Protein AF-0000000081579089 (afdb_homodimer)

pLDDT: mean 77.38, std 22.62, range [20.97, 98.56]

Secondary structure (DSSP, 8-state):
-HHHHGGGTTT-PPPGGGEEEEEEEEE-TTT-TTSPPEESHHHHHHHHHHHHHHIIIIIS-TT--EEEEEEEEE--SS---HHHHHHHHH---TT-TTS-S---TTS-EEEEEEEEPPTT-GGGTTS-TT--TT--EE--HHHHHTT-SS-TT-EE-S-TTEEEEEEEEEEEEE-TTSSSEEEEEEEEEEEEEEE---------------/-HHHHGGGTTT-PPPGGGEEEEEEEEE-TTT-TTSPPEESHHHHHHHHHHHHHHIIIIIS-TT--EEEEEEEEE--SS---HHHHHHHHH---TT-TTS-----TTS-EEEEEEEEPPTT-GGGTTS-TT--TT--EE--HHHHHTT-SS-TT-EE-S-TTEEEEEEEEEEEEE-TTSSSEEEEEEEEEEEEEEEPP-------------

Nearest PDB structures (foldseek):
  5kvb-assembly1_A  TM=5.579E-01  e=2.465E-01  Novosphingobium barchaimii LL02
  3s5c-assembly1_B  TM=5.364E-01  e=3.518E-01  uncultured organism
  4l8p-assembly1_A  TM=4.603E-01  e=1.445E-01  Peptacetobacter hiranonis DSM 13275
  1ozb-assembly2_G  TM=3.360E-01  e=1.376E+00  Haemophilus influenzae
  5u8r-assembly1_A  TM=2.078E-01  e=5.072E+00  Homo sapiens

Solvent-accessible surface area (backbone atoms only — not comparable to full-atom values): 22990 Å² total; per-residue (Å²): 110,63,84,73,48,53,32,44,46,62,79,36,77,80,61,66,85,43,45,30,69,70,18,32,36,37,56,24,57,86,83,37,68,80,53,70,74,38,63,20,48,65,33,42,49,52,36,48,49,49,51,25,51,51,38,24,32,37,44,25,20,66,56,47,35,42,43,76,75,44,76,47,76,44,72,43,82,50,79,76,51,80,69,56,51,50,54,53,59,64,56,59,58,72,76,65,70,66,66,72,89,68,69,67,70,58,28,34,33,40,39,35,33,35,30,42,39,53,69,76,35,74,67,43,60,92,46,42,25,19,48,13,76,76,34,34,41,42,63,43,62,65,30,64,71,56,32,39,65,54,51,77,53,41,40,74,52,87,65,83,45,39,37,40,31,44,35,31,33,41,38,36,29,27,38,97,84,62,66,28,35,35,32,41,34,40,31,78,67,46,80,45,74,44,82,50,78,67,78,73,83,68,81,80,68,77,72,80,82,132,109,63,83,73,49,52,32,44,44,60,80,35,79,78,61,66,84,43,45,31,70,71,17,33,36,36,57,25,56,84,82,38,69,80,53,72,74,38,62,20,48,64,33,44,50,53,36,48,50,49,52,25,51,51,38,23,32,36,43,26,21,66,56,46,36,41,43,76,74,43,77,46,76,45,72,43,82,51,79,78,51,82,68,57,53,50,55,57,58,64,58,63,61,71,76,68,70,68,65,73,85,68,66,66,72,58,29,33,32,40,39,36,32,35,29,41,39,54,71,76,32,75,67,41,60,92,45,42,24,19,47,13,75,76,36,32,40,42,66,43,61,65,28,62,70,55,32,37,63,54,52,76,51,42,40,76,52,87,64,82,46,39,38,39,31,45,33,32,33,41,38,36,30,29,37,94,83,62,66,27,35,35,31,42,34,39,30,79,66,46,80,46,75,43,83,50,80,68,80,74,82,71,80,83,70,78,75,76,85,130

Sequence (420 aa):
MLQLKVPHILQHNLPQEFLAQDIVLRLLPGQKPHIPVIRGVLLYNTTFKTLQLLLTSFFLNPEAKLHITHMNIKEARGSLSNTDLVNLSINNNLLDFEESPELSPYTTKITIKWRTCLNGCPHLRDNKTADARLGAYNLDTNSLLHLKLPLQNLTKLDDNSIERVLTGIFVFELNDKNDKIAVHTIDDCEIIENEQPSPDTNNIGFAPGAMLQLKVPHILQHNLPQEFLAQDIVLRLLPGQKPHIPVIRGVLLYNTTFKTLQLLLTSFFLNPEAKLHITHMNIKEARGSLSNTDLVNLSINNNLLDFEESPELSPYTTKITIKWRTCLNGCPHLRDNKTADARLGAYNLDTNSLLHLKLPLQNLTKLDDNSIERVLTGIFVFELNDKNDKIAVHTIDDCEIIENEQPSPDTNNIGFAPGA

InterPro domains:
  IPR031342 Meiotically up-regulated gene 163 protein-like [PF17119] (2-117)

Radius of gyration: 26.0 Å; Cα contacts (8 Å, |Δi|>4): 815; chains: 2; bounding box: 112×68×64 Å

Foldseek 3Di:
DCQVCQFCLLPDPDDPQQADQFAKEAEACPNDVPDDIDTGDVRVRVVSVVLSCCCQAEFWPNLKTKDWDDKDKDAQPDDCDPVNVVVVVVVVCPVVPVDDPDPDSGWIKMKTKIKIDWPVPVSQPNAATQQHNNAGWDADPCCVRVVPPDSVRTDGDPDSQKHKMKIWMWMFTADPVRRHTRYIYIHPIDIDIDGDPDPPPDPPPPDDDD/DCQVCQFCLLPDPDDPQQADQFAKEAEACPVDVPDDIDTGDVRVRVVSVVVSCCCQAEFWPNLKTKDWDDKDKDAQPDDCDPVNVVVVVVVVCPVVPVDDPPPDSGWIKMKTKIKIDWPVPVSQPNAATQQHNNAGWDQDCCCVRVVPPDSVRTDGDPDSQKHKMKIWMWMFTADPVRRHTRYIYIHPIDIDIDGDPDPCPDDPPPDPDD

Structure (mmCIF, N/CA/C/O backbone):
data_AF-0000000081579089-model_v1
#
loop_
_entity.id
_entity.type
_entity.pdbx_description
1 polymer 'Uncharacterized protein'
#
loop_
_atom_site.group_PDB
_atom_site.id
_atom_site.type_symbol
_atom_site.label_atom_id
_atom_site.label_alt_id
_atom_site.label_comp_id
_atom_site.label_asym_id
_atom_site.label_entity_id
_atom_site.label_seq_id
_atom_site.pdbx_PDB_ins_code
_atom_site.Cartn_x
_atom_site.Cartn_y
_atom_site.Cartn_z
_atom_site.occupancy
_atom_site.B_iso_or_equiv
_atom_site.auth_seq_id
_atom_site.auth_comp_id
_atom_site.auth_asym_id
_atom_site.auth_atom_id
_atom_site.pdbx_PDB_model_num
ATOM 1 N N . MET A 1 1 ? 5.566 -28.172 -5.188 1 86.81 1 MET A N 1
ATOM 2 C CA . MET A 1 1 ? 6.012 -26.984 -4.473 1 86.81 1 MET A CA 1
ATOM 3 C C . MET A 1 1 ? 4.941 -25.891 -4.504 1 86.81 1 MET A C 1
ATOM 5 O O . MET A 1 1 ? 4.434 -25.484 -3.455 1 86.81 1 MET A O 1
ATOM 9 N N . LEU A 1 2 ? 4.379 -25.562 -5.641 1 93 2 LEU A N 1
ATOM 10 C CA . LEU A 1 2 ? 3.406 -24.484 -5.762 1 93 2 LEU A CA 1
ATOM 11 C C . LEU A 1 2 ? 2.111 -24.844 -5.039 1 93 2 LEU A C 1
ATOM 13 O O . LEU A 1 2 ? 1.47 -23.969 -4.445 1 93 2 LEU A O 1
ATOM 17 N N . GLN A 1 3 ? 1.778 -26.125 -5.039 1 95 3 GLN A N 1
ATOM 18 C CA . GLN A 1 3 ? 0.558 -26.562 -4.371 1 95 3 GLN A CA 1
ATOM 19 C C . GLN A 1 3 ? 0.618 -26.266 -2.873 1 95 3 GLN A C 1
ATOM 21 O O . GLN A 1 3 ? -0.411 -26.016 -2.242 1 95 3 GLN A O 1
ATOM 26 N N . LEU A 1 4 ? 1.826 -26.281 -2.32 1 94.75 4 LEU A N 1
ATOM 27 C CA . LEU A 1 4 ? 2.014 -26.078 -0.888 1 94.75 4 LEU A CA 1
ATOM 28 C C . LEU A 1 4 ? 2.195 -24.594 -0.569 1 94.75 4 LEU A C 1
ATOM 30 O O . LEU A 1 4 ? 1.827 -24.141 0.516 1 94.75 4 LEU A O 1
ATOM 34 N N . LYS A 1 5 ? 2.73 -23.812 -1.477 1 97.06 5 LYS A N 1
ATOM 35 C CA . LYS A 1 5 ? 3.104 -22.438 -1.196 1 97.06 5 LYS A CA 1
ATOM 36 C C . LYS A 1 5 ? 1.981 -21.469 -1.578 1 97.06 5 LYS A C 1
ATOM 38 O O . LYS A 1 5 ? 1.769 -20.453 -0.907 1 97.06 5 LYS A O 1
ATOM 43 N N . VAL A 1 6 ? 1.218 -21.797 -2.607 1 97.62 6 VAL A N 1
ATOM 44 C CA . VAL A 1 6 ? 0.211 -20.891 -3.17 1 97.62 6 VAL A CA 1
ATOM 45 C C . VAL A 1 6 ? -0.855 -20.594 -2.119 1 97.62 6 VAL A C 1
ATOM 47 O O . VAL A 1 6 ? -1.291 -19.453 -1.982 1 97.62 6 VAL A O 1
ATOM 50 N N . PRO A 1 7 ? -1.26 -21.531 -1.331 1 98.12 7 PRO A N 1
ATOM 51 C CA . PRO A 1 7 ? -2.303 -21.25 -0.342 1 98.12 7 PRO A CA 1
ATOM 52 C C . PRO A 1 7 ? -1.889 -20.172 0.656 1 98.12 7 PRO A C 1
ATOM 54 O O . PRO A 1 7 ? -2.746 -19.531 1.264 1 98.12 7 PRO A O 1
ATOM 57 N N . HIS A 1 8 ? -0.6 -19.891 0.797 1 97.62 8 HIS A N 1
ATOM 58 C CA . HIS A 1 8 ? -0.1 -18.984 1.815 1 97.62 8 HIS A CA 1
ATOM 59 C C . HIS A 1 8 ? 0.378 -17.672 1.191 1 97.62 8 HIS A C 1
ATOM 61 O O . HIS A 1 8 ? 0.969 -16.828 1.875 1 97.62 8 HIS A O 1
ATOM 67 N N . ILE A 1 9 ? 0.056 -17.453 -0.017 1 97.5 9 ILE A N 1
ATOM 68 C CA . ILE A 1 9 ? 0.694 -16.375 -0.767 1 97.5 9 ILE A CA 1
ATOM 69 C C . ILE A 1 9 ? 0.114 -15.031 -0.334 1 97.5 9 ILE A C 1
ATOM 71 O O . ILE A 1 9 ? 0.691 -13.984 -0.617 1 97.5 9 ILE A O 1
ATOM 75 N N . LEU A 1 10 ? -1.016 -14.984 0.322 1 97 10 LEU A N 1
ATOM 76 C CA . LEU A 1 10 ? -1.58 -13.742 0.826 1 97 10 LEU A CA 1
ATOM 77 C C . LEU A 1 10 ? -0.746 -13.195 1.979 1 97 10 LEU A C 1
ATOM 79 O O . LEU A 1 10 ? -0.856 -12.016 2.328 1 97 10 LEU A O 1
ATOM 83 N N . GLN A 1 11 ? 0.083 -14.062 2.605 1 95.75 11 GLN A N 1
ATOM 84 C CA . GLN A 1 11 ? 0.857 -13.664 3.777 1 95.75 11 GLN A CA 1
ATOM 85 C C . GLN A 1 11 ? 2.355 -13.703 3.486 1 95.75 11 GLN A C 1
ATOM 87 O O . GLN A 1 11 ? 3.135 -12.992 4.121 1 95.75 11 GLN A O 1
ATOM 92 N N . HIS A 1 12 ? 2.654 -14.578 2.473 1 95.88 12 HIS A N 1
ATOM 93 C CA . HIS A 1 12 ? 4.074 -14.82 2.256 1 95.88 12 HIS A CA 1
ATOM 94 C C . HIS A 1 12 ? 4.414 -14.828 0.768 1 95.88 12 HIS A C 1
ATOM 96 O O . HIS A 1 12 ? 3.678 -15.406 -0.036 1 95.88 12 HIS A O 1
ATOM 102 N N . ASN A 1 13 ? 5.543 -14.172 0.534 1 96.19 13 ASN A N 1
ATOM 103 C CA . ASN A 1 13 ? 6.074 -14.305 -0.818 1 96.19 13 ASN A CA 1
ATOM 104 C C . ASN A 1 13 ? 6.527 -15.734 -1.103 1 96.19 13 ASN A C 1
ATOM 106 O O . ASN A 1 13 ? 6.816 -16.484 -0.177 1 96.19 13 ASN A O 1
ATOM 110 N N . LEU A 1 14 ? 6.551 -16.031 -2.4 1 97.25 14 LEU A N 1
ATOM 111 C CA . LEU A 1 14 ? 7.215 -17.266 -2.77 1 97.25 14 LEU A CA 1
ATOM 112 C C . LEU A 1 14 ? 8.703 -17.203 -2.439 1 97.25 14 LEU A C 1
ATOM 114 O O . LEU A 1 14 ? 9.344 -16.172 -2.627 1 97.25 14 LEU A O 1
ATOM 118 N N . PRO A 1 15 ? 9.211 -18.344 -1.942 1 96 15 PRO A N 1
ATOM 119 C CA . PRO A 1 15 ? 10.648 -18.344 -1.648 1 96 15 PRO A CA 1
ATOM 120 C C . PRO A 1 15 ? 11.5 -18 -2.869 1 96 15 PRO A C 1
ATOM 122 O O . PRO A 1 15 ? 11.18 -18.422 -3.984 1 96 15 PRO A O 1
ATOM 125 N N . GLN A 1 16 ? 12.562 -17.312 -2.594 1 95 16 GLN A N 1
ATOM 126 C CA . GLN A 1 16 ? 13.414 -16.797 -3.66 1 95 16 GLN A CA 1
ATOM 127 C C . GLN A 1 16 ? 14.023 -17.922 -4.48 1 95 16 GLN A C 1
ATOM 129 O O . GLN A 1 16 ? 14.266 -17.766 -5.68 1 95 16 GLN A O 1
ATOM 134 N N . GLU A 1 17 ? 14.281 -19.062 -3.836 1 95.38 17 GLU A N 1
ATOM 135 C CA . GLU A 1 17 ? 14.914 -20.188 -4.504 1 95.38 17 GLU A CA 1
ATOM 136 C C . GLU A 1 17 ? 14.047 -20.719 -5.641 1 95.38 17 GLU A C 1
ATOM 138 O O . GLU A 1 17 ? 14.531 -21.453 -6.508 1 95.38 17 GLU A O 1
ATOM 143 N N . PHE A 1 18 ? 12.836 -20.375 -5.668 1 96.75 18 PHE A N 1
ATOM 144 C CA . PHE A 1 18 ? 11.922 -20.844 -6.699 1 96.75 18 PHE A CA 1
ATOM 145 C C . PHE A 1 18 ? 11.789 -19.812 -7.82 1 96.75 18 PHE A C 1
ATOM 147 O O . PHE A 1 18 ? 11.125 -20.062 -8.828 1 96.75 18 PHE A O 1
ATOM 154 N N . LEU A 1 19 ? 12.422 -18.703 -7.715 1 97.88 19 LEU A N 1
ATOM 155 C CA . LEU A 1 19 ? 12.227 -17.609 -8.648 1 97.88 19 LEU A CA 1
ATOM 156 C C . LEU A 1 19 ? 13.469 -17.391 -9.508 1 97.88 19 LEU A C 1
ATOM 158 O O . LEU A 1 19 ? 14.586 -17.406 -9 1 97.88 19 LEU A O 1
ATOM 162 N N . ALA A 1 20 ? 13.211 -17.266 -10.781 1 96.12 20 ALA A N 1
ATOM 163 C CA . ALA A 1 20 ? 14.297 -16.812 -11.648 1 96.12 20 ALA A CA 1
ATOM 164 C C . ALA A 1 20 ? 14.703 -15.383 -11.32 1 96.12 20 ALA A C 1
ATOM 166 O O . ALA A 1 20 ? 13.867 -14.562 -10.938 1 96.12 20 ALA A O 1
ATOM 167 N N . GLN A 1 21 ? 15.906 -15.078 -11.508 1 94.19 21 GLN A N 1
ATOM 168 C CA . GLN A 1 21 ? 16.438 -13.75 -11.188 1 94.19 21 GLN A CA 1
ATOM 169 C C . GLN A 1 21 ? 15.719 -12.664 -11.984 1 94.19 21 GLN A C 1
ATOM 171 O O . GLN A 1 21 ? 15.5 -11.562 -11.477 1 94.19 21 GLN A O 1
ATOM 176 N N . ASP A 1 22 ? 15.344 -12.984 -13.195 1 91.88 22 ASP A N 1
ATOM 177 C CA . ASP A 1 22 ? 14.672 -12.023 -14.062 1 91.88 22 ASP A CA 1
ATOM 178 C C . ASP A 1 22 ? 13.18 -12.32 -14.164 1 91.88 22 ASP A C 1
ATOM 180 O O . ASP A 1 22 ? 12.57 -12.109 -15.211 1 91.88 22 ASP A O 1
ATOM 184 N N . ILE A 1 23 ? 12.695 -12.797 -13.141 1 94.38 23 ILE A N 1
ATOM 185 C CA . ILE A 1 23 ? 11.289 -13.172 -13.125 1 94.38 23 ILE A CA 1
ATOM 186 C C . ILE A 1 23 ? 10.43 -11.992 -13.586 1 94.38 23 ILE A C 1
ATOM 188 O O . ILE A 1 23 ? 10.758 -10.836 -13.305 1 94.38 23 ILE A O 1
ATOM 192 N N . VAL A 1 24 ? 9.359 -12.328 -14.289 1 90.75 24 VAL A N 1
ATOM 193 C CA . VAL A 1 24 ? 8.406 -11.344 -14.797 1 90.75 24 VAL A CA 1
ATOM 194 C C . VAL A 1 24 ? 7.055 -11.539 -14.109 1 90.75 24 VAL A C 1
ATOM 196 O O . VAL A 1 24 ? 6.562 -12.664 -14 1 90.75 24 VAL A O 1
ATOM 199 N N . LEU A 1 25 ? 6.539 -10.438 -13.609 1 91.31 25 LEU A N 1
ATOM 200 C CA . LEU A 1 25 ? 5.199 -10.445 -13.039 1 91.31 25 LEU A CA 1
ATOM 201 C C . LEU A 1 25 ? 4.227 -9.656 -13.914 1 91.31 25 LEU A C 1
ATOM 203 O O . LEU A 1 25 ? 4.48 -8.5 -14.242 1 91.31 25 LEU A O 1
ATOM 207 N N . ARG A 1 26 ? 3.191 -10.297 -14.273 1 89.38 26 ARG A N 1
ATOM 208 C CA . ARG A 1 26 ? 2.113 -9.672 -15.031 1 89.38 26 ARG A CA 1
ATOM 209 C C . ARG A 1 26 ? 0.831 -9.602 -14.211 1 89.38 26 ARG A C 1
ATOM 211 O O . ARG A 1 26 ? 0.275 -10.641 -13.836 1 89.38 26 ARG A O 1
ATOM 218 N N . LEU A 1 27 ? 0.425 -8.414 -14.023 1 88.19 27 LEU A N 1
ATOM 219 C CA . LEU A 1 27 ? -0.776 -8.234 -13.211 1 88.19 27 LEU A CA 1
ATOM 220 C C . LEU A 1 27 ? -1.978 -7.906 -14.094 1 88.19 27 LEU A C 1
ATOM 222 O O . LEU A 1 27 ? -2.02 -6.852 -14.727 1 88.19 27 LEU A O 1
ATOM 226 N N . LEU A 1 28 ? -2.902 -8.82 -14.125 1 88.31 28 LEU A N 1
ATOM 227 C CA . LEU A 1 28 ? -4.211 -8.664 -14.75 1 88.31 28 LEU A CA 1
ATOM 228 C C . LEU A 1 28 ? -4.074 -8.203 -16.203 1 88.31 28 LEU A C 1
ATOM 230 O O . LEU A 1 28 ? -4.715 -7.234 -16.609 1 88.31 28 LEU A O 1
ATOM 234 N N . PRO A 1 29 ? -3.334 -8.828 -16.938 1 85.38 29 PRO A N 1
ATOM 235 C CA . PRO A 1 29 ? -3.139 -8.398 -18.328 1 85.38 29 PRO A CA 1
ATOM 236 C C . PRO A 1 29 ? -4.438 -8.383 -19.125 1 85.38 29 PRO A C 1
ATOM 238 O O . PRO A 1 29 ? -4.602 -7.559 -20.031 1 85.38 29 PRO A O 1
ATOM 241 N N . GLY A 1 30 ? -5.32 -9.266 -18.781 1 84 30 GLY A N 1
ATOM 242 C CA . GLY A 1 30 ? -6.594 -9.305 -19.484 1 84 30 GLY A CA 1
ATOM 243 C C . GLY A 1 30 ? -7.551 -8.219 -19.031 1 84 30 GLY A C 1
ATOM 244 O O . GLY A 1 30 ? -8.258 -7.633 -19.859 1 84 30 GLY A O 1
ATOM 245 N N . GLN A 1 31 ? -7.582 -7.918 -17.844 1 80.69 31 GLN A N 1
ATOM 246 C CA . GLN A 1 31 ? -8.539 -6.977 -17.25 1 80.69 31 GLN A CA 1
ATOM 247 C C . GLN A 1 31 ? -7.984 -5.555 -17.266 1 80.69 31 GLN A C 1
ATOM 249 O O . GLN A 1 31 ? -8.734 -4.594 -17.453 1 80.69 31 GLN A O 1
ATOM 254 N N . LYS A 1 32 ? -6.777 -5.488 -17.078 1 78.38 32 LYS A N 1
ATOM 255 C CA . LYS A 1 32 ? -6.105 -4.195 -17 1 78.38 32 LYS A CA 1
ATOM 256 C C . LYS A 1 32 ? -4.836 -4.184 -17.844 1 78.38 32 LYS A C 1
ATOM 258 O O . LYS A 1 32 ? -3.725 -4.223 -17.312 1 78.38 32 LYS A O 1
ATOM 263 N N . PRO A 1 33 ? -4.977 -3.926 -19.062 1 75.56 33 PRO A N 1
ATOM 264 C CA . PRO A 1 33 ? -3.846 -4.066 -19.984 1 75.56 33 PRO A CA 1
ATOM 265 C C . PRO A 1 33 ? -2.807 -2.961 -19.812 1 75.56 33 PRO A C 1
ATOM 267 O O . PRO A 1 33 ? -1.672 -3.1 -20.281 1 75.56 33 PRO A O 1
ATOM 270 N N . HIS A 1 34 ? -3.057 -1.949 -19.047 1 75.19 34 HIS A N 1
ATOM 271 C CA . HIS A 1 34 ? -2.139 -0.819 -18.953 1 75.19 34 HIS A CA 1
ATOM 272 C C . HIS A 1 34 ? -1.256 -0.916 -17.719 1 75.19 34 HIS A C 1
ATOM 274 O O . HIS A 1 34 ? -0.376 -0.077 -17.516 1 75.19 34 HIS A O 1
ATOM 280 N N . ILE A 1 35 ? -1.465 -1.932 -16.953 1 76.69 35 ILE A N 1
ATOM 281 C CA . ILE A 1 35 ? -0.566 -2.137 -15.828 1 76.69 35 ILE A CA 1
ATOM 282 C C . ILE A 1 35 ? 0.812 -2.559 -16.328 1 76.69 35 ILE A C 1
ATOM 284 O O . ILE A 1 35 ? 0.933 -3.527 -17.094 1 76.69 35 ILE A O 1
ATOM 288 N N . PRO A 1 36 ? 1.768 -1.888 -15.93 1 76.38 36 PRO A N 1
ATOM 289 C CA . PRO A 1 36 ? 3.102 -2.221 -16.438 1 76.38 36 PRO A CA 1
ATOM 290 C C . PRO A 1 36 ? 3.582 -3.594 -15.969 1 76.38 36 PRO A C 1
ATOM 292 O O . PRO A 1 36 ? 3.215 -4.043 -14.875 1 76.38 36 PRO A O 1
ATOM 295 N N . VAL A 1 37 ? 4.375 -4.18 -16.734 1 82.38 37 VAL A N 1
ATOM 296 C CA . VAL A 1 37 ? 5 -5.453 -16.406 1 82.38 37 VAL A CA 1
ATOM 297 C C . VAL A 1 37 ? 6.152 -5.23 -15.43 1 82.38 37 VAL A C 1
ATOM 299 O O . VAL A 1 37 ? 6.934 -4.289 -15.594 1 82.38 37 VAL A O 1
ATOM 302 N N . ILE A 1 38 ? 6.27 -6.117 -14.453 1 83.94 38 ILE A N 1
ATOM 303 C CA . ILE A 1 38 ? 7.277 -6.004 -13.406 1 83.94 38 ILE A CA 1
ATOM 304 C C . ILE A 1 38 ? 8.367 -7.051 -13.625 1 83.94 38 ILE A C 1
ATOM 306 O O . ILE A 1 38 ? 8.07 -8.227 -13.828 1 83.94 38 ILE A O 1
ATOM 310 N N . ARG A 1 39 ? 9.617 -6.562 -13.508 1 86.19 39 ARG A N 1
ATOM 311 C CA . ARG A 1 39 ? 10.703 -7.492 -13.789 1 86.19 39 ARG A CA 1
ATOM 312 C C . ARG A 1 39 ? 11.742 -7.48 -12.672 1 86.19 39 ARG A C 1
ATOM 314 O O . ARG A 1 39 ? 12.094 -6.414 -12.156 1 86.19 39 ARG A O 1
ATOM 321 N N . GLY A 1 40 ? 12.156 -8.758 -12.367 1 89.44 40 GLY A N 1
ATOM 322 C CA . GLY A 1 40 ? 13.211 -8.906 -11.375 1 89.44 40 GLY A CA 1
ATOM 323 C C . GLY A 1 40 ? 12.695 -9.336 -10.016 1 89.44 40 GLY A C 1
ATOM 324 O O . GLY A 1 40 ? 11.602 -8.938 -9.609 1 89.44 40 GLY A O 1
ATOM 325 N N . VAL A 1 41 ? 13.5 -10.047 -9.336 1 90.81 41 VAL A N 1
ATOM 326 C CA . VAL A 1 41 ? 13.102 -10.695 -8.086 1 90.81 41 VAL A CA 1
ATOM 327 C C . VAL A 1 41 ? 12.742 -9.633 -7.047 1 90.81 41 VAL A C 1
ATOM 329 O O . VAL A 1 41 ? 11.75 -9.766 -6.328 1 90.81 41 VAL A O 1
ATOM 332 N N . LEU A 1 42 ? 13.555 -8.625 -6.941 1 85.5 42 LEU A N 1
ATOM 333 C CA . LEU A 1 42 ? 13.312 -7.582 -5.945 1 85.5 42 LEU A CA 1
ATOM 334 C C . LEU A 1 42 ? 11.953 -6.922 -6.168 1 85.5 42 LEU A C 1
ATOM 336 O O . LEU A 1 42 ? 11.148 -6.832 -5.238 1 85.5 42 LEU A O 1
ATOM 340 N N . LEU A 1 43 ? 11.711 -6.465 -7.43 1 84.44 43 LEU A N 1
ATOM 341 C CA . LEU A 1 43 ? 10.445 -5.801 -7.738 1 84.44 43 LEU A CA 1
ATOM 342 C C . LEU A 1 43 ? 9.273 -6.77 -7.621 1 84.44 43 LEU A C 1
ATOM 344 O O . LEU A 1 43 ? 8.188 -6.387 -7.184 1 84.44 43 LEU A O 1
ATOM 348 N N . TYR A 1 44 ? 9.516 -7.941 -8.031 1 89.81 44 TYR A N 1
ATOM 349 C CA . TYR A 1 44 ? 8.523 -8.992 -7.859 1 89.81 44 TYR A CA 1
ATOM 350 C C . TYR A 1 44 ? 8.109 -9.117 -6.398 1 89.81 44 TYR A C 1
ATOM 352 O O . TYR A 1 44 ? 6.922 -9 -6.074 1 89.81 44 TYR A O 1
ATOM 360 N N . ASN A 1 45 ? 9.031 -9.266 -5.523 1 90.94 45 ASN A N 1
ATOM 361 C CA . ASN A 1 45 ? 8.766 -9.477 -4.105 1 90.94 45 ASN A CA 1
ATOM 362 C C . ASN A 1 45 ? 8.117 -8.25 -3.465 1 90.94 45 ASN A C 1
ATOM 364 O O . ASN A 1 45 ? 7.191 -8.383 -2.662 1 90.94 45 ASN A O 1
ATOM 368 N N . THR A 1 46 ? 8.539 -7.082 -3.777 1 86.31 46 THR A N 1
ATOM 369 C CA . THR A 1 46 ? 7.988 -5.871 -3.176 1 86.31 46 THR A CA 1
ATOM 370 C C . THR A 1 46 ? 6.562 -5.629 -3.662 1 86.31 46 THR A C 1
ATOM 372 O O . THR A 1 46 ? 5.707 -5.184 -2.895 1 86.31 46 THR A O 1
ATOM 375 N N . THR A 1 47 ? 6.344 -5.902 -4.941 1 86.38 47 THR A N 1
ATOM 376 C CA . THR A 1 47 ? 4.996 -5.773 -5.48 1 86.38 47 THR A CA 1
ATOM 377 C C . THR A 1 47 ? 4.035 -6.734 -4.785 1 86.38 47 THR A C 1
ATOM 379 O O . THR A 1 47 ? 2.951 -6.336 -4.355 1 86.38 47 THR A O 1
ATOM 382 N N . PHE A 1 48 ? 4.5 -7.906 -4.59 1 89.56 48 PHE A N 1
ATOM 383 C CA . PHE A 1 48 ? 3.664 -8.898 -3.92 1 89.56 48 PHE A CA 1
ATOM 384 C C . PHE A 1 48 ? 3.412 -8.5 -2.469 1 89.56 48 PHE A C 1
ATOM 386 O O . PHE A 1 48 ? 2.295 -8.641 -1.968 1 89.56 48 PHE A O 1
ATOM 393 N N . LYS A 1 49 ? 4.434 -8.07 -1.878 1 89.31 49 LYS A N 1
ATOM 394 C CA . LYS A 1 49 ? 4.262 -7.656 -0.487 1 89.31 49 LYS A CA 1
ATOM 395 C C . LYS A 1 49 ? 3.289 -6.488 -0.375 1 89.31 49 LYS A C 1
ATOM 397 O O . LYS A 1 49 ? 2.494 -6.422 0.565 1 89.31 49 LYS A O 1
ATOM 402 N N . THR A 1 50 ? 3.402 -5.582 -1.321 1 85.94 50 THR A N 1
ATOM 403 C CA . THR A 1 50 ? 2.461 -4.469 -1.362 1 85.94 50 THR A CA 1
ATOM 404 C C . THR A 1 50 ? 1.032 -4.973 -1.533 1 85.94 50 THR A C 1
ATOM 406 O O . THR A 1 50 ? 0.129 -4.555 -0.804 1 85.94 50 THR A O 1
ATOM 409 N N . LEU A 1 51 ? 0.836 -5.855 -2.453 1 87.69 51 LEU A N 1
ATOM 410 C CA . LEU A 1 51 ? -0.48 -6.441 -2.682 1 87.69 51 LEU A CA 1
ATOM 411 C C . LEU A 1 51 ? -0.987 -7.148 -1.429 1 87.69 51 LEU A C 1
ATOM 413 O O . LEU A 1 51 ? -2.156 -7.004 -1.061 1 87.69 51 LEU A O 1
ATOM 417 N N . GLN A 1 52 ? -0.083 -7.836 -0.804 1 91.88 52 GLN A N 1
ATOM 418 C CA . GLN A 1 52 ? -0.425 -8.539 0.428 1 91.88 52 GLN A CA 1
ATOM 419 C C . GLN A 1 52 ? -0.89 -7.562 1.507 1 91.88 52 GLN A C 1
ATOM 421 O O . GLN A 1 52 ? -1.929 -7.773 2.137 1 91.88 52 GLN A O 1
ATOM 426 N N . LEU A 1 53 ? -0.092 -6.562 1.664 1 89.12 53 LEU A N 1
ATOM 427 C CA . LEU A 1 53 ? -0.396 -5.566 2.686 1 89.12 53 LEU A CA 1
ATOM 428 C C . LEU A 1 53 ? -1.748 -4.91 2.422 1 89.12 53 LEU A C 1
ATOM 430 O O . LEU A 1 53 ? -2.582 -4.812 3.326 1 89.12 53 LEU A O 1
ATOM 434 N N . LEU A 1 54 ? -2.002 -4.527 1.27 1 85.31 54 LEU A N 1
ATOM 435 C CA . LEU A 1 54 ? -3.234 -3.822 0.939 1 85.31 54 LEU A CA 1
ATOM 436 C C . LEU A 1 54 ? -4.441 -4.746 1.062 1 85.31 54 LEU A C 1
ATOM 438 O O . LEU A 1 54 ? -5.461 -4.367 1.64 1 85.31 54 LEU A O 1
ATOM 442 N N . LEU A 1 55 ? -4.34 -5.949 0.551 1 89.88 55 LEU A N 1
ATOM 443 C CA . LEU A 1 55 ? -5.453 -6.891 0.598 1 89.88 55 LEU A CA 1
ATOM 444 C C . LEU A 1 55 ? -5.805 -7.246 2.039 1 89.88 55 LEU A C 1
ATOM 446 O O . LEU A 1 55 ? -6.98 -7.293 2.404 1 89.88 55 LEU A O 1
ATOM 450 N N . THR A 1 56 ? -4.816 -7.414 2.848 1 92.62 56 THR A N 1
ATOM 451 C CA . THR A 1 56 ? -5.074 -7.895 4.199 1 92.62 56 THR A CA 1
ATOM 452 C C . THR A 1 56 ? -5.391 -6.734 5.137 1 92.62 56 THR A C 1
ATOM 454 O O . THR A 1 56 ? -5.906 -6.941 6.238 1 92.62 56 THR A O 1
ATOM 457 N N . SER A 1 57 ? -5.094 -5.621 4.746 1 89.12 57 SER A N 1
ATOM 458 C CA . SER A 1 57 ? -5.383 -4.465 5.586 1 89.12 57 SER A CA 1
ATOM 459 C C . SER A 1 57 ? -6.773 -3.91 5.301 1 89.12 57 SER A C 1
ATOM 461 O O . SER A 1 57 ? -7.469 -3.465 6.215 1 89.12 57 SER A O 1
ATOM 463 N N . PHE A 1 58 ? -7.164 -4.062 4.027 1 86.12 58 PHE A N 1
ATOM 464 C CA . PHE A 1 58 ? -8.359 -3.297 3.691 1 86.12 58 PHE A CA 1
ATOM 465 C C . PHE A 1 58 ? -9.438 -4.203 3.121 1 86.12 58 PHE A C 1
ATOM 467 O O . PHE A 1 58 ? -10.609 -3.809 3.033 1 86.12 58 PHE A O 1
ATOM 474 N N . PHE A 1 59 ? -9.094 -5.406 2.76 1 87.56 59 PHE A N 1
ATOM 475 C CA . PHE A 1 59 ? -10.039 -6.102 1.89 1 87.56 59 PHE A CA 1
ATOM 476 C C . PHE A 1 59 ? -10.383 -7.477 2.455 1 87.56 59 PHE A C 1
ATOM 478 O O . PHE A 1 59 ? -11.555 -7.871 2.465 1 87.56 59 PHE A O 1
ATOM 485 N N . LEU A 1 60 ? -9.312 -8.164 2.883 1 92.88 60 LEU A N 1
ATOM 486 C CA . LEU A 1 60 ? -9.508 -9.547 3.314 1 92.88 60 LEU A CA 1
ATOM 487 C C . LEU A 1 60 ? -9.023 -9.742 4.746 1 92.88 60 LEU A C 1
ATOM 489 O O . LEU A 1 60 ? -8.102 -9.055 5.195 1 92.88 60 LEU A O 1
ATOM 493 N N . ASN A 1 61 ? -9.656 -10.719 5.359 1 94.69 61 ASN A N 1
ATOM 494 C CA . ASN A 1 61 ? -9.109 -11.203 6.621 1 94.69 61 ASN A CA 1
ATOM 495 C C . ASN A 1 61 ? -7.652 -11.617 6.48 1 94.69 61 ASN A C 1
ATOM 497 O O . ASN A 1 61 ? -7.293 -12.344 5.551 1 94.69 61 ASN A O 1
ATOM 501 N N . PRO A 1 62 ? -6.852 -11.148 7.363 1 96.81 62 PRO A N 1
ATOM 502 C CA . PRO A 1 62 ? -5.418 -11.422 7.227 1 96.81 62 PRO A CA 1
ATOM 503 C C . PRO A 1 62 ? -5.082 -12.906 7.363 1 96.81 62 PRO A C 1
ATOM 505 O O . PRO A 1 62 ? -3.99 -13.328 6.977 1 96.81 62 PRO A O 1
ATOM 508 N N . GLU A 1 63 ? -5.941 -13.688 7.863 1 97.44 63 GLU A N 1
ATOM 509 C CA . GLU A 1 63 ? -5.695 -15.117 8.023 1 97.44 63 GLU A CA 1
ATOM 510 C C . GLU A 1 63 ? -6.266 -15.914 6.852 1 97.44 63 GLU A C 1
ATOM 512 O O . GLU A 1 63 ? -6.137 -17.141 6.805 1 97.44 63 GLU A O 1
ATOM 517 N N . ALA A 1 64 ? -6.914 -15.219 5.961 1 97.75 64 ALA A N 1
ATOM 518 C CA . ALA A 1 64 ? -7.484 -15.891 4.797 1 97.75 64 ALA A CA 1
ATOM 519 C C . ALA A 1 64 ? -6.398 -16.578 3.979 1 97.75 64 ALA A C 1
ATOM 521 O O . ALA A 1 64 ? -5.277 -16.078 3.875 1 97.75 64 ALA A O 1
ATOM 522 N N . LYS A 1 65 ? -6.75 -17.688 3.369 1 98.44 65 LYS A N 1
ATOM 523 C CA . LYS A 1 65 ? -5.855 -18.469 2.516 1 98.44 65 LYS A CA 1
ATOM 524 C C . LYS A 1 65 ? -6.453 -18.656 1.126 1 98.44 65 LYS A C 1
ATOM 526 O O . LYS A 1 65 ? -7.645 -18.406 0.916 1 98.44 65 LYS A O 1
ATOM 531 N N . LEU A 1 66 ? -5.547 -18.984 0.22 1 98.56 66 LEU A N 1
ATOM 532 C CA . LEU A 1 66 ? -6.051 -19.391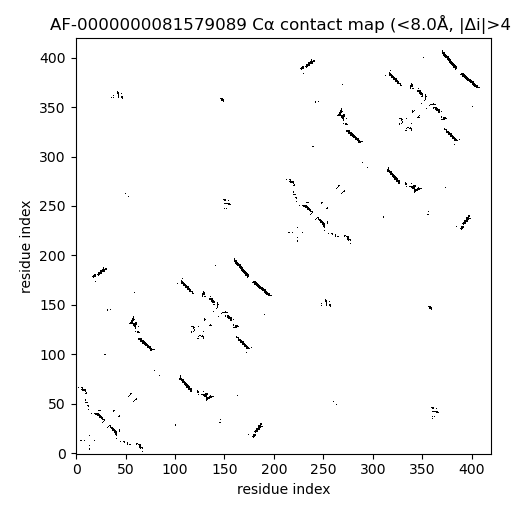 -1.09 1 98.56 66 LEU A CA 1
ATOM 533 C C . LEU A 1 66 ? -6.344 -20.891 -1.124 1 98.56 66 LEU A C 1
ATOM 535 O O . LEU A 1 66 ? -5.527 -21.688 -0.668 1 98.56 66 LEU A O 1
ATOM 539 N N . HIS A 1 67 ? -7.48 -21.188 -1.593 1 98.38 67 HIS A N 1
ATOM 540 C CA . HIS A 1 67 ? -7.836 -22.562 -1.88 1 98.38 67 HIS A CA 1
ATOM 541 C C . HIS A 1 67 ? -7.719 -22.875 -3.369 1 98.38 67 HIS A C 1
ATOM 543 O O . HIS A 1 67 ? -8.398 -22.25 -4.188 1 98.38 67 HIS A O 1
ATOM 549 N N . ILE A 1 68 ? -6.887 -23.797 -3.631 1 98.31 68 ILE A N 1
ATOM 550 C CA . ILE A 1 68 ? -6.711 -24.203 -5.023 1 98.31 68 ILE A CA 1
ATOM 551 C C . ILE A 1 68 ? -7.902 -25.031 -5.48 1 98.31 68 ILE A C 1
ATOM 553 O O . ILE A 1 68 ? -8.203 -26.078 -4.895 1 98.31 68 ILE A O 1
ATOM 557 N N . THR A 1 69 ? -8.516 -24.594 -6.504 1 97.81 69 THR A N 1
ATOM 558 C CA . THR A 1 69 ? -9.695 -25.297 -6.988 1 97.81 69 THR A CA 1
ATOM 559 C C . THR A 1 69 ? -9.352 -26.156 -8.203 1 97.81 69 THR A C 1
ATOM 561 O O . THR A 1 69 ? -10.016 -27.156 -8.469 1 97.81 69 THR A O 1
ATOM 564 N N . HIS A 1 70 ? -8.414 -25.719 -8.984 1 96.5 70 HIS A N 1
ATOM 565 C CA . HIS A 1 70 ? -7.961 -26.453 -10.164 1 96.5 70 HIS A CA 1
ATOM 566 C C . HIS A 1 70 ? -6.484 -26.188 -10.445 1 96.5 70 HIS A C 1
ATOM 568 O O . HIS A 1 70 ? -5.977 -25.094 -10.148 1 96.5 70 HIS A O 1
ATOM 574 N N . MET A 1 71 ? -5.855 -27.234 -10.883 1 96.69 71 MET A N 1
ATOM 575 C CA . MET A 1 71 ? -4.469 -27.078 -11.305 1 96.69 71 MET A CA 1
ATOM 576 C C . MET A 1 71 ? -4.195 -27.891 -12.57 1 96.69 71 MET A C 1
ATOM 578 O O . MET A 1 71 ? -4.668 -29.016 -12.703 1 96.69 71 MET A O 1
ATOM 582 N N . ASN A 1 72 ? -3.461 -27.25 -13.531 1 95.75 72 ASN A N 1
ATOM 583 C CA . ASN A 1 72 ? -3.096 -27.891 -14.789 1 95.75 72 ASN A CA 1
ATOM 584 C C . ASN A 1 72 ? -1.644 -27.609 -15.164 1 95.75 72 ASN A C 1
ATOM 586 O O . ASN A 1 72 ? -1.152 -26.5 -14.953 1 95.75 72 ASN A O 1
ATOM 590 N N . ILE A 1 73 ? -1.023 -28.625 -15.609 1 94 73 ILE A N 1
ATOM 591 C CA . ILE A 1 73 ? 0.351 -28.469 -16.078 1 94 73 ILE A CA 1
ATOM 592 C C . ILE A 1 73 ? 0.416 -28.75 -17.578 1 94 73 ILE A C 1
ATOM 594 O O . ILE A 1 73 ? -0.06 -29.781 -18.062 1 94 73 ILE A O 1
ATOM 598 N N . LYS A 1 74 ? 0.861 -27.797 -18.344 1 91.75 74 LYS A N 1
ATOM 599 C CA . LYS A 1 74 ? 1.163 -27.984 -19.766 1 91.75 74 LYS A CA 1
ATOM 600 C C . LYS A 1 74 ? 2.67 -28 -20 1 91.75 74 LYS A C 1
ATOM 602 O O . LYS A 1 74 ? 3.344 -26.984 -19.875 1 91.75 74 LYS A O 1
ATOM 607 N N . GLU A 1 75 ? 3.135 -29.156 -20.5 1 90 75 GLU A N 1
ATOM 608 C CA . GLU A 1 75 ? 4.566 -29.312 -20.719 1 90 75 GLU A CA 1
ATOM 609 C C . GLU A 1 75 ? 5.016 -28.578 -21.984 1 90 75 GLU A C 1
ATOM 611 O O . GLU A 1 75 ? 4.227 -28.406 -22.922 1 90 75 GLU A O 1
ATOM 616 N N . ALA A 1 76 ? 6.238 -28.203 -21.969 1 84.5 76 ALA A N 1
ATOM 617 C CA . ALA A 1 76 ? 6.809 -27.516 -23.125 1 84.5 76 ALA A CA 1
ATOM 618 C C . ALA A 1 76 ? 6.816 -28.422 -24.359 1 84.5 76 ALA A C 1
ATOM 620 O O . ALA A 1 76 ? 7.074 -29.625 -24.25 1 84.5 76 ALA A O 1
ATOM 621 N N . ARG A 1 77 ? 6.16 -28.156 -25.547 1 71.19 77 ARG A N 1
ATOM 622 C CA . ARG A 1 77 ? 6.066 -28.969 -26.75 1 71.19 77 ARG A CA 1
ATOM 623 C C . ARG A 1 77 ? 7.398 -29.016 -27.484 1 71.19 77 ARG A C 1
ATOM 625 O O . ARG A 1 77 ? 7.633 -29.906 -28.297 1 71.19 77 ARG A O 1
ATOM 632 N N . GLY A 1 78 ? 8.641 -28.281 -27.234 1 61.41 78 GLY A N 1
ATOM 633 C CA . GLY A 1 78 ? 9.883 -28.344 -27.984 1 61.41 78 GLY A CA 1
ATOM 634 C C . GLY A 1 78 ? 10.938 -27.375 -27.469 1 61.41 78 GLY A C 1
ATOM 635 O O . GLY A 1 78 ? 10.664 -26.562 -26.594 1 61.41 78 GLY A O 1
ATOM 636 N N . SER A 1 79 ? 12.352 -27.828 -27.594 1 51.47 79 SER A N 1
ATOM 637 C CA . SER A 1 79 ? 13.539 -27.031 -27.297 1 51.47 79 SER A CA 1
ATOM 638 C C . SER A 1 79 ? 13.578 -25.766 -28.141 1 51.47 79 SER A C 1
ATOM 640 O O . SER A 1 79 ? 13.039 -25.719 -29.25 1 51.47 79 SER A O 1
ATOM 642 N N . LEU A 1 80 ? 13.766 -24.516 -27.562 1 48.28 80 LEU A N 1
ATOM 643 C CA . LEU A 1 80 ? 14.07 -23.344 -28.375 1 48.28 80 LEU A CA 1
ATOM 644 C C . LEU A 1 80 ? 15.023 -23.688 -29.516 1 48.28 80 LEU A C 1
ATOM 646 O O . LEU A 1 80 ? 16.109 -24.219 -29.281 1 48.28 80 LEU A O 1
ATOM 650 N N . SER A 1 81 ? 14.742 -24.062 -30.641 1 42.31 81 SER A N 1
ATOM 651 C CA . SER A 1 81 ? 15.781 -24.078 -31.656 1 42.31 81 SER A CA 1
ATOM 652 C C . SER A 1 81 ? 16.547 -22.766 -31.703 1 42.31 81 SER A C 1
ATOM 654 O O . SER A 1 81 ? 16.062 -21.75 -31.219 1 42.31 81 SER A O 1
ATOM 656 N N . ASN A 1 82 ? 17.906 -22.688 -32.156 1 42.22 82 ASN A N 1
ATOM 657 C CA . ASN A 1 82 ? 18.766 -21.516 -32.344 1 42.22 82 ASN A CA 1
ATOM 658 C C . ASN A 1 82 ? 17.969 -20.359 -32.938 1 42.22 82 ASN A C 1
ATOM 660 O O . ASN A 1 82 ? 18.297 -19.188 -32.688 1 42.22 82 ASN A O 1
ATOM 664 N N . THR A 1 83 ? 17.125 -20.516 -33.875 1 41.97 83 THR A N 1
ATOM 665 C CA . THR A 1 83 ? 16.422 -19.484 -34.625 1 41.97 83 THR A CA 1
ATOM 666 C C . THR A 1 83 ? 15.336 -18.828 -33.75 1 41.97 83 THR A C 1
ATOM 668 O O . THR A 1 83 ? 15.016 -17.656 -33.938 1 41.97 83 THR A O 1
ATOM 671 N N . ASP A 1 84 ? 14.703 -19.516 -32.906 1 42.97 84 ASP A N 1
ATOM 672 C CA . ASP A 1 84 ? 13.602 -18.969 -32.125 1 42.97 84 ASP A CA 1
ATOM 673 C C . ASP A 1 84 ? 14.125 -18.109 -30.953 1 42.97 84 ASP A C 1
ATOM 675 O O . ASP A 1 84 ? 13.477 -17.156 -30.547 1 42.97 84 ASP A O 1
ATOM 679 N N . LEU A 1 85 ? 15.25 -18.391 -30.406 1 40.81 85 LEU A N 1
ATOM 680 C CA . LEU A 1 85 ? 15.977 -17.578 -29.422 1 40.81 85 LEU A CA 1
ATOM 681 C C . LEU A 1 85 ? 16.344 -16.234 -30.031 1 40.81 85 LEU A C 1
ATOM 683 O O . LEU A 1 85 ? 16.406 -15.227 -29.312 1 40.81 85 LEU A O 1
ATOM 687 N N . VAL A 1 86 ? 16.859 -16.219 -31.281 1 37.97 86 VAL A N 1
ATOM 688 C CA . VAL A 1 86 ? 17.25 -14.977 -31.953 1 37.97 86 VAL A CA 1
ATOM 689 C C . VAL A 1 86 ? 16.031 -14.055 -32.062 1 37.97 86 VAL A C 1
ATOM 691 O O . VAL A 1 86 ? 16.141 -12.844 -31.844 1 37.97 86 VAL A O 1
ATOM 694 N N . ASN A 1 87 ? 14.969 -14.578 -32.469 1 36.19 87 ASN A N 1
ATOM 695 C CA . ASN A 1 87 ? 13.82 -13.695 -32.625 1 36.19 87 ASN A CA 1
ATOM 696 C C . ASN A 1 87 ? 13.305 -13.203 -31.297 1 36.19 87 ASN A C 1
ATOM 698 O O . ASN A 1 87 ? 12.695 -12.125 -31.203 1 36.19 87 ASN A O 1
ATOM 702 N N . LEU A 1 88 ? 13.477 -14.008 -30.219 1 38.34 88 LEU A N 1
ATOM 703 C CA . LEU A 1 88 ? 13.094 -13.523 -28.906 1 38.34 88 LEU A CA 1
ATOM 704 C C . LEU A 1 88 ? 14.07 -12.461 -28.406 1 38.34 88 LEU A C 1
ATOM 706 O O . LEU A 1 88 ? 13.695 -11.562 -27.656 1 38.34 88 LEU A O 1
ATOM 710 N N . SER A 1 89 ? 15.383 -12.641 -28.625 1 36.22 89 SER A N 1
ATOM 711 C CA . SER A 1 89 ? 16.359 -11.617 -28.281 1 36.22 89 SER A CA 1
ATOM 712 C C . SER A 1 89 ? 16.062 -10.305 -29 1 36.22 89 SER A C 1
ATOM 714 O O . SER A 1 89 ? 16.422 -9.227 -28.516 1 36.22 89 SER A O 1
ATOM 716 N N . ILE A 1 90 ? 15.953 -10.406 -30.375 1 33.09 90 ILE A N 1
ATOM 717 C CA . ILE A 1 90 ? 15.797 -9.156 -31.109 1 33.09 90 ILE A CA 1
ATOM 718 C C . ILE A 1 90 ? 14.516 -8.453 -30.672 1 33.09 90 ILE A C 1
ATOM 720 O O . ILE A 1 90 ? 14.453 -7.223 -30.641 1 33.09 90 ILE A O 1
ATOM 724 N N . ASN A 1 91 ? 13.383 -9.211 -30.703 1 31.69 91 ASN A N 1
ATOM 725 C CA . ASN A 1 91 ? 12.219 -8.453 -30.281 1 31.69 91 ASN A CA 1
ATOM 726 C C . ASN A 1 91 ? 12.32 -8.047 -28.812 1 31.69 91 ASN A C 1
ATOM 728 O O . ASN A 1 91 ? 11.875 -8.781 -27.922 1 31.69 91 ASN A O 1
ATOM 732 N N . ASN A 1 92 ? 13.422 -7.77 -28.234 1 32.34 92 ASN A N 1
ATOM 733 C CA . ASN A 1 92 ? 13.836 -7.039 -27.047 1 32.34 92 ASN A CA 1
ATOM 734 C C . ASN A 1 92 ? 12.812 -5.98 -26.656 1 32.34 92 ASN A C 1
ATOM 736 O O . ASN A 1 92 ? 13.047 -5.191 -25.734 1 32.34 92 ASN A O 1
ATOM 740 N N . ASN A 1 93 ? 12.148 -5.426 -27.781 1 30.48 93 ASN A N 1
ATOM 741 C CA . ASN A 1 93 ? 11.109 -4.453 -27.453 1 30.48 93 ASN A CA 1
ATOM 742 C C . ASN A 1 93 ? 10.039 -5.062 -26.547 1 30.48 93 ASN A C 1
ATOM 744 O O . ASN A 1 93 ? 9.094 -5.684 -27.047 1 30.48 93 ASN A O 1
ATOM 748 N N . LEU A 1 94 ? 10.383 -5.738 -25.562 1 32.66 94 LEU A N 1
ATOM 749 C CA . LEU A 1 94 ? 9.555 -6.133 -24.422 1 32.66 94 LEU A CA 1
ATOM 750 C C . LEU A 1 94 ? 8.344 -5.215 -24.297 1 32.66 94 LEU A C 1
ATOM 752 O O . LEU A 1 94 ? 7.582 -5.324 -23.328 1 32.66 94 LEU A O 1
ATOM 756 N N . LEU A 1 95 ? 8.32 -4.086 -24.875 1 32.53 95 LEU A N 1
ATOM 757 C CA . LEU A 1 95 ? 7.223 -3.135 -25.047 1 32.53 95 LEU A CA 1
ATOM 758 C C . LEU A 1 95 ? 6.043 -3.781 -25.75 1 32.53 95 LEU A C 1
ATOM 760 O O . LEU A 1 95 ? 4.891 -3.416 -25.516 1 32.53 95 LEU A O 1
ATOM 764 N N . ASP A 1 96 ? 6.281 -4.348 -27.109 1 31.25 96 ASP A N 1
ATOM 765 C CA . ASP A 1 96 ? 5.141 -4.867 -27.859 1 31.25 96 ASP A CA 1
ATOM 766 C C . ASP A 1 96 ? 4.621 -6.164 -27.234 1 31.25 96 ASP A C 1
ATOM 768 O O . ASP A 1 96 ? 4.406 -7.152 -27.938 1 31.25 96 ASP A O 1
ATOM 772 N N . PHE A 1 97 ? 5.043 -6.652 -26.219 1 33.19 97 PHE A N 1
ATOM 773 C CA . PHE A 1 97 ? 4.195 -7.625 -25.547 1 33.19 97 PHE A CA 1
ATOM 774 C C . PHE A 1 97 ? 2.721 -7.332 -25.797 1 33.19 97 PHE A C 1
ATOM 776 O O . PHE A 1 97 ? 1.987 -6.961 -24.875 1 33.19 97 PHE A O 1
ATOM 783 N N . GLU A 1 98 ? 2.363 -6.535 -26.672 1 34.53 98 GLU A N 1
ATOM 784 C CA . GLU A 1 98 ? 0.954 -6.453 -27.047 1 34.53 98 GLU A CA 1
ATOM 785 C C . GLU A 1 98 ? 0.34 -7.844 -27.188 1 34.53 98 GLU A C 1
ATOM 787 O O . GLU A 1 98 ? -0.855 -7.977 -27.453 1 34.53 98 GLU A O 1
ATOM 792 N N . GLU A 1 99 ? 1.022 -8.766 -28.078 1 36.62 99 GLU A N 1
ATOM 793 C CA . GLU A 1 99 ? 0.198 -9.836 -28.625 1 36.62 99 GLU A CA 1
ATOM 794 C C . GLU A 1 99 ? -0.458 -10.648 -27.516 1 36.62 99 GLU A C 1
ATOM 796 O O . GLU A 1 99 ? -0.132 -10.484 -26.344 1 36.62 99 GLU A O 1
ATOM 801 N N . SER A 1 100 ? -0.867 -12.055 -27.969 1 39.47 100 SER A N 1
ATOM 802 C CA . SER A 1 100 ? -1.769 -13.016 -27.344 1 39.47 100 SER A CA 1
ATOM 803 C C . SER A 1 100 ? -1.254 -13.438 -25.969 1 39.47 100 SER A C 1
ATOM 805 O O . SER A 1 100 ? -0.056 -13.664 -25.797 1 39.47 100 SER A O 1
ATOM 807 N N . PRO A 1 101 ? -1.888 -13.039 -24.875 1 42.97 101 PRO A N 1
ATOM 808 C CA . PRO A 1 101 ? -1.657 -13.602 -23.547 1 42.97 101 PRO A CA 1
ATOM 809 C C . PRO A 1 101 ? -0.975 -14.969 -23.594 1 42.97 101 PRO A C 1
ATOM 811 O O . PRO A 1 101 ? -0.813 -15.625 -22.562 1 42.97 101 PRO A O 1
ATOM 814 N N . GLU A 1 102 ? -0.936 -15.484 -24.734 1 48.94 102 GLU A N 1
ATOM 815 C CA . GLU A 1 102 ? -0.456 -16.859 -24.703 1 48.94 102 GLU A CA 1
ATOM 816 C C . GLU A 1 102 ? 1.047 -16.922 -24.453 1 48.94 102 GLU A C 1
ATOM 818 O O . GLU A 1 102 ? 1.83 -16.297 -25.172 1 48.94 102 GLU A O 1
ATOM 823 N N . LEU A 1 103 ? 1.467 -17.078 -23.109 1 58.16 103 LEU A N 1
ATOM 824 C CA . LEU A 1 103 ? 2.781 -17.469 -22.625 1 58.16 103 LEU A CA 1
ATOM 825 C C . LEU A 1 103 ? 3.527 -18.297 -23.656 1 58.16 103 LEU A C 1
ATOM 827 O O . LEU A 1 103 ? 2.922 -18.812 -24.609 1 58.16 103 LEU A O 1
ATOM 831 N N . SER A 1 104 ? 4.867 -18.25 -23.703 1 63.56 104 SER A N 1
ATOM 832 C CA . SER A 1 104 ? 5.773 -18.938 -24.609 1 63.56 104 SER A CA 1
ATOM 833 C C . SER A 1 104 ? 5.422 -20.406 -24.75 1 63.56 104 SER A C 1
ATOM 835 O O . SER A 1 104 ? 5.238 -21.109 -23.75 1 63.56 104 SER A O 1
ATOM 837 N N . PRO A 1 105 ? 5.004 -20.891 -25.984 1 68.06 105 PRO A N 1
ATOM 838 C CA . PRO A 1 105 ? 4.754 -22.328 -26.141 1 68.06 105 PRO A CA 1
ATOM 839 C C . PRO A 1 105 ? 5.957 -23.188 -25.75 1 68.06 105 PRO A C 1
ATOM 841 O O . PRO A 1 105 ? 5.836 -24.406 -25.656 1 68.06 105 PRO A O 1
ATOM 844 N N . TYR A 1 106 ? 7.051 -22.562 -25.406 1 77 106 TYR A N 1
ATOM 845 C CA . TYR A 1 106 ? 8.281 -23.312 -25.188 1 77 106 TYR A CA 1
ATOM 846 C C . TYR A 1 106 ? 8.586 -23.469 -23.703 1 77 106 TYR A C 1
ATOM 848 O O . TYR A 1 106 ? 9.664 -23.938 -23.328 1 77 106 TYR A O 1
ATOM 856 N N . THR A 1 107 ? 7.691 -23.094 -22.969 1 87.19 107 THR A N 1
ATOM 857 C CA . THR A 1 107 ? 7.922 -23.219 -21.547 1 87.19 107 THR A CA 1
ATOM 858 C C . THR A 1 107 ? 6.832 -24.078 -20.891 1 87.19 107 THR A C 1
ATOM 860 O O . THR A 1 107 ? 5.715 -24.156 -21.406 1 87.19 107 THR A O 1
ATOM 863 N N . THR A 1 108 ? 7.242 -24.828 -19.828 1 92.06 108 THR A N 1
ATOM 864 C CA . THR A 1 108 ? 6.242 -25.5 -19.016 1 92.06 108 THR A CA 1
ATOM 865 C C . THR A 1 108 ? 5.379 -24.484 -18.266 1 92.06 108 THR A C 1
ATOM 867 O O . THR A 1 108 ? 5.895 -23.516 -17.703 1 92.06 108 THR A O 1
ATOM 870 N N . LYS A 1 109 ? 4.109 -24.719 -18.375 1 94.19 109 LYS A N 1
ATOM 871 C CA . LYS A 1 109 ? 3.168 -23.797 -17.734 1 94.19 109 LYS A CA 1
ATOM 872 C C . LYS A 1 109 ? 2.322 -24.516 -16.688 1 94.19 109 LYS A C 1
ATOM 874 O O . LYS A 1 109 ? 1.859 -25.641 -16.922 1 94.19 109 LYS A O 1
ATOM 879 N N . ILE A 1 110 ? 2.244 -23.875 -15.547 1 96.12 110 ILE A N 1
ATOM 880 C CA . ILE A 1 110 ? 1.363 -24.359 -14.492 1 96.12 110 ILE A CA 1
ATOM 881 C C . ILE A 1 110 ? 0.239 -23.359 -14.25 1 96.12 110 ILE A C 1
ATOM 883 O O . ILE A 1 110 ? 0.494 -22.203 -13.898 1 96.12 110 ILE A O 1
ATOM 887 N N . THR A 1 111 ? -0.949 -23.781 -14.492 1 96.69 111 THR A N 1
ATOM 888 C CA . THR A 1 111 ? -2.119 -22.953 -14.273 1 96.69 111 THR A CA 1
ATOM 889 C C . THR A 1 111 ? -2.855 -23.359 -13.008 1 96.69 111 THR A C 1
ATOM 891 O O . THR A 1 111 ? -3.174 -24.547 -12.82 1 96.69 111 THR A O 1
ATOM 894 N N . ILE A 1 112 ? -3.059 -22.422 -12.117 1 97.88 112 ILE A N 1
ATOM 895 C CA . ILE A 1 112 ? -3.738 -22.703 -10.852 1 97.88 112 ILE A CA 1
ATOM 896 C C . ILE A 1 112 ? -4.949 -21.781 -10.711 1 97.88 112 ILE A C 1
ATOM 898 O O . ILE A 1 112 ? -4.816 -20.547 -10.781 1 97.88 112 ILE A O 1
ATOM 902 N N . LYS A 1 113 ? -6.082 -22.344 -10.586 1 97.94 113 LYS A N 1
ATOM 903 C CA . LYS A 1 113 ? -7.277 -21.594 -10.211 1 97.94 113 LYS A CA 1
ATOM 904 C C . LYS A 1 113 ? -7.488 -21.609 -8.703 1 97.94 113 LYS A C 1
ATOM 906 O O . LYS A 1 113 ? -7.293 -22.641 -8.055 1 97.94 113 LYS A O 1
ATOM 911 N N . TRP A 1 114 ? -7.887 -20.438 -8.211 1 98.19 114 TRP A N 1
ATOM 912 C CA . TRP A 1 114 ? -7.945 -20.344 -6.758 1 98.19 114 TRP A CA 1
ATOM 913 C C . TRP A 1 114 ? -9.117 -19.469 -6.316 1 98.19 114 TRP A C 1
ATOM 915 O O . TRP A 1 114 ? -9.664 -18.703 -7.117 1 98.19 114 TRP A O 1
ATOM 925 N N . ARG A 1 115 ? -9.531 -19.625 -5.086 1 97.94 115 ARG A N 1
ATOM 926 C CA . ARG A 1 115 ? -10.43 -18.734 -4.348 1 97.94 115 ARG A CA 1
ATOM 927 C C . ARG A 1 115 ? -9.945 -18.547 -2.914 1 97.94 115 ARG A C 1
ATOM 929 O O . ARG A 1 115 ? -9.211 -19.375 -2.381 1 97.94 115 ARG A O 1
ATOM 936 N N . THR A 1 116 ? -10.344 -17.422 -2.324 1 98.19 116 THR A N 1
ATOM 937 C CA . THR A 1 116 ? -10.023 -17.219 -0.916 1 98.19 116 THR A CA 1
ATOM 938 C C . THR A 1 116 ? -11.031 -17.938 -0.021 1 98.19 116 THR A C 1
ATOM 940 O O . THR A 1 116 ? -11.992 -18.531 -0.513 1 98.19 116 THR A O 1
ATOM 943 N N . CYS A 1 117 ? -10.781 -17.906 1.258 1 97.88 117 CYS A N 1
ATOM 944 C CA . CYS A 1 117 ? -11.625 -18.562 2.252 1 97.88 117 CYS A CA 1
ATOM 945 C C . CYS A 1 117 ? -13.07 -18.078 2.139 1 97.8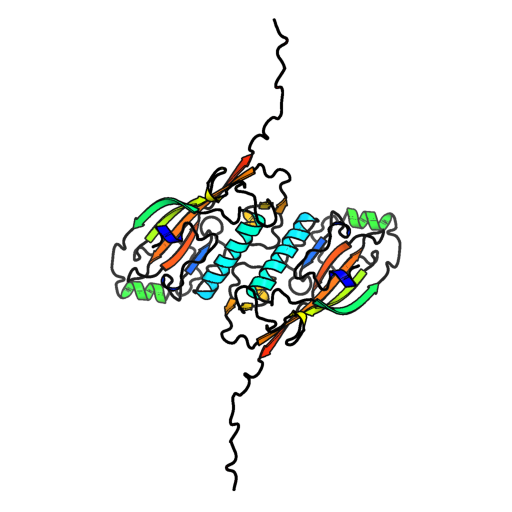8 117 CYS A C 1
ATOM 947 O O . CYS A 1 117 ? -13.32 -16.938 1.77 1 97.88 117 CYS A O 1
ATOM 949 N N . LEU A 1 118 ? -13.969 -19.016 2.467 1 95.88 118 LEU A N 1
ATOM 950 C CA . LEU A 1 118 ? -15.375 -18.703 2.686 1 95.88 118 LEU A CA 1
ATOM 951 C C . LEU A 1 118 ? -15.648 -18.469 4.168 1 95.88 118 LEU A C 1
ATOM 953 O O . LEU A 1 118 ? -14.844 -18.828 5.023 1 95.88 118 LEU A O 1
ATOM 957 N N . ASN A 1 119 ? -16.781 -17.781 4.328 1 93.12 119 ASN A N 1
ATOM 958 C CA . ASN A 1 119 ? -17.188 -17.703 5.73 1 93.12 119 ASN A CA 1
ATOM 959 C C . ASN A 1 119 ? -17.312 -19.094 6.352 1 93.12 119 ASN A C 1
ATOM 961 O O . ASN A 1 119 ? -17.828 -20.016 5.715 1 93.12 119 ASN A O 1
ATOM 965 N N . GLY A 1 120 ? -16.844 -19.219 7.605 1 93.44 120 GLY A N 1
ATOM 966 C CA . GLY A 1 120 ? -16.891 -20.5 8.273 1 93.44 120 GLY A CA 1
ATOM 967 C C . GLY A 1 120 ? -15.625 -21.312 8.078 1 93.44 120 GLY A C 1
ATOM 968 O O . GLY A 1 120 ? -15.438 -22.344 8.719 1 93.44 120 GLY A O 1
ATOM 969 N N . CYS A 1 121 ? -14.82 -20.844 7.137 1 96.5 121 CYS A N 1
ATOM 970 C CA . CYS A 1 121 ? -13.547 -21.531 6.945 1 96.5 121 CYS A CA 1
ATOM 971 C C . CYS A 1 121 ? -12.742 -21.562 8.242 1 96.5 121 CYS A C 1
ATOM 973 O O . CYS A 1 121 ? -12.617 -20.547 8.922 1 96.5 121 CYS A O 1
ATOM 975 N N . PRO A 1 122 ? -12.164 -22.641 8.555 1 96.75 122 PRO A N 1
ATOM 976 C CA . PRO A 1 122 ? -11.414 -22.781 9.805 1 96.75 122 PRO A CA 1
ATOM 977 C C . PRO A 1 122 ? -10.242 -21.797 9.891 1 96.75 122 PRO A C 1
ATOM 979 O O . PRO A 1 122 ? -9.828 -21.422 10.992 1 96.75 122 PRO A O 1
ATOM 982 N N . HIS A 1 123 ? -9.719 -21.422 8.789 1 97.5 123 HIS A N 1
ATOM 983 C CA . HIS A 1 123 ? -8.602 -20.484 8.781 1 97.5 123 HIS A CA 1
ATOM 984 C C . HIS A 1 123 ? -8.992 -19.156 9.43 1 97.5 123 HIS A C 1
ATOM 986 O O . HIS A 1 123 ? -8.133 -18.453 9.969 1 97.5 123 HIS A O 1
ATOM 992 N N . LEU A 1 124 ? -10.234 -18.844 9.375 1 95.94 124 LEU A N 1
ATOM 993 C CA . LEU A 1 124 ? -10.711 -17.547 9.805 1 95.94 124 LEU A CA 1
ATOM 994 C C . LEU A 1 124 ? -11.133 -17.578 11.273 1 95.94 124 LEU A C 1
ATOM 996 O O . LEU A 1 124 ? -11.477 -16.547 11.852 1 95.94 124 LEU A O 1
ATOM 1000 N N . ARG A 1 125 ? -11.266 -18.719 11.852 1 93.31 125 ARG A N 1
ATOM 1001 C CA . ARG A 1 125 ? -11.734 -18.891 13.219 1 93.31 125 ARG A CA 1
ATOM 1002 C C . ARG A 1 125 ? -13.141 -18.312 13.391 1 93.31 125 ARG A C 1
ATOM 1004 O O . ARG A 1 125 ? -14.078 -18.75 12.727 1 93.31 125 ARG A O 1
ATOM 1011 N N . ASP A 1 126 ? -13.203 -17.234 14.094 1 90.56 126 ASP A N 1
ATOM 1012 C CA . ASP A 1 126 ? -14.531 -16.672 14.352 1 90.56 126 ASP A CA 1
ATOM 1013 C C . ASP A 1 126 ? -14.734 -15.367 13.578 1 90.56 126 ASP A C 1
ATOM 1015 O O . ASP A 1 126 ? -15.734 -14.672 13.781 1 90.56 126 ASP A O 1
ATOM 1019 N N . ASN A 1 127 ? -13.891 -15.172 12.688 1 92 127 ASN A N 1
ATOM 1020 C CA . ASN A 1 127 ? -13.977 -13.93 11.938 1 92 127 ASN A CA 1
ATOM 1021 C C . ASN A 1 127 ? -14.555 -14.148 10.547 1 92 127 ASN A C 1
ATOM 1023 O O . ASN A 1 127 ? -14.766 -15.289 10.133 1 92 127 ASN A O 1
ATOM 1027 N N . LYS A 1 128 ? -14.859 -13.047 9.938 1 92.62 128 LYS A N 1
ATOM 1028 C CA . LYS A 1 128 ? -15.438 -13.102 8.602 1 92.62 128 LYS A CA 1
ATOM 1029 C C . LYS A 1 128 ? -14.375 -12.867 7.531 1 92.62 128 LYS A C 1
ATOM 1031 O O . LYS A 1 128 ? -13.289 -12.359 7.828 1 92.62 128 LYS A O 1
ATOM 1036 N N . THR A 1 129 ? -14.758 -13.156 6.301 1 95 129 THR A N 1
ATOM 1037 C CA . THR A 1 129 ? -13.82 -13.062 5.191 1 95 129 THR A CA 1
ATOM 1038 C C . THR A 1 129 ? -13.422 -11.609 4.93 1 95 129 THR A C 1
ATOM 1040 O O . THR A 1 129 ? -12.297 -11.336 4.516 1 95 129 THR A O 1
ATOM 1043 N N . ALA A 1 130 ? -14.281 -10.719 5.219 1 91.44 130 ALA A N 1
ATOM 1044 C CA . ALA A 1 130 ? -14.055 -9.312 4.879 1 91.44 130 ALA A CA 1
ATOM 1045 C C . ALA A 1 130 ? -13.438 -8.562 6.051 1 91.44 130 ALA A C 1
ATOM 1047 O O . ALA A 1 130 ? -13.156 -7.363 5.949 1 91.44 130 ALA A O 1
ATOM 1048 N N . ASP A 1 131 ? -13.242 -9.281 7.156 1 91.38 131 ASP A N 1
ATOM 1049 C CA . ASP A 1 131 ? -12.641 -8.648 8.328 1 91.38 131 ASP A CA 1
ATOM 1050 C C . ASP A 1 131 ? -11.148 -8.398 8.109 1 91.38 131 ASP A C 1
ATOM 1052 O O . ASP A 1 131 ? -10.312 -9.188 8.555 1 91.38 131 ASP A O 1
ATOM 1056 N N . ALA A 1 132 ? -10.867 -7.273 7.484 1 92 132 ALA A N 1
ATOM 1057 C CA . ALA A 1 132 ? -9.469 -6.918 7.262 1 92 132 ALA A CA 1
ATOM 1058 C C . ALA A 1 132 ? -8.875 -6.246 8.5 1 92 132 ALA A C 1
ATOM 1060 O O . ALA A 1 132 ? -9.586 -5.973 9.469 1 92 132 ALA A O 1
ATOM 1061 N N . ARG A 1 133 ? -7.578 -6.023 8.523 1 92.38 133 ARG A N 1
ATOM 1062 C CA . ARG A 1 133 ? -6.867 -5.492 9.688 1 92.38 133 ARG A CA 1
ATOM 1063 C C . ARG A 1 133 ? -7.41 -4.125 10.078 1 92.38 133 ARG A C 1
ATOM 1065 O O . ARG A 1 133 ? -7.527 -3.814 11.266 1 92.38 133 ARG A O 1
ATOM 1072 N N . LEU A 1 134 ? -7.758 -3.34 9.07 1 88.25 134 LEU A N 1
ATOM 1073 C CA . LEU A 1 134 ? -8.156 -1.959 9.328 1 88.25 134 LEU A CA 1
ATOM 1074 C C . LEU A 1 134 ? -9.656 -1.782 9.141 1 88.25 134 LEU A C 1
ATOM 1076 O O . LEU A 1 134 ? -10.164 -0.657 9.156 1 88.25 134 LEU A O 1
ATOM 1080 N N . GLY A 1 135 ? -10.297 -2.904 8.984 1 83.44 135 GLY A N 1
ATOM 1081 C CA . GLY A 1 135 ? -11.734 -2.875 8.773 1 83.44 135 GLY A CA 1
ATOM 1082 C C . GLY A 1 135 ? -12.156 -3.375 7.406 1 83.44 135 GLY A C 1
ATOM 1083 O O . GLY A 1 135 ? -11.305 -3.637 6.551 1 83.44 135 GLY A O 1
ATOM 1084 N N . ALA A 1 136 ? -13.406 -3.506 7.25 1 79.81 136 ALA A N 1
ATOM 1085 C CA . ALA A 1 136 ? -13.93 -3.996 5.98 1 79.81 136 ALA A CA 1
ATOM 1086 C C . ALA A 1 136 ? -14.258 -2.838 5.043 1 79.81 136 ALA A C 1
ATOM 1088 O O . ALA A 1 136 ? -15.008 -1.928 5.406 1 79.81 136 ALA A O 1
ATOM 1089 N N . TYR A 1 137 ? -13.617 -2.881 3.891 1 78.38 137 TYR A N 1
ATOM 1090 C CA . TYR A 1 137 ? -13.844 -1.808 2.928 1 78.38 137 TYR A CA 1
ATOM 1091 C C . TYR A 1 137 ? -14.328 -2.363 1.594 1 78.38 137 TYR A C 1
ATOM 1093 O O . TYR A 1 137 ? -14.078 -3.525 1.271 1 78.38 137 TYR A O 1
ATOM 1101 N N . ASN A 1 138 ? -15.125 -1.5 0.998 1 73.88 138 ASN A N 1
ATOM 1102 C CA . ASN A 1 138 ? -15.469 -1.79 -0.391 1 73.88 138 ASN A CA 1
ATOM 1103 C C . ASN A 1 138 ? -14.523 -1.082 -1.358 1 73.88 138 ASN A C 1
ATOM 1105 O O . ASN A 1 138 ? -14.133 0.066 -1.128 1 73.88 138 ASN A O 1
ATOM 1109 N N . LEU A 1 139 ? -13.906 -1.877 -2.035 1 65.31 139 LEU A N 1
ATOM 1110 C CA . LEU A 1 139 ? -12.969 -1.321 -3.004 1 65.31 139 LEU A CA 1
ATOM 1111 C C . LEU A 1 139 ? -13.508 -1.454 -4.422 1 65.31 139 LEU A C 1
ATOM 1113 O O . LEU A 1 139 ? -14.008 -2.516 -4.805 1 65.31 139 LEU A O 1
ATOM 1117 N N . ASP A 1 140 ? -13.695 -0.221 -5.008 1 59.12 140 ASP A N 1
ATOM 1118 C CA . ASP A 1 140 ? -13.953 -0.352 -6.441 1 59.12 140 ASP A CA 1
ATOM 1119 C C . ASP A 1 140 ? -12.789 -1.031 -7.152 1 59.12 140 ASP A C 1
ATOM 1121 O O . ASP A 1 140 ? -11.625 -0.689 -6.914 1 59.12 140 ASP A O 1
ATOM 1125 N N . THR A 1 141 ? -13.023 -2.221 -7.652 1 53.91 141 THR A N 1
ATOM 1126 C CA . THR A 1 141 ? -12.039 -3.053 -8.336 1 53.91 141 THR A CA 1
ATOM 1127 C C . THR A 1 141 ? -11.117 -2.199 -9.203 1 53.91 141 THR A C 1
ATOM 1129 O O . THR A 1 141 ? -9.93 -2.484 -9.32 1 53.91 141 THR A O 1
ATOM 1132 N N . ASN A 1 142 ? -11.75 -1.22 -9.797 1 54 142 ASN A N 1
ATOM 1133 C CA . ASN A 1 142 ? -10.969 -0.391 -10.711 1 54 142 ASN A CA 1
ATOM 1134 C C . ASN A 1 142 ? -9.867 0.371 -9.977 1 54 142 ASN A C 1
ATOM 1136 O O . ASN A 1 142 ? -8.75 0.497 -10.484 1 54 142 ASN A O 1
ATOM 1140 N N . SER A 1 143 ? -10.211 0.778 -8.82 1 56.28 143 SER A N 1
ATOM 1141 C CA . SER A 1 143 ? -9.25 1.549 -8.039 1 56.28 143 SER A CA 1
ATOM 1142 C C . SER A 1 143 ? -8.109 0.666 -7.535 1 56.28 143 SER A C 1
ATOM 1144 O O . SER A 1 143 ? -6.949 1.075 -7.543 1 56.28 143 SER A O 1
ATOM 1146 N N . LEU A 1 144 ? -8.57 -0.55 -7.082 1 52.16 144 LEU A N 1
ATOM 1147 C CA . LEU A 1 144 ? -7.582 -1.502 -6.594 1 52.16 144 LEU A CA 1
ATOM 1148 C C . LEU A 1 144 ? -6.617 -1.902 -7.707 1 52.16 144 LEU A C 1
ATOM 1150 O O . LEU A 1 144 ? -5.406 -1.974 -7.488 1 52.16 144 LEU A O 1
ATOM 1154 N N . LEU A 1 145 ? -7.34 -2.15 -8.797 1 52.09 145 LEU A N 1
ATOM 1155 C CA . LEU A 1 145 ? -6.578 -2.729 -9.898 1 52.09 145 LEU A CA 1
ATOM 1156 C C . LEU A 1 145 ? -5.688 -1.68 -10.555 1 52.09 145 LEU A C 1
ATOM 1158 O O . LEU A 1 145 ? -4.625 -2.008 -11.086 1 52.09 145 LEU A O 1
ATOM 1162 N N . HIS A 1 146 ? -6.184 -0.511 -10.516 1 50.19 146 HIS A N 1
ATOM 1163 C CA . HIS A 1 146 ? -5.375 0.53 -11.141 1 50.19 146 HIS A CA 1
ATOM 1164 C C . HIS A 1 146 ? -4.395 1.14 -10.141 1 50.19 146 HIS A C 1
ATOM 1166 O O . HIS A 1 146 ? -3.672 2.082 -10.477 1 50.19 146 HIS A O 1
ATOM 1172 N N . LEU A 1 147 ? -4.418 0.323 -9.156 1 48.28 147 LEU A N 1
ATOM 1173 C CA . LEU A 1 147 ? -3.508 0.718 -8.086 1 48.28 147 LEU A CA 1
ATOM 1174 C C . LEU A 1 147 ? -3.439 2.236 -7.965 1 48.28 147 LEU A C 1
ATOM 1176 O O . LEU A 1 147 ? -2.354 2.803 -7.816 1 48.28 147 LEU A O 1
ATOM 1180 N N . LYS A 1 148 ? -4.383 2.926 -8.711 1 52.22 148 LYS A N 1
ATOM 1181 C CA . LYS A 1 148 ? -4.379 4.379 -8.586 1 52.22 148 LYS A CA 1
ATOM 1182 C C . LYS A 1 148 ? -4.582 4.809 -7.137 1 52.22 148 LYS A C 1
ATOM 1184 O O . LYS A 1 148 ? -5.484 4.312 -6.457 1 52.22 148 LYS A O 1
ATOM 1189 N N . LEU A 1 149 ? -3.457 5.023 -6.527 1 50.75 149 LEU A N 1
ATOM 1190 C CA . LEU A 1 149 ? -3.695 5.66 -5.238 1 50.75 149 LEU A CA 1
ATOM 1191 C C . LEU A 1 149 ? -4.758 6.75 -5.359 1 50.75 149 LEU A C 1
ATOM 1193 O O . LEU A 1 149 ? -4.945 7.32 -6.434 1 50.75 149 LEU A O 1
ATOM 1197 N N . PRO A 1 150 ? -5.344 7.402 -4.258 1 48.06 150 PRO A N 1
ATOM 1198 C CA . PRO A 1 150 ? -6.074 6.781 -3.148 1 48.06 150 PRO A CA 1
ATOM 1199 C C . PRO A 1 150 ? -7.273 5.965 -3.613 1 48.06 150 PRO A C 1
ATOM 1201 O O . PRO A 1 150 ? -7.812 6.215 -4.695 1 48.06 150 PRO A O 1
ATOM 1204 N N . LEU A 1 151 ? -7.359 4.738 -2.887 1 55 151 LEU A N 1
ATOM 1205 C CA . LEU A 1 151 ? -8.547 3.91 -3.084 1 55 151 LEU A CA 1
ATOM 1206 C C . LEU A 1 151 ? -9.805 4.766 -3.152 1 55 151 LEU A C 1
ATOM 1208 O O . LEU A 1 151 ? -10.461 5 -2.133 1 55 151 LEU A O 1
ATOM 1212 N N . GLN A 1 152 ? -9.883 5.734 -4.195 1 54.09 152 GLN A N 1
ATOM 1213 C CA . GLN A 1 152 ? -10.875 6.789 -4.367 1 54.09 152 GLN A CA 1
ATOM 1214 C C . GLN A 1 152 ? -12.266 6.305 -3.969 1 54.09 152 GLN A C 1
ATOM 1216 O O . GLN A 1 152 ? -13.094 7.098 -3.516 1 54.09 152 GLN A O 1
ATOM 1221 N N . ASN A 1 153 ? -12.398 4.941 -4.07 1 58.75 153 ASN A N 1
ATOM 1222 C CA . ASN A 1 153 ? -13.773 4.531 -3.82 1 58.75 153 ASN A CA 1
ATOM 1223 C C . ASN A 1 153 ? -13.859 3.523 -2.68 1 58.75 153 ASN A C 1
ATOM 1225 O O . ASN A 1 153 ? -14.711 2.635 -2.695 1 58.75 153 ASN A O 1
ATOM 1229 N N . LEU A 1 154 ? -12.969 3.838 -1.724 1 64.88 154 LEU A N 1
ATOM 1230 C CA . LEU A 1 154 ? -13.008 2.977 -0.547 1 64.88 154 LEU A CA 1
ATOM 1231 C C . LEU A 1 154 ? -14.125 3.396 0.401 1 64.88 154 LEU A C 1
ATOM 1233 O O . LEU A 1 154 ? -14.242 4.574 0.748 1 64.88 154 LEU A O 1
ATOM 1237 N N . THR A 1 155 ? -15.133 2.562 0.56 1 68.69 155 THR A N 1
ATOM 1238 C CA . THR A 1 155 ? -16.188 2.812 1.533 1 68.69 155 THR A CA 1
ATOM 1239 C C . THR A 1 155 ? -16.172 1.755 2.633 1 68.69 155 THR A C 1
ATOM 1241 O O . THR A 1 155 ? -16.062 0.561 2.35 1 68.69 155 THR A O 1
ATOM 1244 N N . LYS A 1 156 ? -16.156 2.281 3.865 1 73.69 156 LYS A N 1
ATOM 1245 C CA . LYS A 1 156 ? -16.188 1.355 4.992 1 73.69 156 LYS A CA 1
ATOM 1246 C C . LYS A 1 156 ? -17.562 0.705 5.137 1 73.69 156 LYS A C 1
ATOM 1248 O O . LYS A 1 156 ? -18.578 1.374 5 1 73.69 156 LYS A O 1
ATOM 1253 N N . LEU A 1 157 ? -17.453 -0.585 5.301 1 73.12 157 LEU A N 1
ATOM 1254 C CA . LEU A 1 157 ? -18.703 -1.331 5.473 1 73.12 157 LEU A CA 1
ATOM 1255 C C . LEU A 1 157 ? -19.156 -1.312 6.93 1 73.12 157 LEU A C 1
ATOM 1257 O O . LEU A 1 157 ? -18.328 -1.422 7.84 1 73.12 157 LEU A O 1
ATOM 1261 N N . ASP A 1 158 ? -20.375 -0.758 7.242 1 64.06 158 ASP A N 1
ATOM 1262 C CA . ASP A 1 158 ? -20.938 -0.719 8.586 1 64.06 158 ASP A CA 1
ATOM 1263 C C . ASP A 1 158 ? -21.141 -2.127 9.141 1 64.06 158 ASP A C 1
ATOM 1265 O O . ASP A 1 158 ? -21 -2.357 10.344 1 64.06 158 ASP A O 1
ATOM 1269 N N . ASP A 1 159 ? -21.75 -3.01 8.25 1 59.62 159 ASP A N 1
ATOM 1270 C CA . ASP A 1 159 ? -22.109 -4.352 8.703 1 59.62 159 ASP A CA 1
ATOM 1271 C C . ASP A 1 159 ? -21.078 -5.375 8.25 1 59.62 159 ASP A C 1
ATOM 1273 O O . ASP A 1 159 ? -20.766 -5.473 7.062 1 59.62 159 ASP A O 1
ATOM 1277 N N . ASN A 1 160 ? -20.219 -5.758 9.188 1 60.44 160 ASN A N 1
ATOM 1278 C CA . ASN A 1 160 ? -19.25 -6.816 8.969 1 60.44 160 ASN A CA 1
ATOM 1279 C C . ASN A 1 160 ? -19.906 -8.117 8.531 1 60.44 160 ASN A C 1
ATOM 1281 O O . ASN A 1 160 ? -19.391 -9.203 8.781 1 60.44 160 ASN A O 1
ATOM 1285 N N . SER A 1 161 ? -21.109 -7.93 7.945 1 70.94 161 SER A N 1
ATOM 1286 C CA . SER A 1 161 ? -21.781 -9.195 7.656 1 70.94 161 SER A CA 1
ATOM 1287 C C . SER A 1 161 ? -21.609 -9.586 6.195 1 70.94 161 SER A C 1
ATOM 1289 O O . SER A 1 161 ? -22.359 -10.406 5.672 1 70.94 161 SER A O 1
ATOM 1291 N N . ILE A 1 162 ? -20.672 -8.977 5.59 1 82.56 162 ILE A N 1
ATOM 1292 C CA . ILE A 1 162 ? -20.469 -9.297 4.18 1 82.56 162 ILE A CA 1
ATOM 1293 C C . ILE A 1 162 ? -19.438 -10.414 4.043 1 82.56 162 ILE A C 1
ATOM 1295 O O . ILE A 1 162 ? -18.406 -10.398 4.723 1 82.56 162 ILE A O 1
ATOM 1299 N N . GLU A 1 163 ? -19.906 -11.422 3.305 1 90.75 163 GLU A N 1
ATOM 1300 C CA . GLU A 1 163 ? -18.906 -12.398 2.871 1 90.75 163 GLU A CA 1
ATOM 1301 C C . GLU A 1 163 ? -18.219 -11.953 1.584 1 90.75 163 GLU A C 1
ATOM 1303 O O . GLU A 1 163 ? -18.891 -11.688 0.579 1 90.75 163 GLU A O 1
ATOM 1308 N N . ARG A 1 164 ? -16.984 -11.875 1.667 1 92.19 164 ARG A N 1
ATOM 1309 C CA . ARG A 1 164 ? -16.172 -11.461 0.521 1 92.19 164 ARG A CA 1
ATOM 1310 C C . ARG A 1 164 ? -15.211 -12.562 0.108 1 92.19 164 ARG A C 1
ATOM 1312 O O . ARG A 1 164 ? -14.406 -13.031 0.92 1 92.19 164 ARG A O 1
ATOM 1319 N N . VAL A 1 165 ? -15.312 -12.914 -1.184 1 93.75 165 VAL A N 1
ATOM 1320 C CA . VAL A 1 165 ? -14.461 -13.977 -1.713 1 93.75 165 VAL A CA 1
ATOM 1321 C C . VAL A 1 165 ? -13.758 -13.492 -2.982 1 93.75 165 VAL A C 1
ATOM 1323 O O . VAL A 1 165 ? -14.398 -12.945 -3.881 1 93.75 165 VAL A O 1
ATOM 1326 N N . LEU A 1 166 ? -12.492 -13.664 -2.977 1 94.06 166 LEU A N 1
ATOM 1327 C CA . LEU A 1 166 ? -11.734 -13.375 -4.188 1 94.06 166 LEU A CA 1
ATOM 1328 C C . LEU A 1 166 ? -11.43 -14.656 -4.953 1 94.06 166 LEU A C 1
ATOM 1330 O O . LEU A 1 166 ? -11.07 -15.672 -4.352 1 94.06 166 LEU A O 1
ATOM 1334 N N . THR A 1 167 ? -11.492 -14.586 -6.258 1 95.75 167 THR A N 1
ATOM 1335 C CA . THR A 1 167 ? -11.094 -15.68 -7.141 1 95.75 167 THR A CA 1
ATOM 1336 C C . THR A 1 167 ? -10.094 -15.188 -8.188 1 95.75 167 THR A C 1
ATOM 1338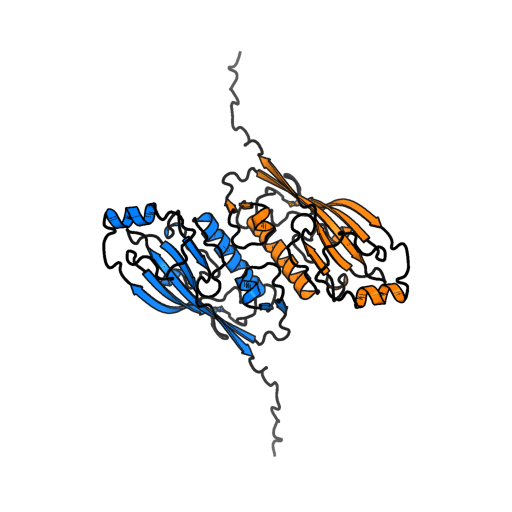 O O . THR A 1 167 ? -9.992 -13.984 -8.438 1 95.75 167 THR A O 1
ATOM 1341 N N . GLY A 1 168 ? -9.398 -16.141 -8.742 1 96.31 168 GLY A N 1
ATOM 1342 C CA . GLY A 1 168 ? -8.461 -15.773 -9.781 1 96.31 168 GLY A CA 1
ATOM 1343 C C . GLY A 1 168 ? -7.691 -16.953 -10.344 1 96.31 168 GLY A C 1
ATOM 1344 O O . GLY A 1 168 ? -7.973 -18.109 -10.008 1 96.31 168 GLY A O 1
ATOM 1345 N N . ILE A 1 169 ? -6.781 -16.531 -11.273 1 97.12 169 ILE A N 1
ATOM 1346 C CA . ILE A 1 169 ? -5.945 -17.531 -11.93 1 97.12 169 ILE A CA 1
ATOM 1347 C C . ILE A 1 169 ? -4.48 -17.109 -11.859 1 97.12 169 ILE A C 1
ATOM 1349 O O . ILE A 1 169 ? -4.152 -15.938 -12.086 1 97.12 169 ILE A O 1
ATOM 1353 N N . PHE A 1 170 ? -3.684 -18 -11.391 1 97.62 170 PHE A N 1
ATOM 1354 C CA . PHE A 1 170 ? -2.242 -17.844 -11.539 1 97.62 170 PHE A CA 1
ATOM 1355 C C . PHE A 1 170 ? -1.73 -18.672 -12.711 1 97.62 170 PHE A C 1
ATOM 1357 O O . PHE A 1 170 ? -2.109 -19.844 -12.867 1 97.62 170 PHE A O 1
ATOM 1364 N N . VAL A 1 171 ? -0.871 -18.078 -13.477 1 96.75 171 VAL A N 1
ATOM 1365 C CA . VAL A 1 171 ? -0.12 -18.828 -14.469 1 96.75 171 VAL A CA 1
ATOM 1366 C C . VAL A 1 171 ? 1.378 -18.672 -14.219 1 96.75 171 VAL A C 1
ATOM 1368 O O . VAL A 1 171 ? 1.901 -17.562 -14.227 1 96.75 171 VAL A O 1
ATOM 1371 N N . PHE A 1 172 ? 1.995 -19.797 -14 1 96.94 172 PHE A N 1
ATOM 1372 C CA . PHE A 1 172 ? 3.441 -19.828 -13.82 1 96.94 172 PHE A CA 1
ATOM 1373 C C . PHE A 1 172 ? 4.125 -20.453 -15.031 1 96.94 172 PHE A C 1
ATOM 1375 O O . PHE A 1 172 ? 3.768 -21.547 -15.453 1 96.94 172 PHE A O 1
ATOM 1382 N N . GLU A 1 173 ? 5.051 -19.766 -15.555 1 95.25 173 GLU A N 1
ATOM 1383 C CA . GLU A 1 173 ? 5.934 -20.312 -16.578 1 95.25 173 GLU A CA 1
ATOM 1384 C C . GLU A 1 173 ? 7.312 -20.625 -16 1 95.25 173 GLU A C 1
ATOM 1386 O O . GLU A 1 173 ? 7.934 -19.766 -15.367 1 95.25 173 GLU A O 1
ATOM 1391 N N . LEU A 1 174 ? 7.762 -21.828 -16.312 1 95.12 174 LEU A N 1
ATOM 1392 C CA . LEU A 1 174 ? 9.047 -22.25 -15.766 1 95.12 174 LEU A CA 1
ATOM 1393 C C . LEU A 1 174 ? 10.172 -22 -16.766 1 95.12 174 LEU A C 1
ATOM 1395 O O . LEU A 1 174 ? 9.914 -21.828 -17.969 1 95.12 174 LEU A O 1
ATOM 1399 N N . ASN A 1 175 ? 11.305 -21.875 -16.156 1 93.44 175 ASN A N 1
ATOM 1400 C CA . ASN A 1 175 ? 12.461 -21.75 -17.031 1 93.44 175 ASN A CA 1
ATOM 1401 C C . ASN A 1 175 ? 12.766 -23.062 -17.75 1 93.44 175 ASN A C 1
ATOM 1403 O O . ASN A 1 175 ? 12.039 -24.047 -17.594 1 93.44 175 ASN A O 1
ATOM 1407 N N . ASP A 1 176 ? 13.883 -23.078 -18.516 1 88.31 176 ASP A N 1
ATOM 1408 C CA . ASP A 1 176 ? 14.219 -24.219 -19.375 1 88.31 176 ASP A CA 1
ATOM 1409 C C . ASP A 1 176 ? 14.445 -25.484 -18.547 1 88.31 176 ASP A C 1
ATOM 1411 O O . ASP A 1 176 ? 14.031 -26.578 -18.938 1 88.31 176 ASP A O 1
ATOM 1415 N N . LYS A 1 177 ? 15.055 -25.312 -17.375 1 91.31 177 LYS A N 1
ATOM 1416 C CA . LYS A 1 177 ? 15.383 -26.453 -16.531 1 91.31 177 LYS A CA 1
ATOM 1417 C C . LYS A 1 177 ? 14.18 -26.859 -15.68 1 91.31 177 LYS A C 1
ATOM 1419 O O . LYS A 1 177 ? 14.234 -27.859 -14.953 1 91.31 177 LYS A O 1
ATOM 1424 N N . ASN A 1 178 ? 13.125 -26.125 -15.719 1 92 178 ASN A N 1
ATOM 1425 C CA . ASN A 1 178 ? 11.891 -26.359 -14.977 1 92 178 ASN A CA 1
ATOM 1426 C C . ASN A 1 178 ? 12.141 -26.375 -13.469 1 92 178 ASN A C 1
ATOM 1428 O O . ASN A 1 178 ? 11.531 -27.172 -12.75 1 92 178 ASN A O 1
ATOM 1432 N N . ASP A 1 179 ? 13 -25.547 -13.016 1 94.44 179 ASP A N 1
ATOM 1433 C CA . ASP A 1 179 ? 13.281 -25.547 -11.586 1 94.44 179 ASP A CA 1
ATOM 1434 C C . ASP A 1 179 ? 12.984 -24.188 -10.961 1 94.44 179 ASP A C 1
ATOM 1436 O O . ASP A 1 179 ? 12.992 -24.047 -9.734 1 94.44 179 ASP A O 1
ATOM 1440 N N . LYS A 1 180 ? 12.812 -23.203 -11.867 1 96.94 180 LYS A N 1
ATOM 1441 C CA . LYS A 1 180 ? 12.484 -21.859 -11.391 1 96.94 180 LYS A CA 1
ATOM 1442 C C . LYS A 1 180 ? 11.297 -21.281 -12.141 1 96.94 180 LYS A C 1
ATOM 1444 O O . LYS A 1 180 ? 11.055 -21.625 -13.297 1 96.94 180 LYS A O 1
ATOM 1449 N N . ILE A 1 181 ? 10.617 -20.375 -11.484 1 97.56 181 ILE A N 1
ATOM 1450 C CA . ILE A 1 181 ? 9.531 -19.625 -12.117 1 97.56 181 ILE A CA 1
ATOM 1451 C C . ILE A 1 181 ? 10.102 -18.438 -12.875 1 97.56 181 ILE A C 1
ATOM 1453 O O . ILE A 1 181 ? 10.766 -17.578 -12.289 1 97.56 181 ILE A O 1
ATOM 1457 N N . ALA A 1 182 ? 9.789 -18.359 -14.133 1 96.06 182 ALA A N 1
ATOM 1458 C CA . ALA A 1 182 ? 10.281 -17.281 -14.977 1 96.06 182 ALA A CA 1
ATOM 1459 C C . ALA A 1 182 ? 9.219 -16.203 -15.156 1 96.06 182 ALA A C 1
ATOM 1461 O O . ALA A 1 182 ? 9.547 -15.016 -15.297 1 96.06 182 ALA A O 1
ATOM 1462 N N . VAL A 1 183 ? 8.039 -16.578 -15.188 1 94.81 183 VAL A N 1
ATOM 1463 C CA . VAL A 1 183 ? 6.926 -15.648 -15.352 1 94.81 183 VAL A CA 1
ATOM 1464 C C . VAL A 1 183 ? 5.781 -16.031 -14.422 1 94.81 183 VAL A C 1
ATOM 1466 O O . VAL A 1 183 ? 5.449 -17.219 -14.289 1 94.81 183 VAL A O 1
ATOM 1469 N N . HIS A 1 184 ? 5.289 -15.078 -13.789 1 96.88 184 HIS A N 1
ATOM 1470 C CA . HIS A 1 184 ? 4.094 -15.211 -12.969 1 96.88 184 HIS A CA 1
ATOM 1471 C C . HIS A 1 184 ? 3.004 -14.242 -13.406 1 96.88 184 HIS A C 1
ATOM 1473 O O . HIS A 1 184 ? 3.184 -13.023 -13.336 1 96.88 184 HIS A O 1
ATOM 1479 N N . THR A 1 185 ? 1.873 -14.812 -13.867 1 94.19 185 THR A N 1
ATOM 1480 C CA . THR A 1 185 ? 0.747 -14 -14.312 1 94.19 185 THR A CA 1
ATOM 1481 C C . THR A 1 185 ? -0.445 -14.164 -13.375 1 94.19 185 THR A C 1
ATOM 1483 O O . THR A 1 185 ? -0.834 -15.289 -13.055 1 94.19 185 THR A O 1
ATOM 1486 N N . ILE A 1 186 ? -0.92 -13.078 -12.93 1 94.31 186 ILE A N 1
ATOM 1487 C CA . ILE A 1 186 ? -2.158 -13.047 -12.156 1 94.31 186 ILE A CA 1
ATOM 1488 C C . ILE A 1 186 ? -3.283 -12.461 -13.008 1 94.31 186 ILE A C 1
ATOM 1490 O O . ILE A 1 186 ? -3.188 -11.336 -13.492 1 94.31 186 ILE A O 1
ATOM 1494 N N . ASP A 1 187 ? -4.359 -13.266 -13.203 1 92.5 187 ASP A N 1
ATOM 1495 C CA . ASP A 1 187 ? -5.41 -12.773 -14.094 1 92.5 187 ASP A CA 1
ATOM 1496 C C . ASP A 1 187 ? -6.773 -13.336 -13.688 1 92.5 187 ASP A C 1
ATOM 1498 O O . ASP A 1 187 ? -6.875 -14.102 -12.734 1 92.5 187 ASP A O 1
ATOM 1502 N N . ASP A 1 188 ? -7.812 -12.844 -14.367 1 92.38 188 ASP A N 1
ATOM 1503 C CA . ASP A 1 188 ? -9.188 -13.297 -14.195 1 92.38 188 ASP A CA 1
ATOM 1504 C C . ASP A 1 188 ? -9.609 -13.227 -12.727 1 92.38 188 ASP A C 1
ATOM 1506 O O . ASP A 1 188 ? -10.172 -14.18 -12.188 1 92.38 188 ASP A O 1
ATOM 1510 N N . CYS A 1 189 ? -9.242 -12.18 -12.117 1 91.19 189 CYS A N 1
ATOM 1511 C CA . CYS A 1 189 ? -9.586 -11.984 -10.719 1 91.19 189 CYS A CA 1
ATOM 1512 C C . CYS A 1 189 ? -10.992 -11.414 -10.578 1 91.19 189 CYS A C 1
ATOM 1514 O O . CYS A 1 189 ? -11.375 -10.508 -11.328 1 91.19 189 CYS A O 1
ATOM 1516 N N . GLU A 1 190 ? -11.742 -11.969 -9.648 1 88.81 190 GLU A N 1
ATOM 1517 C CA . GLU A 1 190 ? -13.094 -11.5 -9.367 1 88.81 190 GLU A CA 1
ATOM 1518 C C . GLU A 1 190 ? -13.336 -11.383 -7.863 1 88.81 190 GLU A C 1
ATOM 1520 O O . GLU A 1 190 ? -12.742 -12.125 -7.074 1 88.81 190 GLU A O 1
ATOM 1525 N N . ILE A 1 191 ? -14.164 -10.438 -7.527 1 88.38 191 ILE A N 1
ATOM 1526 C CA . ILE A 1 191 ? -14.609 -10.258 -6.148 1 88.38 191 ILE A CA 1
ATOM 1527 C C . ILE A 1 191 ? -16.078 -10.633 -6.027 1 88.38 191 ILE A C 1
ATOM 1529 O O . ILE A 1 191 ? -16.938 -10.07 -6.723 1 88.38 191 ILE A O 1
ATOM 1533 N N . ILE A 1 192 ? -16.328 -11.547 -5.223 1 88.69 192 ILE A N 1
ATOM 1534 C CA . ILE A 1 192 ? -17.703 -11.984 -4.977 1 88.69 192 ILE A CA 1
ATOM 1535 C C . ILE A 1 192 ? -18.125 -11.57 -3.57 1 88.69 192 ILE A C 1
ATOM 1537 O O . ILE A 1 192 ? -17.469 -11.922 -2.586 1 88.69 192 ILE A O 1
ATOM 1541 N N . GLU A 1 193 ? -19.156 -10.82 -3.498 1 87 193 GLU A N 1
ATOM 1542 C CA . GLU A 1 193 ? -19.672 -10.367 -2.203 1 87 193 GLU A CA 1
ATOM 1543 C C . GLU A 1 193 ? -21.109 -10.805 -1.994 1 87 193 GLU A C 1
ATOM 1545 O O . GLU A 1 193 ? -21.938 -10.688 -2.898 1 87 193 GLU A O 1
ATOM 1550 N N . ASN A 1 194 ? -21.312 -11.445 -0.891 1 83.19 194 ASN A N 1
ATOM 1551 C CA . ASN A 1 194 ? -22.672 -11.859 -0.513 1 83.19 194 ASN A CA 1
ATOM 1552 C C . ASN A 1 194 ? -23.062 -11.305 0.853 1 83.19 194 ASN A C 1
ATOM 1554 O O . ASN A 1 194 ? -22.25 -11.312 1.786 1 83.19 194 ASN A O 1
ATOM 1558 N N . GLU A 1 195 ? -24.25 -10.609 0.893 1 73.94 195 GLU A N 1
ATOM 1559 C CA . GLU A 1 195 ? -24.75 -10.148 2.186 1 73.94 195 GLU A CA 1
ATOM 1560 C C . GLU A 1 195 ? -25.312 -11.312 3.004 1 73.94 195 GLU A C 1
ATOM 1562 O O . GLU A 1 195 ? -26.016 -12.172 2.471 1 73.94 195 GLU A O 1
ATOM 1567 N N . GLN A 1 196 ? -24.766 -11.586 4.109 1 65.5 196 GLN A N 1
ATOM 1568 C CA . GLN A 1 196 ? -25.344 -12.617 4.957 1 65.5 196 GLN A CA 1
ATOM 1569 C C . GLN A 1 196 ? -26.422 -12.047 5.867 1 65.5 196 GLN A C 1
ATOM 1571 O O . GLN A 1 196 ? -26.266 -10.945 6.406 1 65.5 196 GLN A O 1
ATOM 1576 N N . PRO A 1 197 ? -27.688 -12.609 5.855 1 56.41 197 PRO A N 1
ATOM 1577 C CA . PRO A 1 197 ? -28.766 -12.141 6.723 1 56.41 197 PRO A CA 1
ATOM 1578 C C . PRO A 1 197 ? -28.359 -12.055 8.188 1 56.41 197 PRO A C 1
ATOM 1580 O O . PRO A 1 197 ? -27.547 -12.859 8.656 1 56.41 197 PRO A O 1
ATOM 1583 N N . SER A 1 198 ? -28.328 -10.914 8.727 1 52.62 198 SER A N 1
ATOM 1584 C CA . SER A 1 198 ? -28.156 -10.836 10.172 1 52.62 198 SER A CA 1
ATOM 1585 C C . SER A 1 198 ? -28.969 -11.914 10.883 1 52.62 198 SER A C 1
ATOM 1587 O O . SER A 1 198 ? -30.062 -12.273 10.43 1 52.62 198 SER A O 1
ATOM 1589 N N . PRO A 1 199 ? -28.328 -12.711 11.672 1 47.91 199 PRO A N 1
ATOM 1590 C CA . PRO A 1 199 ? -29.219 -13.633 12.383 1 47.91 199 PRO A CA 1
ATOM 1591 C C . PRO A 1 199 ? -30.469 -12.945 12.922 1 47.91 199 PRO A C 1
ATOM 1593 O O . PRO A 1 199 ? -30.391 -11.836 13.453 1 47.91 199 PRO A O 1
ATOM 1596 N N . ASP A 1 200 ? -31.516 -13.086 12.289 1 40.56 200 ASP A N 1
ATOM 1597 C CA . ASP A 1 200 ? -32.781 -12.641 12.836 1 40.56 200 ASP A CA 1
ATOM 1598 C C . ASP A 1 200 ? -32.906 -12.992 14.312 1 40.56 200 ASP A C 1
ATOM 1600 O O . ASP A 1 200 ? -32.875 -14.172 14.688 1 40.56 200 ASP A O 1
ATOM 1604 N N . THR A 1 201 ? -32.312 -12.258 15.242 1 42.03 201 THR A N 1
ATOM 1605 C CA . THR A 1 201 ? -32.781 -12.406 16.609 1 42.03 201 THR A CA 1
ATOM 1606 C C . THR A 1 201 ? -34.312 -12.469 16.656 1 42.03 201 THR A C 1
ATOM 1608 O O . THR A 1 201 ? -34.969 -11.477 16.938 1 42.03 201 THR A O 1
ATOM 1611 N N . ASN A 1 202 ? -34.969 -12.93 15.648 1 33.56 202 ASN A N 1
ATOM 1612 C CA . ASN A 1 202 ? -36.438 -12.938 15.805 1 33.56 202 ASN A CA 1
ATOM 1613 C C . ASN A 1 202 ? -36.844 -13.617 17.094 1 33.56 202 ASN A C 1
ATOM 1615 O O . ASN A 1 202 ? -36.062 -14.328 17.719 1 33.56 202 ASN A O 1
ATOM 1619 N N . ASN A 1 203 ? -38.312 -13.93 17.203 1 33.16 203 ASN A N 1
ATOM 1620 C CA . ASN A 1 203 ? -39.562 -14.195 17.891 1 33.16 203 ASN A CA 1
ATOM 1621 C C . ASN A 1 203 ? -39.625 -15.625 18.422 1 33.16 203 ASN A C 1
ATOM 1623 O O . ASN A 1 203 ? -40.125 -16.531 17.734 1 33.16 203 ASN A O 1
ATOM 1627 N N . ILE A 1 204 ? -38.5 -16.094 19.047 1 34.69 204 ILE A N 1
ATOM 1628 C CA . ILE A 1 204 ? -38.875 -17.297 19.781 1 34.69 204 ILE A CA 1
ATOM 1629 C C . ILE A 1 204 ? -40.062 -17 20.688 1 34.69 204 ILE A C 1
ATOM 1631 O O . ILE A 1 204 ? -39.938 -16.281 21.672 1 34.69 204 ILE A O 1
ATOM 1635 N N . GLY A 1 205 ? -41.25 -16.859 20.016 1 30.72 205 GLY A N 1
ATOM 1636 C CA . GLY A 1 205 ? -42.531 -16.875 20.703 1 30.72 205 GLY A CA 1
ATOM 1637 C C . GLY A 1 205 ? -42.656 -18.016 21.688 1 30.72 205 GLY A C 1
ATOM 1638 O O . GLY A 1 205 ? -42.562 -19.188 21.312 1 30.72 205 GLY A O 1
ATOM 1639 N N . PHE A 1 206 ? -42.219 -17.812 22.984 1 28.62 206 PHE A N 1
ATOM 1640 C CA . PHE A 1 206 ? -42.562 -18.734 24.062 1 28.62 206 PHE A CA 1
ATOM 1641 C C . PHE A 1 206 ? -44.031 -19.062 24.047 1 28.62 206 PHE A C 1
ATOM 1643 O O . PHE A 1 206 ? -44.875 -18.172 24.125 1 28.62 206 PHE A O 1
ATOM 1650 N N . ALA A 1 207 ? -44.5 -20.141 23.422 1 28.88 207 ALA A N 1
ATOM 1651 C CA . ALA A 1 207 ? -45.844 -20.672 23.547 1 28.88 207 ALA A CA 1
ATOM 1652 C C . ALA A 1 207 ? -46.25 -20.812 25.016 1 28.88 207 ALA A C 1
ATOM 1654 O O . ALA A 1 207 ? -45.5 -21.328 25.828 1 28.88 207 ALA A O 1
ATOM 1655 N N . PRO A 1 208 ? -47.312 -20.109 25.531 1 29.28 208 PRO A N 1
ATOM 1656 C CA . PRO A 1 208 ? -47.875 -20.328 26.859 1 29.28 208 PRO A CA 1
ATOM 1657 C C . PRO A 1 208 ? -48.188 -21.797 27.141 1 29.28 208 PRO A C 1
ATOM 1659 O O . PRO A 1 208 ? -48.531 -22.531 26.219 1 29.28 208 PRO A O 1
ATOM 1662 N N . GLY A 1 209 ? -47.406 -22.516 27.906 1 25.38 209 GLY A N 1
ATOM 1663 C CA . GLY A 1 209 ? -47.969 -23.766 28.422 1 25.38 209 GLY A CA 1
ATOM 1664 C C . GLY A 1 209 ? -49.406 -23.625 28.906 1 25.38 209 GLY A C 1
ATOM 1665 O O . GLY A 1 209 ? -49.75 -22.656 29.562 1 25.38 209 GLY A O 1
ATOM 1666 N N . ALA A 1 210 ? -50.438 -24.438 28.375 1 21.69 210 ALA A N 1
ATOM 1667 C CA . ALA A 1 210 ? -51.656 -24.844 29.078 1 21.69 210 ALA A CA 1
ATOM 1668 C C . ALA A 1 210 ? -51.312 -25.734 30.281 1 21.69 210 ALA A C 1
ATOM 1670 O O . ALA A 1 210 ? -50.375 -26.547 30.203 1 21.69 210 ALA A O 1
ATOM 1671 N N . MET B 1 1 ? -3.188 21.5 19.109 1 86.38 1 MET B N 1
ATOM 1672 C CA . MET B 1 1 ? -3.592 20.141 18.75 1 86.38 1 MET B CA 1
ATOM 1673 C C . MET B 1 1 ? -2.684 19.562 17.672 1 86.38 1 MET B C 1
ATOM 1675 O O . MET B 1 1 ? -1.999 18.562 17.891 1 86.38 1 MET B O 1
ATOM 1679 N N . LEU B 1 2 ? -2.436 20.266 16.594 1 92.69 2 LEU B N 1
ATOM 1680 C CA . LEU B 1 2 ? -1.646 19.75 15.477 1 92.69 2 LEU B CA 1
ATOM 1681 C C . LEU B 1 2 ? -0.187 19.578 15.883 1 92.69 2 LEU B C 1
ATOM 1683 O O . LEU B 1 2 ? 0.473 18.625 15.445 1 92.69 2 LEU B O 1
ATOM 1687 N N . GLN B 1 3 ? 0.277 20.438 16.781 1 94.88 3 GLN B N 1
ATOM 1688 C CA . GLN B 1 3 ? 1.659 20.344 17.234 1 94.88 3 GLN B CA 1
ATOM 1689 C C . GLN B 1 3 ? 1.913 19.031 17.953 1 94.88 3 GLN B C 1
ATOM 1691 O O . GLN B 1 3 ? 3.025 18.5 17.922 1 94.88 3 GLN B O 1
ATOM 1696 N N . LEU B 1 4 ? 0.882 18.5 18.578 1 94.69 4 LEU B N 1
ATOM 1697 C CA . LEU B 1 4 ? 1.007 17.266 19.359 1 94.69 4 LEU B CA 1
ATOM 1698 C C . LEU B 1 4 ? 0.739 16.047 18.484 1 94.69 4 LEU B C 1
ATOM 1700 O O . LEU B 1 4 ? 1.292 14.969 18.734 1 94.69 4 LEU B O 1
ATOM 1704 N N . LYS B 1 5 ? -0.073 16.156 17.469 1 97 5 LYS B N 1
ATOM 1705 C CA . LYS B 1 5 ? -0.521 15.016 16.688 1 97 5 LYS B CA 1
ATOM 1706 C C . LYS B 1 5 ? 0.374 14.789 15.477 1 97 5 LYS B C 1
ATOM 1708 O O . LYS B 1 5 ? 0.629 13.648 15.086 1 97 5 LYS B O 1
ATOM 1713 N N . VAL B 1 6 ? 0.902 15.852 14.891 1 97.56 6 VAL B N 1
ATOM 1714 C CA . VAL B 1 6 ? 1.648 15.805 13.641 1 97.56 6 VAL B CA 1
ATOM 1715 C C . VAL B 1 6 ? 2.889 14.93 13.812 1 97.56 6 VAL B C 1
ATOM 1717 O O . VAL B 1 6 ? 3.217 14.125 12.938 1 97.56 6 VAL B O 1
ATOM 1720 N N . PRO B 1 7 ? 3.568 14.992 14.922 1 98.06 7 PRO B N 1
ATOM 1721 C CA . PRO B 1 7 ? 4.773 14.172 15.078 1 98.06 7 PRO B CA 1
ATOM 1722 C C . PRO B 1 7 ? 4.484 12.672 14.977 1 98.06 7 PRO B C 1
ATOM 1724 O O . PRO B 1 7 ? 5.387 11.891 14.664 1 98.06 7 PRO B O 1
ATOM 1727 N N . HIS B 1 8 ? 3.248 12.258 15.156 1 97.62 8 HIS B N 1
ATOM 1728 C CA . HIS B 1 8 ? 2.898 10.844 15.211 1 97.62 8 HIS B CA 1
ATOM 1729 C C . HIS B 1 8 ? 2.148 10.414 13.953 1 97.62 8 HIS B C 1
ATOM 1731 O O . HIS B 1 8 ? 1.642 9.289 13.883 1 97.62 8 HIS B O 1
ATOM 1737 N N . ILE B 1 9 ? 2.158 11.203 12.969 1 97.5 9 ILE B N 1
ATOM 1738 C CA . ILE B 1 9 ? 1.252 11 11.852 1 97.5 9 ILE B CA 1
ATOM 1739 C C . ILE B 1 9 ? 1.77 9.859 10.969 1 97.5 9 ILE B C 1
ATOM 1741 O O . ILE B 1 9 ? 1.032 9.32 10.141 1 97.5 9 ILE B O 1
ATOM 1745 N N . LEU B 1 10 ? 2.998 9.461 11.086 1 97 10 LEU B N 1
ATOM 1746 C CA . LEU B 1 10 ? 3.525 8.328 10.328 1 97 10 LEU B CA 1
ATOM 1747 C C . LEU B 1 10 ? 2.928 7.016 10.828 1 97 10 LEU B C 1
ATOM 1749 O O . LEU B 1 10 ? 2.988 6 10.133 1 97 10 LEU B O 1
ATOM 1753 N N . GLN B 1 11 ? 2.361 7.023 12.055 1 95.75 11 GLN B N 1
ATOM 1754 C CA . GLN B 1 11 ? 1.842 5.801 12.672 1 95.75 11 GLN B CA 1
ATOM 1755 C C . GLN B 1 11 ? 0.331 5.887 12.859 1 95.75 11 GLN B C 1
ATOM 1757 O O . GLN B 1 11 ? -0.353 4.859 12.898 1 95.75 11 GLN B O 1
ATOM 1762 N N . HIS B 1 12 ? -0.095 7.184 12.961 1 95.94 12 HIS B N 1
ATOM 1763 C CA . HIS B 1 12 ? -1.493 7.355 13.336 1 95.94 12 HIS B CA 1
ATOM 1764 C C . HIS B 1 12 ? -2.162 8.438 12.5 1 95.94 12 HIS B C 1
ATOM 1766 O O . HIS B 1 12 ? -1.572 9.492 12.258 1 95.94 12 HIS B O 1
ATOM 1772 N N . ASN B 1 13 ? -3.385 8.062 12.133 1 96.19 13 ASN B N 1
ATOM 1773 C CA . ASN B 1 13 ? -4.195 9.109 11.516 1 96.19 13 ASN B CA 1
ATOM 1774 C C . ASN B 1 13 ? -4.551 10.203 12.516 1 96.19 13 ASN B C 1
ATOM 1776 O O . ASN B 1 13 ? -4.531 9.977 13.727 1 96.19 13 ASN B O 1
ATOM 1780 N N . LEU B 1 14 ? -4.828 11.367 11.945 1 97.19 14 LEU B N 1
ATOM 1781 C CA . LEU B 1 14 ? -5.422 12.383 12.805 1 97.19 14 LEU B CA 1
ATOM 1782 C C . LEU B 1 14 ? -6.789 11.945 13.305 1 97.19 14 LEU B C 1
ATOM 1784 O O . LEU B 1 14 ? -7.566 11.344 12.562 1 97.19 14 LEU B O 1
ATOM 1788 N N . PRO B 1 15 ? -7.039 12.258 14.586 1 96 15 PRO B N 1
ATOM 1789 C CA . PRO B 1 15 ? -8.359 11.891 15.109 1 96 15 PRO B CA 1
ATOM 1790 C C . PRO B 1 15 ? -9.5 12.492 14.297 1 96 15 PRO B C 1
ATOM 1792 O O . PRO B 1 15 ? -9.406 13.641 13.844 1 96 15 PRO B O 1
ATOM 1795 N N . GLN B 1 16 ? -10.547 11.711 14.188 1 94.94 16 GLN B N 1
ATOM 1796 C CA . GLN B 1 16 ? -11.672 12.078 13.336 1 94.94 16 GLN B CA 1
ATOM 1797 C C . GLN B 1 16 ? -12.328 13.367 13.82 1 94.94 16 GLN B C 1
ATOM 1799 O O . GLN B 1 16 ? -12.852 14.148 13.023 1 94.94 16 GLN B O 1
ATOM 1804 N N . GLU B 1 17 ? -12.297 13.602 15.117 1 95.38 17 GLU B N 1
ATOM 1805 C CA . GLU B 1 17 ? -12.945 14.773 15.703 1 95.38 17 GLU B CA 1
ATOM 1806 C C . GLU B 1 17 ? -12.312 16.062 15.195 1 95.38 17 GLU B C 1
ATOM 1808 O O . GLU B 1 17 ? -12.898 17.141 15.312 1 95.38 17 GLU B O 1
ATOM 1813 N N . PHE B 1 18 ? -11.188 15.977 14.633 1 96.69 18 PHE B N 1
ATOM 1814 C CA . PHE B 1 18 ? -10.484 17.156 14.133 1 96.69 18 PHE B CA 1
ATOM 1815 C C . PHE B 1 18 ? -10.734 17.328 12.641 1 96.69 18 PHE B C 1
ATOM 1817 O O . PHE B 1 18 ? -10.289 18.328 12.047 1 96.69 18 PHE B O 1
ATOM 1824 N N . LEU B 1 19 ? -11.438 16.484 12.023 1 97.88 19 LEU B N 1
ATOM 1825 C CA . LEU B 1 19 ? -11.586 16.484 10.57 1 97.88 19 LEU B CA 1
ATOM 1826 C C . LEU B 1 19 ? -13.016 16.859 10.172 1 97.88 19 LEU B C 1
ATOM 1828 O O . LEU B 1 19 ? -13.977 16.359 10.75 1 97.88 19 LEU B O 1
ATOM 1832 N N . ALA B 1 20 ? -13.078 17.75 9.234 1 96.19 20 ALA B N 1
ATOM 1833 C CA . ALA B 1 20 ? -14.375 18 8.617 1 96.19 20 ALA B CA 1
ATOM 1834 C C . ALA B 1 20 ? -14.852 16.766 7.84 1 96.19 20 ALA B C 1
ATOM 1836 O O . ALA B 1 20 ? -14.039 16.031 7.27 1 96.19 20 ALA B O 1
ATOM 1837 N N . GLN B 1 21 ? -16.078 16.578 7.773 1 94.31 21 GLN B N 1
ATOM 1838 C CA . GLN B 1 21 ? -16.656 15.414 7.102 1 94.31 21 GLN B CA 1
ATOM 1839 C C . GLN B 1 21 ? -16.281 15.391 5.625 1 94.31 21 GLN B C 1
ATOM 1841 O O . GLN B 1 21 ? -16.062 14.32 5.051 1 94.31 21 GLN B O 1
ATOM 1846 N N . ASP B 1 22 ? -16.172 16.531 5.039 1 92 22 ASP B N 1
ATOM 1847 C CA . ASP B 1 22 ? -15.828 16.641 3.623 1 92 22 ASP B CA 1
ATOM 1848 C C . ASP B 1 22 ? -14.375 17.078 3.436 1 92 22 ASP B C 1
ATOM 1850 O O . ASP B 1 22 ? -14.055 17.797 2.496 1 92 22 ASP B O 1
ATOM 1854 N N . ILE B 1 23 ? -13.609 16.656 4.309 1 94.5 23 ILE B N 1
ATOM 1855 C CA . ILE B 1 23 ? -12.211 17.047 4.27 1 94.5 23 ILE B CA 1
ATOM 1856 C C . ILE B 1 23 ? -11.617 16.719 2.9 1 94.5 23 ILE B C 1
ATOM 1858 O O . ILE B 1 23 ? -11.992 15.727 2.279 1 94.5 23 ILE B O 1
ATOM 1862 N N . VAL B 1 24 ? -10.711 17.594 2.471 1 91 24 VAL B N 1
ATOM 1863 C CA . VAL B 1 24 ? -10.008 17.438 1.2 1 91 24 VAL B CA 1
ATOM 1864 C C . VAL B 1 24 ? -8.523 17.188 1.453 1 91 24 VAL B C 1
ATOM 1866 O O . VAL B 1 24 ? -7.898 17.891 2.248 1 91 24 VAL B O 1
ATOM 1869 N N . LEU B 1 25 ? -8.023 16.156 0.808 1 91.38 25 LEU B N 1
ATOM 1870 C CA . LEU B 1 25 ? -6.594 15.867 0.855 1 91.38 25 LEU B CA 1
ATOM 1871 C C . LEU B 1 25 ? -5.945 16.125 -0.502 1 91.38 25 LEU B C 1
ATOM 1873 O O . LEU B 1 25 ? -6.391 15.578 -1.517 1 91.38 25 LEU B O 1
ATOM 1877 N N . ARG B 1 26 ? -4.961 16.906 -0.494 1 89.62 26 ARG B N 1
ATOM 1878 C CA . ARG B 1 26 ? -4.164 17.188 -1.686 1 89.62 26 ARG B CA 1
ATOM 1879 C C . ARG B 1 26 ? -2.74 16.656 -1.523 1 89.62 26 ARG B C 1
ATOM 1881 O O . ARG B 1 26 ? -2.004 17.109 -0.644 1 89.62 26 ARG B O 1
ATOM 1888 N N . LEU B 1 27 ? -2.422 15.781 -2.383 1 88.25 27 LEU B N 1
ATOM 1889 C CA . LEU B 1 27 ? -1.093 15.188 -2.303 1 88.25 27 LEU B CA 1
ATOM 1890 C C . LEU B 1 27 ? -0.171 15.773 -3.369 1 88.25 27 LEU B C 1
ATOM 1892 O O . LEU B 1 27 ? -0.393 15.57 -4.566 1 88.25 27 LEU B O 1
ATOM 1896 N N . LEU B 1 28 ? 0.808 16.484 -2.92 1 88.38 28 LEU B N 1
ATOM 1897 C CA . LEU B 1 28 ? 1.912 17 -3.723 1 88.38 28 LEU B CA 1
ATOM 1898 C C . LEU B 1 28 ? 1.394 17.766 -4.934 1 88.38 28 LEU B C 1
ATOM 1900 O O . LEU B 1 28 ? 1.812 17.516 -6.062 1 88.38 28 LEU B O 1
ATOM 1904 N N . PRO B 1 29 ? 0.577 18.641 -4.75 1 85.62 29 PRO B N 1
ATOM 1905 C CA . PRO B 1 29 ? 0.015 19.375 -5.883 1 85.62 29 PRO B CA 1
ATOM 1906 C C . PRO B 1 29 ? 1.079 20.109 -6.695 1 85.62 29 PRO B C 1
ATOM 1908 O O . PRO B 1 29 ? 0.936 20.281 -7.91 1 85.62 29 PRO B O 1
ATOM 1911 N N . GLY B 1 30 ? 2.102 20.531 -6.031 1 83.75 30 GLY B N 1
ATOM 1912 C CA . GLY B 1 30 ? 3.178 21.203 -6.73 1 83.75 30 GLY B CA 1
ATOM 1913 C C . GLY B 1 30 ? 4.082 20.266 -7.504 1 83.75 30 GLY B C 1
ATOM 1914 O O . GLY B 1 30 ? 4.496 20.578 -8.625 1 83.75 30 GLY B O 1
ATOM 1915 N N . GLN B 1 31 ? 4.371 19.188 -6.996 1 80.69 31 GLN B N 1
ATOM 1916 C CA . GLN B 1 31 ? 5.324 18.234 -7.566 1 80.69 31 GLN B CA 1
ATOM 1917 C C . GLN B 1 31 ? 4.633 17.25 -8.508 1 80.69 31 GLN B C 1
ATOM 1919 O O . GLN B 1 31 ? 5.203 16.859 -9.523 1 80.69 31 GLN B O 1
ATOM 1924 N N . LYS B 1 32 ? 3.506 16.938 -8.164 1 78.44 32 LYS B N 1
ATOM 1925 C CA . LYS B 1 32 ? 2.73 15.969 -8.93 1 78.44 32 LYS B CA 1
ATOM 1926 C C . LYS B 1 32 ? 1.307 16.469 -9.164 1 78.44 32 LYS B C 1
ATOM 1928 O O . LYS B 1 32 ? 0.361 15.977 -8.539 1 78.44 32 LYS B O 1
ATOM 1933 N N . PRO B 1 33 ? 1.139 17.219 -10.141 1 75.75 33 PRO B N 1
ATOM 1934 C CA . PRO B 1 33 ? -0.151 17.891 -10.344 1 75.75 33 PRO B CA 1
ATOM 1935 C C . PRO B 1 33 ? -1.241 16.938 -10.82 1 75.75 33 PRO B C 1
ATOM 1937 O O . PRO B 1 33 ? -2.43 17.266 -10.742 1 75.75 33 PRO B O 1
ATOM 1940 N N . HIS B 1 34 ? -0.928 15.719 -11.156 1 75.19 34 HIS B N 1
ATOM 1941 C CA . HIS B 1 34 ? -1.926 14.828 -11.734 1 75.19 34 HIS B CA 1
ATOM 1942 C C . HIS B 1 34 ? -2.475 13.859 -10.695 1 75.19 34 HIS B C 1
ATOM 1944 O O . HIS B 1 34 ? -3.361 13.055 -10.992 1 75.19 34 HIS B O 1
ATOM 1950 N N . ILE B 1 35 ? -1.988 13.969 -9.5 1 76.69 35 ILE B N 1
ATOM 1951 C CA . ILE B 1 35 ? -2.57 13.156 -8.445 1 76.69 35 ILE B CA 1
ATOM 1952 C C . ILE B 1 35 ? -3.975 13.656 -8.117 1 76.69 35 ILE B C 1
ATOM 1954 O O . ILE B 1 35 ? -4.168 14.844 -7.824 1 76.69 35 ILE B O 1
ATOM 1958 N N . PRO B 1 36 ? -4.871 12.812 -8.156 1 76.44 36 PRO B N 1
ATOM 1959 C CA . PRO B 1 36 ? -6.242 13.258 -7.906 1 76.44 36 PRO B CA 1
ATOM 1960 C C . PRO B 1 36 ? -6.449 13.758 -6.48 1 76.44 36 PRO B C 1
ATOM 1962 O O . PRO B 1 36 ? -5.789 13.281 -5.551 1 76.44 36 PRO B O 1
ATOM 1965 N N . VAL B 1 37 ? -7.336 14.625 -6.328 1 82.5 37 VAL B N 1
ATOM 1966 C CA . VAL B 1 37 ? -7.723 15.148 -5.02 1 82.5 37 VAL B CA 1
ATOM 1967 C C . VAL B 1 37 ? -8.641 14.148 -4.316 1 82.5 37 VAL B C 1
ATOM 1969 O O . VAL B 1 37 ? -9.539 13.578 -4.941 1 82.5 37 VAL B O 1
ATOM 1972 N N . ILE B 1 38 ? -8.438 13.992 -3.012 1 83.94 38 ILE B N 1
ATOM 1973 C CA . ILE B 1 38 ? -9.18 13.031 -2.213 1 83.94 38 ILE B CA 1
ATOM 1974 C C . ILE B 1 38 ? -10.172 13.758 -1.312 1 83.94 38 ILE B C 1
ATOM 1976 O O . ILE B 1 38 ? -9.812 14.719 -0.632 1 83.94 38 ILE B O 1
ATOM 1980 N N . ARG B 1 39 ? -11.398 13.211 -1.308 1 86.19 39 ARG B N 1
ATOM 1981 C CA . ARG B 1 39 ? -12.422 13.914 -0.534 1 86.19 39 ARG B CA 1
ATOM 1982 C C . ARG B 1 39 ? -13.156 12.953 0.39 1 86.19 39 ARG B C 1
ATOM 1984 O O . ARG B 1 39 ? -13.5 11.836 -0.01 1 86.19 39 ARG B O 1
ATOM 1991 N N . GLY B 1 40 ? -13.352 13.508 1.629 1 89.5 40 GLY B N 1
ATOM 1992 C CA . GLY B 1 40 ? -14.125 12.742 2.594 1 89.5 40 GLY B CA 1
ATOM 1993 C C . GLY B 1 40 ? -13.266 12.055 3.637 1 89.5 40 GLY B C 1
ATOM 1994 O O . GLY B 1 40 ? -12.156 11.617 3.338 1 89.5 40 GLY B O 1
ATOM 1995 N N . VAL B 1 41 ? -13.812 11.938 4.777 1 90.88 41 VAL B N 1
ATOM 1996 C CA . VAL B 1 41 ? -13.07 11.461 5.941 1 90.88 41 VAL B CA 1
ATOM 1997 C C . VAL B 1 41 ? -12.602 10.023 5.707 1 90.88 41 VAL B C 1
ATOM 1999 O O . VAL B 1 41 ? -11.461 9.68 6.027 1 90.88 41 VAL B O 1
ATOM 2002 N N . LEU B 1 42 ? -13.453 9.211 5.199 1 85.38 42 LEU B N 1
ATOM 2003 C CA . LEU B 1 42 ? -13.109 7.809 4.977 1 85.38 42 LEU B CA 1
ATOM 2004 C C . LEU B 1 42 ? -11.914 7.688 4.031 1 85.38 42 LEU B C 1
ATOM 2006 O O . LEU B 1 42 ? -10.93 7.016 4.352 1 85.38 42 LEU B O 1
ATOM 2010 N N . LEU B 1 43 ? -12.023 8.367 2.85 1 84.5 43 LEU B N 1
ATOM 2011 C CA . LEU B 1 43 ? -10.945 8.297 1.866 1 84.5 43 LEU B CA 1
ATOM 2012 C C . LEU B 1 43 ? -9.68 8.961 2.396 1 84.5 43 LEU B C 1
ATOM 2014 O O . LEU B 1 43 ? -8.57 8.5 2.127 1 84.5 43 LEU B O 1
ATOM 2018 N N . TYR B 1 44 ? -9.891 10.016 3.08 1 89.88 44 TYR B N 1
ATOM 2019 C CA . TYR B 1 44 ? -8.773 10.68 3.746 1 89.88 44 TYR B CA 1
ATOM 2020 C C . TYR B 1 44 ? -8.016 9.711 4.645 1 89.88 44 TYR B C 1
ATOM 2022 O O . TYR B 1 44 ? -6.809 9.523 4.488 1 89.88 44 TYR B O 1
ATOM 2030 N N . ASN B 1 45 ? -8.688 9.039 5.5 1 90.94 45 ASN B N 1
ATOM 2031 C CA . ASN B 1 45 ? -8.086 8.141 6.477 1 90.94 45 ASN B CA 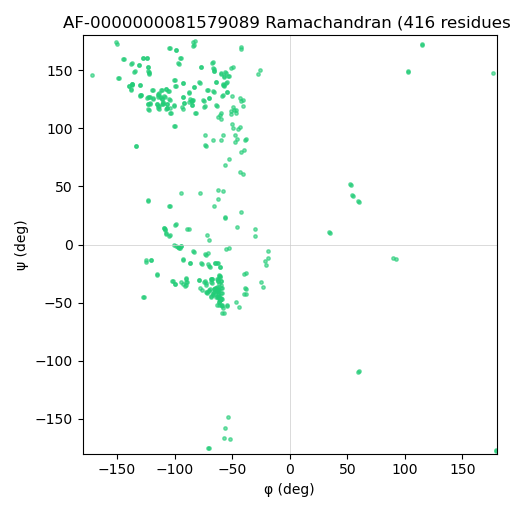1
ATOM 2032 C C . ASN B 1 45 ? -7.441 6.93 5.805 1 90.94 45 ASN B C 1
ATOM 2034 O O . ASN B 1 45 ? -6.344 6.516 6.184 1 90.94 45 ASN B O 1
ATOM 2038 N N . THR B 1 46 ? -8.055 6.359 4.832 1 86.44 46 THR B N 1
ATOM 2039 C CA . THR B 1 46 ? -7.512 5.18 4.168 1 86.44 46 THR B CA 1
ATOM 2040 C C . THR B 1 46 ? -6.273 5.539 3.354 1 86.44 46 THR B C 1
ATOM 2042 O O . THR B 1 46 ? -5.316 4.762 3.293 1 86.44 46 THR B O 1
ATOM 2045 N N . THR B 1 47 ? -6.316 6.699 2.721 1 86.31 47 THR B N 1
ATOM 2046 C CA . THR B 1 47 ? -5.152 7.164 1.975 1 86.31 47 THR B CA 1
ATOM 2047 C C . THR B 1 47 ? -3.961 7.371 2.906 1 86.31 47 THR B C 1
ATOM 2049 O O . THR B 1 47 ? -2.857 6.902 2.621 1 86.31 47 THR B O 1
ATOM 2052 N N . PHE B 1 48 ? -4.238 7.941 4.012 1 89.5 48 PHE B N 1
ATOM 2053 C CA . PHE B 1 48 ? -3.17 8.172 4.973 1 89.5 48 PHE B CA 1
ATOM 2054 C C . PHE B 1 48 ? -2.633 6.859 5.52 1 89.5 48 PHE B C 1
ATOM 2056 O O . PHE B 1 48 ? -1.422 6.691 5.676 1 89.5 48 PHE B O 1
ATOM 2063 N N . LYS B 1 49 ? -3.523 6.016 5.793 1 89.44 49 LYS B N 1
ATOM 2064 C CA . LYS B 1 49 ? -3.082 4.719 6.305 1 89.44 49 LYS B CA 1
ATOM 2065 C C . LYS B 1 49 ? -2.24 3.977 5.27 1 89.44 49 LYS B C 1
ATOM 2067 O O . LYS B 1 49 ? -1.261 3.314 5.617 1 89.44 49 LYS B O 1
ATOM 2072 N N . THR B 1 50 ? -2.662 4.086 4.031 1 86.19 50 THR B N 1
ATOM 2073 C CA . THR B 1 50 ? -1.88 3.492 2.951 1 86.19 50 THR B CA 1
ATOM 2074 C C . THR B 1 50 ? -0.483 4.105 2.895 1 86.19 50 THR B C 1
ATOM 2076 O O . THR B 1 50 ? 0.514 3.383 2.824 1 86.19 50 THR B O 1
ATOM 2079 N N . LEU B 1 51 ? -0.413 5.391 2.943 1 87.81 51 LEU B N 1
ATOM 2080 C CA . LEU B 1 51 ? 0.869 6.09 2.939 1 87.81 51 LEU B CA 1
ATOM 2081 C C . LEU B 1 51 ? 1.727 5.66 4.125 1 87.81 51 LEU B C 1
ATOM 2083 O O . LEU B 1 51 ? 2.926 5.418 3.975 1 87.81 51 LEU B O 1
ATOM 2087 N N . GLN B 1 52 ? 1.067 5.539 5.234 1 91.94 52 GLN B N 1
ATOM 2088 C CA . GLN B 1 52 ? 1.761 5.105 6.441 1 91.94 52 GLN B CA 1
ATOM 2089 C C . GLN B 1 52 ? 2.355 3.713 6.266 1 91.94 52 GLN B C 1
ATOM 2091 O O . GLN B 1 52 ? 3.527 3.488 6.578 1 91.94 52 GLN B O 1
ATOM 2096 N N . LEU B 1 53 ? 1.517 2.854 5.801 1 89.25 53 LEU B N 1
ATOM 2097 C CA . LEU B 1 53 ? 1.942 1.472 5.613 1 89.25 53 LEU B CA 1
ATOM 2098 C C . LEU B 1 53 ? 3.119 1.391 4.648 1 89.25 53 LEU B C 1
ATOM 2100 O O . LEU B 1 53 ? 4.125 0.739 4.938 1 89.25 53 LEU B O 1
ATOM 2104 N N . LEU B 1 54 ? 3.057 2.039 3.582 1 85.38 54 LEU B N 1
ATOM 2105 C CA . LEU B 1 54 ? 4.098 1.96 2.562 1 85.38 54 LEU B CA 1
ATOM 2106 C C . LEU B 1 54 ? 5.391 2.598 3.057 1 85.38 54 LEU B C 1
ATOM 2108 O O . LEU B 1 54 ? 6.473 2.027 2.893 1 85.38 54 LEU B O 1
ATOM 2112 N N . LEU B 1 55 ? 5.309 3.748 3.672 1 89.75 55 LEU B N 1
ATOM 2113 C CA . LEU B 1 55 ? 6.496 4.445 4.152 1 89.75 55 LEU B CA 1
ATOM 2114 C C . LEU B 1 55 ? 7.203 3.629 5.23 1 89.75 55 LEU B C 1
ATOM 2116 O O . LEU B 1 55 ? 8.43 3.508 5.219 1 89.75 55 LEU B O 1
ATOM 2120 N N . THR B 1 56 ? 6.457 3.029 6.086 1 92.69 56 THR B N 1
ATOM 2121 C CA . THR B 1 56 ? 7.066 2.354 7.227 1 92.69 56 THR B CA 1
ATOM 2122 C C . THR B 1 56 ? 7.461 0.926 6.863 1 92.69 56 THR B C 1
ATOM 2124 O O . THR B 1 56 ? 8.234 0.288 7.578 1 92.69 56 THR B O 1
ATOM 2127 N N . SER B 1 57 ? 6.965 0.463 5.844 1 89.25 57 SER B N 1
ATOM 2128 C CA . SER B 1 57 ? 7.316 -0.891 5.43 1 89.25 57 SER B CA 1
ATOM 2129 C C . SER B 1 57 ? 8.539 -0.89 4.516 1 89.25 57 SER B C 1
ATOM 2131 O O . SER B 1 57 ? 9.367 -1.794 4.586 1 89.25 57 SER B O 1
ATOM 2133 N N . PHE B 1 58 ? 8.641 0.209 3.75 1 86.19 58 PHE B N 1
ATOM 2134 C CA . PHE B 1 58 ? 9.633 0.09 2.689 1 86.19 58 PHE B CA 1
ATOM 2135 C C . PHE B 1 58 ? 10.648 1.223 2.768 1 86.19 58 PHE B C 1
ATOM 2137 O O . PHE B 1 58 ? 11.711 1.152 2.15 1 86.19 58 PHE B O 1
ATOM 2144 N N . PHE B 1 59 ? 10.344 2.244 3.518 1 87.69 59 PHE B N 1
ATOM 2145 C CA . PHE B 1 59 ? 11.125 3.451 3.281 1 87.69 59 PHE B CA 1
ATOM 2146 C C . PHE B 1 59 ? 11.742 3.961 4.578 1 87.69 59 PHE B C 1
ATOM 2148 O O . PHE B 1 59 ? 12.914 4.34 4.609 1 87.69 59 PHE B O 1
ATOM 2155 N N . LEU B 1 60 ? 10.867 3.969 5.617 1 92.88 60 LEU B N 1
ATOM 2156 C CA . LEU B 1 60 ? 11.305 4.566 6.875 1 92.88 60 LEU B CA 1
ATOM 2157 C C . LEU B 1 60 ? 11.188 3.564 8.016 1 92.88 60 LEU B C 1
ATOM 2159 O O . LEU B 1 60 ? 10.328 2.682 7.992 1 92.88 60 LEU B O 1
ATOM 2163 N N . ASN B 1 61 ? 12.062 3.822 8.984 1 94.75 61 ASN B N 1
ATOM 2164 C CA . ASN B 1 61 ? 11.875 3.129 10.25 1 94.75 61 ASN B CA 1
ATOM 2165 C C . ASN B 1 61 ? 10.477 3.348 10.812 1 94.75 61 ASN B C 1
ATOM 2167 O O . ASN B 1 61 ? 10 4.48 10.875 1 94.75 61 ASN B O 1
ATOM 2171 N N . PRO B 1 62 ? 9.867 2.279 11.188 1 96.81 62 PRO B N 1
ATOM 2172 C CA . PRO B 1 62 ? 8.477 2.406 11.641 1 96.81 62 PRO B CA 1
ATOM 2173 C C . PRO B 1 62 ? 8.344 3.238 12.914 1 96.81 62 PRO B C 1
ATOM 2175 O O . PRO B 1 62 ? 7.25 3.689 13.25 1 96.81 62 PRO B O 1
ATOM 2178 N N . GLU B 1 63 ? 9.375 3.477 13.617 1 97.5 63 GLU B N 1
ATOM 2179 C CA . GLU B 1 63 ? 9.328 4.262 14.844 1 97.5 63 GLU B CA 1
ATOM 2180 C C . GLU B 1 63 ? 9.695 5.719 14.578 1 97.5 63 GLU B C 1
AT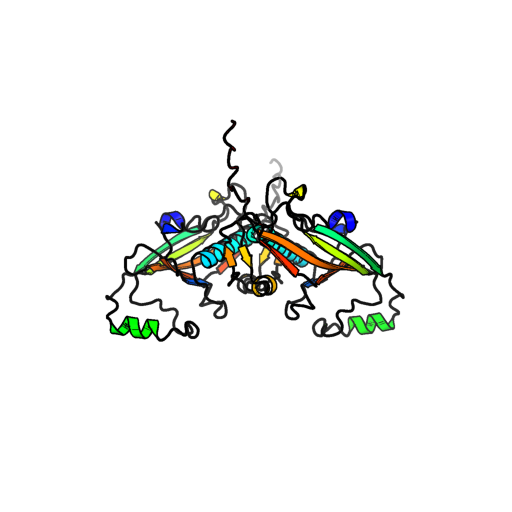OM 2182 O O . GLU B 1 63 ? 9.703 6.539 15.5 1 97.5 63 GLU B O 1
ATOM 2187 N N . ALA B 1 64 ? 10.031 5.996 13.359 1 97.81 64 ALA B N 1
ATOM 2188 C CA . ALA B 1 64 ? 10.383 7.371 13.008 1 97.81 64 ALA B CA 1
ATOM 2189 C C . ALA B 1 64 ? 9.227 8.32 13.273 1 97.81 64 ALA B C 1
ATOM 2191 O O . ALA B 1 64 ? 8.062 7.953 13.102 1 97.81 64 ALA B O 1
ATOM 2192 N N . LYS B 1 65 ? 9.547 9.547 13.656 1 98.44 65 LYS B N 1
ATOM 2193 C CA . LYS B 1 65 ? 8.57 10.602 13.922 1 98.44 65 LYS B CA 1
ATOM 2194 C C . LYS B 1 65 ? 8.852 11.836 13.07 1 98.44 65 LYS B C 1
ATOM 2196 O O . LYS B 1 65 ? 9.93 11.961 12.484 1 98.44 65 LYS B O 1
ATOM 2201 N N . LEU B 1 66 ? 7.801 12.625 12.969 1 98.56 66 LEU B N 1
ATOM 2202 C CA . LEU B 1 66 ? 8.023 13.93 12.336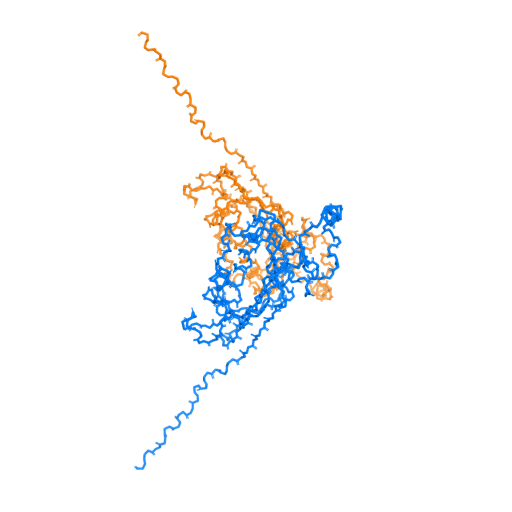 1 98.56 66 LEU B CA 1
ATOM 2203 C C . LEU B 1 66 ? 8.469 14.961 13.375 1 98.56 66 LEU B C 1
ATOM 2205 O O . LEU B 1 66 ? 7.875 15.055 14.453 1 98.56 66 LEU B O 1
ATOM 2209 N N . HIS B 1 67 ? 9.484 15.617 13.047 1 98.38 67 HIS B N 1
ATOM 2210 C CA . HIS B 1 67 ? 9.922 16.781 13.82 1 98.38 67 HIS B CA 1
ATOM 2211 C C . HIS B 1 67 ? 9.492 18.078 13.156 1 98.38 67 HIS B C 1
ATOM 2213 O O . HIS B 1 67 ? 9.891 18.375 12.031 1 98.38 67 HIS B O 1
ATOM 2219 N N . ILE B 1 68 ? 8.727 18.781 13.883 1 98.25 68 ILE B N 1
ATOM 2220 C CA . ILE B 1 68 ? 8.281 20.062 13.359 1 98.25 68 ILE B CA 1
ATOM 2221 C C . ILE B 1 68 ? 9.414 21.078 13.43 1 98.25 68 ILE B C 1
ATOM 2223 O O . ILE B 1 68 ? 9.953 21.359 14.508 1 98.25 68 ILE B O 1
ATOM 2227 N N . THR B 1 69 ? 9.711 21.641 12.328 1 97.88 69 THR B N 1
ATOM 2228 C CA . THR B 1 69 ? 10.812 22.594 12.289 1 97.88 69 THR B CA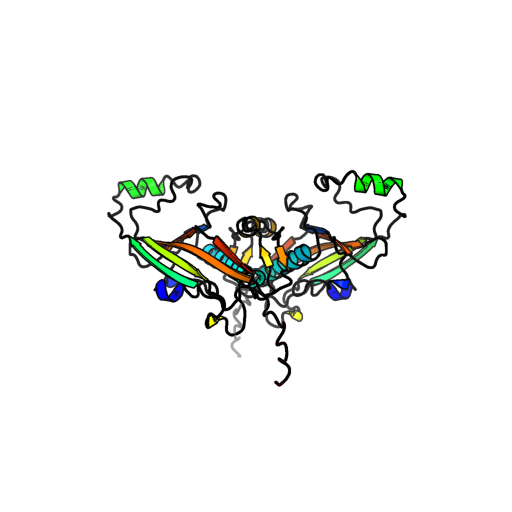 1
ATOM 2229 C C . THR B 1 69 ? 10.289 24.031 12.258 1 97.88 69 THR B C 1
ATOM 2231 O O . THR B 1 69 ? 10.977 24.953 12.711 1 97.88 69 THR B O 1
ATOM 2234 N N . HIS B 1 70 ? 9.164 24.234 11.664 1 96.62 70 HIS B N 1
ATOM 2235 C CA . HIS B 1 70 ? 8.531 25.547 11.586 1 96.62 70 HIS B CA 1
ATOM 2236 C C . HIS B 1 70 ? 7.008 25.422 11.562 1 96.62 70 HIS B C 1
ATOM 2238 O O . HIS B 1 70 ? 6.469 24.438 11.047 1 96.62 70 HIS B O 1
ATOM 2244 N N . MET B 1 71 ? 6.418 26.359 12.219 1 96.69 71 MET B N 1
ATOM 2245 C CA . MET B 1 71 ? 4.961 26.438 12.164 1 96.69 71 MET B CA 1
ATOM 2246 C C . MET B 1 71 ? 4.492 27.875 12.055 1 96.69 71 MET B C 1
ATOM 2248 O O . MET B 1 71 ? 5.043 28.766 12.711 1 96.69 71 MET B O 1
ATOM 2252 N N . ASN B 1 72 ? 3.494 28.094 11.164 1 95.81 72 ASN B N 1
ATOM 2253 C CA . ASN B 1 72 ? 2.92 29.422 10.945 1 95.81 72 ASN B CA 1
ATOM 2254 C C . ASN B 1 72 ? 1.398 29.359 10.844 1 95.81 72 ASN B C 1
ATOM 2256 O O . ASN B 1 72 ? 0.851 28.438 10.25 1 95.81 72 ASN B O 1
ATOM 2260 N N . ILE B 1 73 ? 0.803 30.312 11.461 1 94.06 73 ILE B N 1
ATOM 2261 C CA . ILE B 1 73 ? -0.649 30.422 11.383 1 94.06 73 ILE B CA 1
ATOM 2262 C C . ILE B 1 73 ? -1.032 31.719 10.664 1 94.06 73 ILE B C 1
ATOM 2264 O O . ILE B 1 73 ? -0.576 32.812 11.039 1 94.06 73 ILE B O 1
ATOM 2268 N N . LYS B 1 74 ? -1.742 31.625 9.594 1 92 74 LYS B N 1
ATOM 2269 C CA . LYS B 1 74 ? -2.342 32.781 8.914 1 92 74 LYS B CA 1
ATOM 2270 C C . LYS B 1 74 ? -3.852 32.812 9.133 1 92 74 LYS B C 1
ATOM 2272 O O . LYS B 1 74 ? -4.582 31.969 8.602 1 92 74 LYS B O 1
ATOM 2277 N N . GLU B 1 75 ? -4.289 33.875 9.797 1 90 75 GLU B N 1
ATOM 2278 C CA . GLU B 1 75 ? -5.707 34 10.109 1 90 75 GLU B CA 1
ATOM 2279 C C . GLU B 1 75 ? -6.512 34.438 8.883 1 90 75 GLU B C 1
ATOM 2281 O O . GLU B 1 75 ? -5.984 35.094 7.992 1 90 75 GLU B O 1
ATOM 2286 N N . ALA B 1 76 ? -7.738 34.062 8.891 1 84.38 76 ALA B N 1
ATOM 2287 C CA . ALA B 1 76 ? -8.633 34.406 7.793 1 84.38 76 ALA B CA 1
ATOM 2288 C C . ALA B 1 76 ? -8.82 35.938 7.715 1 84.38 76 ALA B C 1
ATOM 2290 O O . ALA B 1 76 ? -8.914 36.594 8.742 1 84.38 76 ALA B O 1
ATOM 2291 N N . ARG B 1 77 ? -8.5 36.719 6.645 1 70.69 77 ARG B N 1
ATOM 2292 C CA . ARG B 1 77 ? -8.602 38.156 6.504 1 70.69 77 ARG B CA 1
ATOM 2293 C C . ARG B 1 77 ? -10.055 38.594 6.402 1 70.69 77 ARG B C 1
ATOM 2295 O O . ARG B 1 77 ? -10.383 39.75 6.723 1 70.69 77 ARG B O 1
ATOM 2302 N N . GLY B 1 78 ? -11.266 37.812 6.109 1 60.53 78 GLY B N 1
ATOM 2303 C CA . GLY B 1 78 ? -12.625 38.281 5.953 1 60.53 78 GLY B CA 1
ATOM 2304 C C . GLY B 1 78 ? -13.648 37.188 5.852 1 60.53 78 GLY B C 1
ATOM 2305 O O . GLY B 1 78 ? -13.289 36 5.75 1 60.53 78 GLY B O 1
ATOM 2306 N N . SER B 1 79 ? -14.977 37.469 6.453 1 51.03 79 SER B N 1
ATOM 2307 C CA . SER B 1 79 ? -16.156 36.594 6.363 1 51.03 79 SER B CA 1
ATOM 2308 C C . SER B 1 79 ? -16.547 36.344 4.91 1 51.03 79 SER B C 1
ATOM 2310 O O . SER B 1 79 ? -16.266 37.156 4.035 1 51.03 79 SER B O 1
ATOM 2312 N N . LEU B 1 80 ? -16.719 35.062 4.418 1 47.59 80 LEU B N 1
ATOM 2313 C CA . LEU B 1 80 ? -17.359 34.812 3.127 1 47.59 80 LEU B CA 1
ATOM 2314 C C . LEU B 1 80 ? -18.516 35.781 2.898 1 47.59 80 LEU B C 1
ATOM 2316 O O . LEU B 1 80 ? -19.453 35.844 3.709 1 47.59 80 LEU B O 1
ATOM 2320 N N . SER B 1 81 ? -18.5 36.875 2.352 1 41.62 81 SER B N 1
ATOM 2321 C CA . SER B 1 81 ? -19.75 37.5 1.979 1 41.62 81 SER B CA 1
ATOM 2322 C C . SER B 1 81 ? -20.641 36.562 1.166 1 41.62 81 SER B C 1
ATOM 2324 O O . SER B 1 81 ? -20.141 35.562 0.617 1 41.62 81 SER B O 1
ATOM 2326 N N . ASN B 1 82 ? -22.078 36.656 1.164 1 41.69 82 ASN B N 1
ATOM 2327 C CA . ASN B 1 82 ? -23.062 35.906 0.4 1 41.69 82 ASN B CA 1
ATOM 2328 C C . ASN B 1 82 ? -22.578 35.625 -1.02 1 41.69 82 ASN B C 1
ATOM 2330 O O . ASN B 1 82 ? -22.984 34.625 -1.631 1 41.69 82 ASN B O 1
ATOM 2334 N N . THR B 1 83 ? -21.984 36.5 -1.717 1 40.97 83 THR B N 1
ATOM 2335 C CA . THR B 1 83 ? -21.625 36.406 -3.127 1 40.97 83 THR B CA 1
ATOM 2336 C C . THR B 1 83 ? -20.438 35.469 -3.324 1 40.97 83 THR B C 1
ATOM 2338 O O . THR B 1 83 ? -20.281 34.875 -4.391 1 40.97 83 THR B O 1
ATOM 2341 N N . ASP B 1 84 ? -19.547 35.375 -2.428 1 42.16 84 ASP B N 1
ATOM 2342 C CA . ASP B 1 84 ? -18.344 34.562 -2.607 1 42.16 84 ASP B CA 1
ATOM 2343 C C . ASP B 1 84 ? -18.656 33.094 -2.377 1 42.16 84 ASP B C 1
ATOM 2345 O O . ASP B 1 84 ? -18.016 32.219 -2.965 1 42.16 84 ASP B O 1
ATOM 2349 N N . LEU B 1 85 ? -19.578 32.75 -1.563 1 39.59 85 LEU B N 1
ATOM 2350 C CA . LEU B 1 85 ? -20.125 31.391 -1.368 1 39.59 85 LEU B CA 1
ATOM 2351 C C . LEU B 1 85 ? -20.75 30.875 -2.654 1 39.59 85 LEU B C 1
ATOM 2353 O O . LEU B 1 85 ? -20.766 29.672 -2.902 1 39.59 85 LEU B O 1
ATOM 2357 N N . VAL B 1 86 ? -21.547 31.734 -3.354 1 37.16 86 VAL B N 1
ATOM 2358 C CA . VAL B 1 86 ? -22.203 31.328 -4.59 1 37.16 86 VAL B CA 1
ATOM 2359 C C . VAL B 1 86 ? -21.156 30.922 -5.629 1 37.16 86 VAL B C 1
ATOM 2361 O O . VAL B 1 86 ? -21.328 29.922 -6.328 1 37.16 86 VAL B O 1
ATOM 2364 N N . ASN B 1 87 ? -20.172 31.703 -5.77 1 35.16 87 ASN B N 1
ATOM 2365 C CA . ASN B 1 87 ? -19.203 31.359 -6.801 1 35.16 87 ASN B CA 1
ATOM 2366 C C . ASN B 1 87 ? -18.422 30.094 -6.434 1 35.16 87 ASN B C 1
ATOM 2368 O O . ASN B 1 87 ? -17.922 29.391 -7.312 1 35.16 87 ASN B O 1
ATOM 2372 N N . LEU B 1 88 ? -18.219 29.828 -5.105 1 37.19 88 LEU B N 1
ATOM 2373 C CA . LEU B 1 88 ? -17.594 28.578 -4.734 1 37.19 88 LEU B CA 1
ATOM 2374 C C . LEU B 1 88 ? -18.516 27.391 -4.984 1 37.19 88 LEU B C 1
ATOM 2376 O O . LEU B 1 88 ? -18.062 26.281 -5.234 1 37.19 88 LEU B O 1
ATOM 2380 N N . SER B 1 89 ? -19.828 27.531 -4.684 1 35.75 89 SER B N 1
ATOM 2381 C CA . SER B 1 89 ? -20.781 26.484 -4.988 1 35.75 89 SER B CA 1
ATOM 2382 C C . SER B 1 89 ? -20.812 26.172 -6.48 1 35.75 89 SER B C 1
ATOM 2384 O O . SER B 1 89 ? -21.156 25.062 -6.879 1 35.75 89 SER B O 1
ATOM 2386 N N . ILE B 1 90 ? -21 27.25 -7.316 1 32.5 90 ILE B N 1
ATOM 2387 C CA . ILE B 1 90 ? -21.188 26.984 -8.734 1 32.5 90 ILE B CA 1
ATOM 2388 C C . ILE B 1 90 ? -19.922 26.328 -9.305 1 32.5 90 ILE B C 1
ATOM 2390 O O . ILE B 1 90 ? -20 25.547 -10.25 1 32.5 90 ILE B O 1
ATOM 2394 N N . ASN B 1 91 ? -18.75 26.984 -9.055 1 31.39 91 ASN B N 1
ATOM 2395 C CA . ASN B 1 91 ? -17.625 26.281 -9.672 1 31.39 91 ASN B CA 1
ATOM 2396 C C . ASN B 1 91 ? -17.453 24.891 -9.086 1 31.39 91 ASN B C 1
ATOM 2398 O O . ASN B 1 91 ? -16.75 24.719 -8.086 1 31.39 91 ASN B O 1
ATOM 2402 N N . ASN B 1 92 ? -18.422 24.141 -8.789 1 32.31 92 ASN B N 1
ATOM 2403 C CA . ASN B 1 92 ? -18.656 22.703 -8.586 1 32.31 92 ASN B CA 1
ATOM 2404 C C . ASN B 1 92 ? -17.609 21.859 -9.312 1 32.31 92 ASN B C 1
ATOM 2406 O O . ASN B 1 92 ? -17.656 20.641 -9.281 1 32.31 92 ASN B O 1
ATOM 2410 N N . ASN B 1 93 ? -17.219 22.422 -10.57 1 30.39 93 ASN B N 1
ATOM 2411 C CA . ASN B 1 93 ? -16.234 21.688 -11.344 1 30.39 93 ASN B CA 1
ATOM 2412 C C . ASN B 1 93 ? -14.906 21.578 -10.586 1 30.39 93 ASN B C 1
ATOM 2414 O O . ASN B 1 93 ? -14.07 22.469 -10.656 1 30.39 93 ASN B O 1
ATOM 2418 N N . LEU B 1 94 ? -14.898 21.25 -9.398 1 32.44 94 LEU B N 1
ATOM 2419 C CA . LEU B 1 94 ? -13.766 20.781 -8.609 1 32.44 94 LEU B CA 1
ATOM 2420 C C . LEU B 1 94 ? -12.672 20.234 -9.516 1 32.44 94 LEU B C 1
ATOM 2422 O O . LEU B 1 94 ? -11.688 19.656 -9.031 1 32.44 94 LEU B O 1
ATOM 2426 N N . LEU B 1 95 ? -12.898 19.984 -10.734 1 32.62 95 LEU B N 1
ATOM 2427 C CA . LEU B 1 95 ? -11.969 19.594 -11.789 1 32.62 95 LEU B CA 1
ATOM 2428 C C . LEU B 1 95 ? -10.883 20.656 -11.977 1 32.62 95 LEU B C 1
ATOM 2430 O O . LEU B 1 95 ? -9.75 20.328 -12.328 1 32.62 95 LEU B O 1
ATOM 2434 N N . ASP B 1 96 ? -11.312 22.031 -12.328 1 30.84 96 ASP B N 1
ATOM 2435 C CA . ASP B 1 96 ? -10.281 23.016 -12.656 1 30.84 96 ASP B CA 1
ATOM 2436 C C . ASP B 1 96 ? -9.508 23.438 -11.414 1 30.84 96 ASP B C 1
ATOM 2438 O O . ASP B 1 96 ? -9.414 24.625 -11.109 1 30.84 96 ASP B O 1
ATOM 2442 N N . PHE B 1 97 ? -9.625 22.906 -10.32 1 33.72 97 PHE B N 1
ATOM 2443 C CA . PHE B 1 97 ? -8.586 23.094 -9.312 1 33.72 97 PHE B CA 1
ATOM 2444 C C . PHE B 1 97 ? -7.227 23.281 -9.969 1 33.72 97 PHE B C 1
ATOM 2446 O O . PHE B 1 97 ? -6.332 22.453 -9.789 1 33.72 97 PHE B O 1
ATOM 2453 N N . GLU B 1 98 ? -7.117 23.406 -11.203 1 34.91 98 GLU B N 1
ATOM 2454 C CA . GLU B 1 98 ? -5.824 23.766 -11.781 1 34.91 98 GLU B CA 1
ATOM 2455 C C . GLU B 1 98 ? -5.195 24.938 -11.023 1 34.91 98 GLU B C 1
ATOM 2457 O O . GLU B 1 98 ? -4.113 25.391 -11.383 1 34.91 98 GLU B O 1
ATOM 2462 N N . GLU B 1 99 ? -6.035 26.078 -10.789 1 36.53 99 GLU B N 1
ATOM 2463 C CA . GLU B 1 99 ? -5.301 27.312 -10.508 1 36.53 99 GLU B CA 1
ATOM 2464 C C . GLU B 1 99 ? -4.367 27.141 -9.312 1 36.53 99 GLU B C 1
ATOM 2466 O O . GLU B 1 99 ? -4.445 26.141 -8.594 1 36.53 99 GLU B O 1
ATOM 2471 N N . SER B 1 100 ? -3.818 28.422 -8.766 1 39.44 100 SER B N 1
ATOM 2472 C CA . SER B 1 100 ? -2.746 28.672 -7.812 1 39.44 100 SER B CA 1
ATOM 2473 C C . SER B 1 100 ? -3.043 28.016 -6.465 1 39.44 100 SER B C 1
ATOM 2475 O O . SER B 1 100 ? -4.172 28.094 -5.973 1 39.44 100 SER B O 1
ATOM 2477 N N . PRO B 1 101 ? -2.373 26.953 -6.086 1 42.06 101 PRO B N 1
ATOM 2478 C CA . PRO B 1 101 ? -2.393 26.438 -4.719 1 42.06 101 PRO B CA 1
ATOM 2479 C C . PRO B 1 101 ? -2.861 27.469 -3.699 1 42.06 101 PRO B C 1
ATOM 2481 O O . PRO B 1 101 ? -2.701 27.266 -2.492 1 42.06 101 PRO B O 1
ATOM 2484 N N . GLU B 1 102 ? -3.041 28.594 -4.148 1 48.03 102 GLU B N 1
ATOM 2485 C CA . GLU B 1 102 ? -3.367 29.516 -3.057 1 48.03 102 GLU B CA 1
ATOM 2486 C C . GLU B 1 102 ? -4.723 29.172 -2.443 1 48.03 102 GLU B C 1
ATOM 2488 O O . GLU B 1 102 ? -5.742 29.188 -3.133 1 48.03 102 GLU B O 1
ATOM 2493 N N . LEU B 1 103 ? -4.723 28.25 -1.361 1 57.22 103 LEU B N 1
ATOM 2494 C CA . LEU B 1 103 ? -5.797 27.984 -0.408 1 57.22 103 LEU B CA 1
ATOM 2495 C C . LEU B 1 103 ? -6.676 29.219 -0.228 1 57.22 103 LEU B C 1
ATOM 2497 O O . LEU B 1 103 ? -6.266 30.328 -0.57 1 57.22 103 LEU B O 1
ATOM 2501 N N . SER B 1 104 ? -7.973 29.062 0.011 1 63.09 104 SER B N 1
ATOM 2502 C CA . SER B 1 104 ? -8.992 30.078 0.181 1 63.09 104 SER B CA 1
ATOM 2503 C C . SER B 1 104 ? -8.523 31.188 1.127 1 63.09 104 SER B C 1
ATOM 2505 O O . SER B 1 104 ? -8.047 30.891 2.229 1 63.09 104 SER B O 1
ATOM 2507 N N . PRO B 1 105 ? -8.32 32.438 0.626 1 67.5 105 PRO B N 1
ATOM 2508 C CA . PRO B 1 105 ? -7.961 33.531 1.539 1 67.5 105 PRO B CA 1
ATOM 2509 C C . PRO B 1 105 ? -8.938 33.656 2.705 1 67.5 105 PRO B C 1
ATOM 2511 O O . PRO B 1 105 ? -8.664 34.406 3.658 1 67.5 105 PRO B O 1
ATOM 2514 N N . TYR B 1 106 ? -9.953 32.875 2.732 1 76.31 106 TYR B N 1
ATOM 2515 C CA . TYR B 1 106 ? -11.016 33.062 3.715 1 76.31 106 TYR B CA 1
ATOM 2516 C C . TYR B 1 106 ? -10.945 32.031 4.82 1 76.31 106 TYR B C 1
ATOM 2518 O O . TYR B 1 106 ? -11.852 31.922 5.648 1 76.31 106 TYR B O 1
ATOM 2526 N N . THR B 1 107 ? -9.945 31.312 4.785 1 87 107 THR B N 1
ATOM 2527 C CA . THR B 1 107 ? -9.82 30.297 5.828 1 87 107 THR B CA 1
ATOM 2528 C C . THR B 1 107 ? -8.523 30.484 6.609 1 87 107 THR B C 1
ATOM 2530 O O . THR B 1 107 ? -7.555 31.031 6.09 1 87 107 THR B O 1
ATOM 2533 N N . THR B 1 108 ? -8.586 30.141 7.926 1 92 108 THR B N 1
ATOM 2534 C CA . THR B 1 108 ? -7.352 30.062 8.703 1 92 108 THR B CA 1
ATOM 2535 C C . THR B 1 108 ? -6.457 28.938 8.203 1 92 108 THR B C 1
ATOM 2537 O O . THR B 1 108 ? -6.926 27.828 7.957 1 92 108 THR B O 1
ATOM 2540 N N . LYS B 1 109 ? -5.215 29.297 8.016 1 94.44 109 LYS B N 1
ATOM 2541 C CA . LYS B 1 109 ? -4.262 28.312 7.504 1 94.44 109 LYS B CA 1
ATOM 2542 C C . LYS B 1 109 ? -3.123 28.078 8.492 1 94.44 109 LYS B C 1
ATOM 2544 O O . LYS B 1 109 ? -2.609 29.031 9.086 1 94.44 109 LYS B O 1
ATOM 2549 N N . ILE B 1 110 ? -2.861 26.812 8.688 1 96.19 110 ILE B N 1
ATOM 2550 C CA . ILE B 1 110 ? -1.712 26.438 9.5 1 96.19 110 ILE B CA 1
ATOM 2551 C C . ILE B 1 110 ? -0.679 25.719 8.633 1 96.19 110 ILE B C 1
ATOM 2553 O O . ILE B 1 110 ? -0.969 24.672 8.047 1 96.19 110 ILE B O 1
ATOM 2557 N N . THR B 1 111 ? 0.463 26.312 8.539 1 96.88 111 THR B N 1
ATOM 2558 C CA . THR B 1 111 ? 1.553 25.719 7.77 1 96.88 111 THR B CA 1
ATOM 2559 C C . THR B 1 111 ? 2.604 25.125 8.695 1 96.88 111 THR B C 1
ATOM 2561 O O . THR B 1 111 ? 3.08 25.781 9.617 1 96.88 111 THR B O 1
ATOM 2564 N N . ILE B 1 112 ? 2.902 23.859 8.5 1 97.94 112 ILE B N 1
ATOM 2565 C CA . ILE B 1 112 ? 3.881 23.172 9.328 1 97.94 112 ILE B CA 1
ATOM 2566 C C . ILE B 1 112 ? 4.984 22.594 8.438 1 97.94 112 ILE B C 1
ATOM 2568 O O . ILE B 1 112 ? 4.707 21.828 7.508 1 97.94 112 ILE B O 1
ATOM 2572 N N . LYS B 1 113 ? 6.176 22.984 8.664 1 98.06 113 LYS B N 1
ATOM 2573 C CA . LYS B 1 113 ? 7.336 22.344 8.055 1 98.06 113 LYS B CA 1
ATOM 2574 C C . LYS B 1 113 ? 7.895 21.25 8.953 1 98.06 113 LYS B C 1
ATOM 2576 O O . LYS B 1 113 ? 7.965 21.406 10.18 1 98.06 113 LYS B O 1
ATOM 2581 N N . TRP B 1 114 ? 8.258 20.156 8.289 1 98.25 114 TRP B N 1
ATOM 2582 C CA . TRP B 1 114 ? 8.641 19.016 9.109 1 98.25 114 TRP B CA 1
ATOM 2583 C C . TRP B 1 114 ? 9.781 18.234 8.453 1 98.25 114 TRP B C 1
ATOM 2585 O O . TRP B 1 114 ? 10.047 18.391 7.258 1 98.25 114 TRP B O 1
ATOM 2595 N N . ARG B 1 115 ? 10.492 17.453 9.234 1 97.94 115 ARG B N 1
ATOM 2596 C CA . ARG B 1 115 ? 11.438 16.422 8.828 1 97.94 115 ARG B CA 1
ATOM 2597 C C . ARG B 1 115 ? 11.273 15.172 9.672 1 97.94 115 ARG B C 1
ATOM 2599 O O . ARG B 1 115 ? 10.773 15.234 10.797 1 97.94 115 ARG B O 1
ATOM 2606 N N . THR B 1 116 ? 11.695 14.031 9.109 1 98.19 116 THR B N 1
ATOM 2607 C CA . THR B 1 116 ? 11.68 12.805 9.906 1 98.19 116 THR B CA 1
ATOM 2608 C C . THR B 1 116 ? 12.945 12.695 10.758 1 98.19 116 THR B C 1
ATOM 2610 O O . THR B 1 116 ? 13.828 13.555 10.68 1 98.19 116 THR B O 1
ATOM 2613 N N . CYS B 1 117 ? 12.984 11.695 11.586 1 97.88 117 CYS B N 1
ATOM 2614 C CA . CYS B 1 117 ? 14.094 11.461 12.492 1 97.88 117 CYS B CA 1
ATOM 2615 C C . CYS B 1 117 ? 15.414 11.383 11.734 1 97.88 117 CYS B C 1
ATOM 2617 O O . CYS B 1 117 ? 15.445 10.945 10.578 1 97.88 117 CYS B O 1
ATOM 2619 N N . LEU B 1 118 ? 16.469 11.836 12.422 1 95.88 118 LEU B N 1
ATOM 2620 C CA . LEU B 1 118 ? 17.828 11.609 11.984 1 95.88 118 LEU B CA 1
ATOM 2621 C C . LEU B 1 118 ? 18.422 10.375 12.664 1 95.88 118 LEU B C 1
ATOM 2623 O O . LEU B 1 118 ? 17.875 9.883 13.656 1 95.88 118 LEU B O 1
ATOM 2627 N N . ASN B 1 119 ? 19.484 9.914 11.984 1 93.12 119 ASN B N 1
ATOM 2628 C CA . ASN B 1 119 ? 20.188 8.859 12.703 1 93.12 119 ASN B CA 1
ATOM 2629 C C . ASN B 1 119 ? 20.594 9.305 14.102 1 93.12 119 ASN B C 1
ATOM 2631 O O . ASN B 1 119 ? 21.047 10.438 14.289 1 93.12 119 ASN B O 1
ATOM 2635 N N . GLY B 1 120 ? 20.453 8.375 15.07 1 93.38 120 GLY B N 1
ATOM 2636 C CA . GLY B 1 120 ? 20.781 8.711 16.453 1 93.38 120 GLY B CA 1
ATOM 2637 C C . GLY B 1 120 ? 19.609 9.266 17.234 1 93.38 120 GLY B C 1
ATOM 2638 O O . GLY B 1 120 ? 19.688 9.43 18.453 1 93.38 120 GLY B O 1
ATOM 2639 N N . CYS B 1 121 ? 18.562 9.586 16.484 1 96.44 121 CYS B N 1
ATOM 2640 C CA . CYS B 1 121 ? 17.375 10.039 17.172 1 96.44 121 CYS B CA 1
ATOM 2641 C C . CYS B 1 121 ? 16.891 9.008 18.188 1 96.44 121 CYS B C 1
ATOM 2643 O O . CYS B 1 121 ? 16.812 7.816 17.859 1 96.44 121 CYS B O 1
ATOM 2645 N N . PRO B 1 122 ? 16.516 9.43 19.328 1 96.75 122 PRO B N 1
ATOM 2646 C CA . PRO B 1 122 ? 16.094 8.492 20.375 1 96.75 122 PRO B CA 1
ATOM 2647 C C . PRO B 1 122 ? 14.867 7.672 19.953 1 96.75 122 PRO B C 1
ATOM 2649 O O . PRO B 1 122 ? 14.672 6.555 20.438 1 96.75 122 PRO B O 1
ATOM 2652 N N . HIS B 1 123 ? 14.094 8.188 19.109 1 97.5 123 HIS B N 1
ATOM 2653 C CA . HIS B 1 123 ? 12.906 7.473 18.656 1 97.5 123 HIS B CA 1
ATOM 2654 C C . HIS B 1 123 ? 13.273 6.168 17.969 1 97.5 123 HIS B C 1
ATOM 2656 O O . HIS B 1 123 ? 12.484 5.219 17.953 1 97.5 123 HIS B O 1
ATOM 2662 N N . LEU B 1 124 ? 14.43 6.148 17.422 1 95.94 124 LEU B N 1
ATOM 2663 C CA . LEU B 1 124 ? 14.844 5.023 16.594 1 95.94 124 LEU B CA 1
ATOM 2664 C C . LEU B 1 124 ? 15.594 3.986 17.422 1 95.94 124 LEU B C 1
ATOM 2666 O O . LEU B 1 124 ? 15.938 2.912 16.922 1 95.94 124 LEU B O 1
ATOM 2670 N N . ARG B 1 125 ? 15.977 4.312 18.625 1 93.5 125 ARG B N 1
ATOM 2671 C CA . ARG B 1 125 ? 16.766 3.438 19.484 1 93.5 125 ARG B CA 1
ATOM 2672 C C . ARG B 1 125 ? 18.094 3.078 18.828 1 93.5 125 ARG B C 1
ATOM 2674 O O . ARG B 1 125 ? 18.906 3.959 18.516 1 93.5 125 ARG B O 1
ATOM 2681 N N . ASP B 1 126 ? 18.203 1.853 18.438 1 90.5 126 ASP B N 1
ATOM 2682 C CA . ASP B 1 126 ? 19.469 1.43 17.875 1 90.5 126 ASP B CA 1
ATOM 2683 C C . ASP B 1 126 ? 19.359 1.18 16.375 1 90.5 126 ASP B C 1
ATOM 2685 O O . ASP B 1 126 ? 20.281 0.684 15.742 1 90.5 126 ASP B O 1
ATOM 2689 N N . ASN B 1 127 ? 18.312 1.648 15.875 1 92 127 ASN B N 1
ATOM 2690 C CA . ASN B 1 127 ? 18.094 1.409 14.453 1 92 127 ASN B CA 1
ATOM 2691 C C . ASN B 1 127 ? 18.359 2.666 13.625 1 92 127 ASN B C 1
ATOM 2693 O O . ASN B 1 127 ? 18.578 3.742 14.18 1 92 127 ASN B O 1
ATOM 2697 N N . LYS B 1 128 ? 18.391 2.434 12.352 1 92.62 128 LYS B N 1
ATOM 2698 C CA . LYS B 1 128 ? 18.656 3.537 11.43 1 92.62 128 LYS B CA 1
ATOM 2699 C C . LYS B 1 128 ? 17.359 4.07 10.836 1 92.62 128 LYS B C 1
ATOM 2701 O O . LYS B 1 128 ? 16.328 3.408 10.898 1 92.62 128 LYS B O 1
ATOM 2706 N N . THR B 1 129 ? 17.484 5.219 10.211 1 94.94 129 THR B N 1
ATOM 2707 C CA . THR B 1 129 ? 16.312 5.898 9.672 1 94.94 129 THR B CA 1
ATOM 2708 C C . THR B 1 129 ? 15.711 5.109 8.516 1 94.94 129 THR B C 1
ATOM 2710 O O . THR B 1 129 ? 14.492 5.117 8.312 1 94.94 129 THR B O 1
ATOM 2713 N N . ALA B 1 130 ? 16.5 4.402 7.82 1 91.5 130 ALA B N 1
ATOM 2714 C CA . ALA B 1 130 ? 16.047 3.719 6.613 1 91.5 130 ALA B CA 1
ATOM 2715 C C . ALA B 1 130 ? 15.641 2.279 6.918 1 91.5 130 ALA B C 1
ATOM 2717 O O . ALA B 1 130 ? 15.211 1.545 6.023 1 91.5 130 ALA B O 1
ATOM 2718 N N . ASP B 1 131 ? 15.781 1.894 8.18 1 91.44 131 ASP B N 1
ATOM 2719 C CA . ASP B 1 131 ? 15.406 0.54 8.57 1 91.44 131 ASP B CA 1
ATOM 2720 C C . ASP B 1 131 ? 13.883 0.383 8.602 1 91.44 131 ASP B C 1
ATOM 2722 O O . ASP B 1 131 ? 13.266 0.476 9.664 1 91.44 131 ASP B O 1
ATOM 2726 N N . ALA B 1 132 ? 13.352 0.076 7.438 1 92.06 132 ALA B N 1
ATOM 2727 C CA . ALA B 1 132 ? 11.906 -0.134 7.359 1 92.06 132 ALA B CA 1
ATOM 2728 C C . ALA B 1 132 ? 11.539 -1.562 7.758 1 92.06 132 ALA B C 1
ATOM 2730 O O . ALA B 1 132 ? 12.422 -2.396 7.98 1 92.06 132 ALA B O 1
ATOM 2731 N N . ARG B 1 133 ? 10.273 -1.849 7.922 1 92.38 133 ARG B N 1
ATOM 2732 C CA . ARG B 1 133 ? 9.797 -3.141 8.406 1 92.38 133 ARG B CA 1
ATOM 2733 C C . ARG B 1 133 ? 10.266 -4.27 7.488 1 92.38 133 ARG B C 1
ATOM 2735 O O . ARG B 1 133 ? 10.609 -5.355 7.961 1 92.38 133 ARG B O 1
ATOM 2742 N N . LEU B 1 134 ? 10.273 -3.984 6.203 1 88.38 134 LEU B N 1
ATOM 2743 C CA . LEU B 1 134 ? 10.57 -5.035 5.234 1 88.38 134 LEU B CA 1
ATOM 2744 C C . LEU B 1 134 ? 11.953 -4.848 4.629 1 88.38 134 LEU B C 1
ATOM 2746 O O . LEU B 1 134 ? 12.32 -5.539 3.678 1 88.38 134 LEU B O 1
ATOM 2750 N N . GLY B 1 135 ? 12.664 -3.932 5.219 1 83.56 135 GLY B N 1
ATOM 2751 C CA . GLY B 1 135 ? 14 -3.641 4.73 1 83.56 135 GLY B CA 1
ATOM 2752 C C . GLY B 1 135 ? 14.141 -2.24 4.16 1 83.56 135 GLY B C 1
ATOM 2753 O O . GLY B 1 135 ? 13.148 -1.521 4.023 1 83.56 135 GLY B O 1
ATOM 2754 N N . ALA B 1 136 ? 15.328 -1.9 3.871 1 79.88 136 ALA B N 1
ATOM 2755 C CA . ALA B 1 136 ? 15.594 -0.569 3.332 1 79.88 136 ALA B CA 1
ATOM 2756 C C . ALA B 1 136 ? 15.57 -0.581 1.806 1 79.88 136 ALA B C 1
ATOM 2758 O O . ALA B 1 136 ? 16.281 -1.363 1.174 1 79.88 136 ALA B O 1
ATOM 2759 N N . TYR B 1 137 ? 14.68 0.24 1.275 1 78.81 137 TYR B N 1
ATOM 2760 C CA . TYR B 1 137 ? 14.555 0.286 -0.177 1 78.81 137 TYR B CA 1
ATOM 2761 C C . TYR B 1 137 ? 14.781 1.701 -0.699 1 78.81 137 TYR B C 1
ATOM 2763 O O . TYR B 1 137 ? 14.578 2.676 0.029 1 78.81 137 TYR B O 1
ATOM 2771 N N . ASN B 1 138 ? 15.328 1.667 -1.895 1 74 138 ASN B N 1
ATOM 2772 C CA . ASN B 1 138 ? 15.367 2.934 -2.617 1 74 138 ASN B CA 1
ATOM 2773 C C . ASN B 1 138 ? 14.148 3.098 -3.521 1 74 138 ASN B C 1
ATOM 2775 O O . ASN B 1 138 ? 13.703 2.139 -4.156 1 74 138 ASN B O 1
ATOM 2779 N N . LEU B 1 139 ? 13.469 4.035 -3.178 1 65.44 139 LEU B N 1
ATOM 2780 C CA . LEU B 1 139 ? 12.266 4.293 -3.963 1 65.44 139 LEU B CA 1
ATOM 2781 C C . LEU B 1 139 ? 12.469 5.496 -4.883 1 65.44 139 LEU B C 1
ATOM 2783 O O . LEU B 1 139 ? 12.977 6.531 -4.453 1 65.44 139 LEU B O 1
ATOM 2787 N N . ASP B 1 140 ? 12.367 5.141 -6.211 1 58.88 140 ASP B N 1
ATOM 2788 C CA . ASP B 1 140 ? 12.297 6.312 -7.078 1 58.88 140 ASP B CA 1
ATOM 2789 C C . ASP B 1 140 ? 11.078 7.168 -6.738 1 58.88 140 ASP B C 1
ATOM 2791 O O . ASP B 1 140 ? 9.969 6.648 -6.59 1 58.88 140 ASP B O 1
ATOM 2795 N N . THR B 1 141 ? 11.344 8.359 -6.199 1 53.72 141 THR B N 1
ATOM 2796 C CA . THR B 1 141 ? 10.32 9.305 -5.773 1 53.72 141 THR B CA 1
ATOM 2797 C C . THR B 1 141 ? 9.148 9.312 -6.75 1 53.72 141 THR B C 1
ATOM 2799 O O . THR B 1 141 ? 7.992 9.461 -6.336 1 53.72 141 THR B O 1
ATOM 2802 N N . ASN B 1 142 ? 9.523 9.188 -8 1 53.69 142 ASN B N 1
ATOM 2803 C CA . ASN B 1 142 ? 8.477 9.266 -9.008 1 53.69 142 ASN B CA 1
ATOM 2804 C C . ASN B 1 142 ? 7.496 8.102 -8.883 1 53.69 142 ASN B C 1
ATOM 2806 O O . ASN B 1 142 ? 6.285 8.289 -9.031 1 53.69 142 ASN B O 1
ATOM 2810 N N . SER B 1 143 ? 8.047 7.008 -8.57 1 56.03 143 SER B N 1
ATOM 2811 C CA . SER B 1 143 ? 7.207 5.82 -8.453 1 56.03 143 SER B CA 1
ATOM 2812 C C . SER B 1 143 ? 6.324 5.891 -7.207 1 56.03 143 SER B C 1
ATOM 2814 O O . SER B 1 143 ? 5.152 5.508 -7.25 1 56.03 143 SER B O 1
ATOM 2816 N N . LEU B 1 144 ? 7.016 6.395 -6.117 1 51.94 144 LEU B N 1
ATOM 2817 C CA . LEU B 1 144 ? 6.273 6.539 -4.871 1 51.94 144 LEU B CA 1
ATOM 2818 C C . LEU B 1 144 ? 5.129 7.531 -5.031 1 51.94 144 LEU B C 1
ATOM 2820 O O . LEU B 1 144 ? 4.016 7.289 -4.555 1 51.94 144 LEU B O 1
ATOM 2824 N N . LEU B 1 145 ? 5.602 8.602 -5.672 1 51.81 145 LEU B N 1
ATOM 2825 C CA . LEU B 1 145 ? 4.664 9.719 -5.738 1 51.81 145 LEU B CA 1
ATOM 2826 C C . LEU B 1 145 ? 3.541 9.43 -6.727 1 51.81 145 LEU B C 1
ATOM 2828 O O . LEU B 1 145 ? 2.422 9.922 -6.566 1 51.81 145 LEU B O 1
ATOM 2832 N N . HIS B 1 146 ? 3.918 8.711 -7.719 1 49.94 146 HIS B N 1
ATOM 2833 C CA . HIS B 1 146 ? 2.879 8.414 -8.695 1 49.94 146 HIS B CA 1
ATOM 2834 C C . HIS B 1 146 ? 2.098 7.164 -8.312 1 49.94 146 HIS B C 1
ATOM 2836 O O . HIS B 1 146 ? 1.213 6.727 -9.055 1 49.94 146 HIS B O 1
ATOM 2842 N N . LEU B 1 147 ? 2.451 6.965 -7.082 1 48.28 147 LEU B N 1
ATOM 2843 C CA . LEU B 1 147 ? 1.775 5.805 -6.512 1 48.28 147 LEU B CA 1
ATOM 2844 C C . LEU B 1 147 ? 1.565 4.723 -7.566 1 48.28 147 LEU B C 1
ATOM 2846 O O . LEU B 1 147 ? 0.488 4.129 -7.648 1 48.28 147 LEU B O 1
ATOM 2850 N N . LYS B 1 148 ? 2.242 4.945 -8.766 1 52.25 148 LYS B N 1
ATOM 2851 C CA . LYS B 1 148 ? 2.102 3.914 -9.789 1 52.25 148 LYS B CA 1
ATOM 2852 C C . LYS B 1 148 ? 2.611 2.566 -9.289 1 52.25 148 LYS B C 1
ATOM 2854 O O . LYS B 1 148 ? 3.719 2.477 -8.758 1 52.25 148 LYS B O 1
ATOM 2859 N N . LEU B 1 149 ? 1.674 1.87 -8.719 1 50.53 149 LEU B N 1
ATOM 2860 C CA . LEU B 1 149 ? 2.137 0.51 -8.461 1 50.53 149 LEU B CA 1
ATOM 2861 C C . LEU B 1 149 ? 2.924 -0.026 -9.656 1 50.53 149 LEU B C 1
ATOM 2863 O O . LEU B 1 149 ? 2.723 0.417 -10.789 1 50.53 149 LEU B O 1
ATOM 2867 N N . PRO B 1 150 ? 3.686 -1.175 -9.656 1 47.41 150 PRO B N 1
ATOM 2868 C CA . PRO B 1 150 ? 4.695 -1.559 -8.672 1 47.41 150 PRO B CA 1
ATOM 2869 C C . PRO B 1 150 ? 5.816 -0.531 -8.539 1 47.41 150 PRO B C 1
ATOM 2871 O O . PRO B 1 150 ? 6.082 0.222 -9.484 1 47.41 150 PRO B O 1
ATOM 2874 N N . LEU B 1 151 ? 6.148 -0.318 -7.191 1 54.88 151 LEU B N 1
ATOM 2875 C CA . LEU B 1 151 ? 7.324 0.511 -6.949 1 54.88 151 LEU B CA 1
ATOM 2876 C C . LEU B 1 151 ? 8.461 0.138 -7.898 1 54.88 151 LEU B C 1
ATOM 2878 O O . LEU B 1 151 ? 9.281 -0.722 -7.578 1 54.88 151 LEU B O 1
ATOM 2882 N N . GLN B 1 152 ? 8.234 0.313 -9.305 1 53.62 152 GLN B N 1
ATOM 2883 C CA . GLN B 1 152 ? 9.047 -0.151 -10.422 1 53.62 152 GLN B CA 1
ATOM 2884 C C . GLN B 1 152 ? 10.539 0.004 -10.117 1 53.62 152 GLN B C 1
ATOM 2886 O O . GLN B 1 152 ? 11.359 -0.776 -10.602 1 53.62 152 GLN B O 1
ATOM 2891 N N . ASN B 1 153 ? 10.789 0.993 -9.188 1 58 153 ASN B N 1
ATOM 2892 C CA . ASN B 1 153 ? 12.227 1.212 -9.055 1 58 153 ASN B CA 1
ATOM 2893 C C . ASN B 1 153 ? 12.688 1.017 -7.609 1 58 153 ASN B C 1
ATOM 2895 O O . ASN B 1 153 ? 13.602 1.699 -7.148 1 58 153 ASN B O 1
ATOM 2899 N N . LEU B 1 154 ? 12.023 -0.015 -7.059 1 64.56 154 LEU B N 1
ATOM 2900 C CA . LEU B 1 154 ? 12.422 -0.337 -5.691 1 64.56 154 LEU B CA 1
ATOM 2901 C C . LEU B 1 154 ? 13.672 -1.203 -5.68 1 64.56 154 LEU B C 1
ATOM 2903 O O . LEU B 1 154 ? 13.742 -2.221 -6.375 1 64.56 154 LEU B O 1
ATOM 2907 N N . THR B 1 155 ? 14.781 -0.664 -5.184 1 67.94 155 THR B N 1
ATOM 2908 C CA . THR B 1 155 ? 16 -1.446 -5.016 1 67.94 155 THR B CA 1
ATOM 2909 C C . THR B 1 155 ? 16.359 -1.588 -3.535 1 67.94 155 THR B C 1
ATOM 2911 O O . THR B 1 155 ? 16.297 -0.611 -2.785 1 67.94 155 THR B O 1
ATOM 2914 N N . LYS B 1 156 ? 16.547 -2.861 -3.16 1 74 156 LYS B N 1
ATOM 2915 C CA . LYS B 1 156 ? 16.938 -3.104 -1.775 1 74 156 LYS B CA 1
ATOM 2916 C C . LYS B 1 156 ? 18.375 -2.652 -1.521 1 74 156 LYS B C 1
ATOM 2918 O O . LYS B 1 156 ? 19.266 -2.893 -2.344 1 74 156 LYS B O 1
ATOM 2923 N N . LEU B 1 157 ? 18.469 -1.948 -0.432 1 73.19 157 LEU B N 1
ATOM 2924 C CA . LEU B 1 157 ? 19.797 -1.464 -0.055 1 73.19 157 LEU B CA 1
ATOM 2925 C C . LEU B 1 157 ? 20.562 -2.523 0.731 1 73.19 157 LEU B C 1
ATOM 2927 O O . LEU B 1 157 ? 19.984 -3.223 1.564 1 73.19 157 LEU B O 1
ATOM 2931 N N . ASP B 1 158 ? 21.75 -2.977 0.225 1 64.31 158 ASP B N 1
ATOM 2932 C CA . ASP B 1 158 ? 22.609 -3.959 0.897 1 64.31 158 ASP B CA 1
ATOM 2933 C C . ASP B 1 158 ? 23.078 -3.436 2.25 1 64.31 158 ASP B C 1
ATOM 2935 O O . ASP B 1 158 ? 23.234 -4.207 3.199 1 64.31 158 ASP B O 1
ATOM 2939 N N . ASP B 1 159 ? 23.562 -2.139 2.211 1 59.69 159 ASP B N 1
ATOM 2940 C CA . ASP B 1 159 ? 24.172 -1.56 3.412 1 59.69 159 ASP B CA 1
ATOM 2941 C C . ASP B 1 159 ? 23.172 -0.663 4.141 1 59.69 159 ASP B C 1
ATOM 2943 O O . ASP B 1 159 ? 22.594 0.256 3.549 1 59.69 159 ASP B O 1
ATOM 2947 N N . ASN B 1 160 ? 22.609 -1.195 5.211 1 60.47 160 ASN B N 1
ATOM 2948 C CA . ASN B 1 160 ? 21.734 -0.44 6.09 1 60.47 160 ASN B CA 1
ATOM 2949 C C . ASN B 1 160 ? 22.406 0.811 6.637 1 60.47 160 ASN B C 1
ATOM 2951 O O . ASN B 1 160 ? 22.062 1.288 7.719 1 60.47 160 ASN B O 1
ATOM 2955 N N . SER B 1 161 ? 23.422 1.24 5.867 1 70.75 161 SER B N 1
ATOM 2956 C CA . SER B 1 161 ? 24.141 2.354 6.48 1 70.75 161 SER B CA 1
ATOM 2957 C C . SER B 1 161 ? 23.688 3.689 5.902 1 70.75 161 SER B C 1
ATOM 2959 O O . SER B 1 161 ? 24.391 4.691 6.012 1 70.75 161 SER B O 1
ATOM 2961 N N . ILE B 1 162 ? 22.562 3.654 5.277 1 82.5 162 ILE B N 1
ATOM 2962 C CA . ILE B 1 162 ? 22.094 4.898 4.688 1 82.5 162 ILE B CA 1
ATOM 2963 C C . ILE B 1 162 ? 21.172 5.625 5.676 1 82.5 162 ILE B C 1
ATOM 2965 O O . ILE B 1 162 ? 20.312 5.008 6.309 1 82.5 162 ILE B O 1
ATOM 2969 N N . GLU B 1 163 ? 21.562 6.883 5.871 1 90.69 163 GLU B N 1
ATOM 2970 C CA . GLU B 1 163 ? 20.609 7.746 6.566 1 90.69 163 GLU B CA 1
ATOM 2971 C C . GLU B 1 163 ? 19.594 8.352 5.594 1 90.69 163 GLU B C 1
ATOM 2973 O O . GLU B 1 163 ? 19.969 9 4.621 1 90.69 163 GLU B O 1
ATOM 2978 N N . ARG B 1 164 ? 18.422 8.109 5.875 1 92.06 164 ARG B N 1
ATOM 2979 C CA . ARG B 1 164 ? 17.328 8.617 5.043 1 92.06 164 ARG B CA 1
ATOM 2980 C C . ARG B 1 164 ? 16.422 9.547 5.844 1 92.06 164 ARG B C 1
ATOM 2982 O O . ARG B 1 164 ? 15.883 9.156 6.879 1 92.06 164 ARG B O 1
ATOM 2989 N N . VAL B 1 165 ? 16.25 10.742 5.273 1 93.75 165 VAL B N 1
ATOM 2990 C CA . VAL B 1 165 ? 15.43 11.742 5.938 1 93.75 165 VAL B CA 1
ATOM 2991 C C . VAL B 1 165 ? 14.406 12.305 4.957 1 93.75 165 VAL B C 1
ATOM 2993 O O . VAL B 1 165 ? 14.758 12.68 3.834 1 93.75 165 VAL B O 1
ATOM 2996 N N . LEU B 1 166 ? 13.211 12.289 5.387 1 94.19 166 LEU B N 1
ATOM 2997 C CA . LEU B 1 166 ? 12.164 12.93 4.602 1 94.19 166 LEU B CA 1
ATOM 2998 C C . LEU B 1 166 ? 11.828 14.312 5.164 1 94.19 166 LEU B C 1
ATOM 3000 O O . LEU B 1 166 ? 11.734 14.484 6.383 1 94.19 166 LEU B O 1
ATOM 3004 N N . THR B 1 167 ? 11.578 15.25 4.277 1 95.75 167 THR B N 1
ATOM 3005 C CA . THR B 1 167 ? 11.102 16.578 4.641 1 95.75 167 THR B CA 1
ATOM 3006 C C . THR B 1 167 ? 9.844 16.938 3.861 1 95.75 167 THR B C 1
ATOM 3008 O O . THR B 1 167 ? 9.547 16.328 2.832 1 95.75 167 THR B O 1
ATOM 3011 N N . GLY B 1 168 ? 9.141 17.906 4.402 1 96.44 168 GLY B N 1
ATOM 3012 C CA . GLY B 1 168 ? 7.949 18.344 3.695 1 96.44 168 GLY B CA 1
ATOM 3013 C C . GLY B 1 168 ? 7.203 19.453 4.414 1 96.44 168 GLY B C 1
ATOM 3014 O O . GLY B 1 168 ? 7.676 19.984 5.426 1 96.44 168 GLY B O 1
ATOM 3015 N N . ILE B 1 169 ? 6.059 19.781 3.725 1 97.19 169 ILE B N 1
ATOM 3016 C CA . ILE B 1 169 ? 5.203 20.828 4.262 1 97.19 169 ILE B CA 1
ATOM 3017 C C . ILE B 1 169 ? 3.76 20.344 4.328 1 97.19 169 ILE B C 1
ATOM 3019 O O . ILE B 1 169 ? 3.262 19.719 3.387 1 97.19 169 ILE B O 1
ATOM 3023 N N . PHE B 1 170 ? 3.199 20.5 5.477 1 97.75 170 PHE B N 1
ATOM 3024 C CA . PHE B 1 170 ? 1.754 20.359 5.605 1 97.75 170 PHE B CA 1
ATOM 3025 C C . PHE B 1 170 ? 1.08 21.719 5.625 1 97.75 170 PHE B C 1
ATOM 3027 O O . PHE B 1 170 ? 1.534 22.641 6.32 1 97.75 170 PHE B O 1
ATOM 3034 N N . VAL B 1 171 ? 0.006 21.812 4.891 1 96.88 171 VAL B N 1
ATOM 3035 C CA . VAL B 1 171 ? -0.867 22.969 5.02 1 96.88 171 VAL B CA 1
ATOM 3036 C C . VAL B 1 171 ? -2.273 22.516 5.41 1 96.88 171 VAL B C 1
ATOM 3038 O O . VAL B 1 171 ? -2.904 21.734 4.691 1 96.88 171 VAL B O 1
ATOM 3041 N N . PHE B 1 172 ? -2.701 23.031 6.531 1 97.12 172 PHE B N 1
ATOM 3042 C CA . PHE B 1 172 ? -4.055 22.75 7.004 1 97.12 172 PHE B CA 1
ATOM 3043 C C . PHE B 1 172 ? -4.93 24 6.879 1 97.12 172 PHE B C 1
ATOM 3045 O O . PHE B 1 172 ? -4.559 25.078 7.355 1 97.12 172 PHE B O 1
ATOM 3052 N N . GLU B 1 173 ? -6.027 23.844 6.258 1 95.38 173 GLU B N 1
ATOM 3053 C CA . GLU B 1 173 ? -7.055 24.875 6.246 1 95.38 173 GLU B CA 1
ATOM 3054 C C . GLU B 1 173 ? -8.227 24.5 7.152 1 95.38 173 GLU B C 1
ATOM 3056 O O . GLU B 1 173 ? -8.766 23.406 7.051 1 95.38 173 GLU B O 1
ATOM 3061 N N . LEU B 1 174 ? -8.586 25.484 7.957 1 95.31 174 LEU B N 1
ATOM 3062 C CA . LEU B 1 174 ? -9.656 25.203 8.914 1 95.31 174 LEU B CA 1
ATOM 3063 C C . LEU B 1 174 ? -11 25.688 8.367 1 95.31 174 LEU B C 1
ATOM 3065 O O . LEU B 1 174 ? -11.047 26.5 7.441 1 95.31 174 LEU B O 1
ATOM 3069 N N . ASN B 1 175 ? -11.969 25.016 8.938 1 93.5 175 ASN B N 1
ATOM 3070 C CA . ASN B 1 175 ? -13.305 25.469 8.57 1 93.5 175 ASN B CA 1
ATOM 3071 C C . ASN B 1 175 ? -13.625 26.828 9.188 1 93.5 175 ASN B C 1
ATOM 3073 O O . ASN B 1 175 ? -12.773 27.422 9.852 1 93.5 175 ASN B O 1
ATOM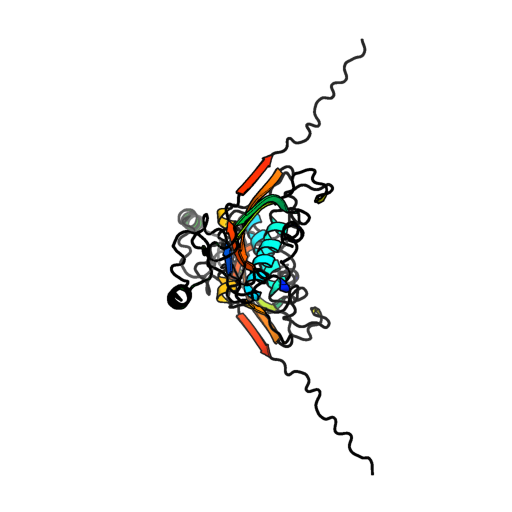 3077 N N . ASP B 1 176 ? -14.891 27.281 8.992 1 88.38 176 ASP B N 1
ATOM 3078 C CA . ASP B 1 176 ? -15.289 28.625 9.398 1 88.38 176 ASP B CA 1
ATOM 3079 C C . ASP B 1 176 ? -15.18 28.797 10.906 1 88.38 176 ASP B C 1
ATOM 3081 O O . ASP B 1 176 ? -14.758 29.859 11.391 1 88.38 176 ASP B O 1
ATOM 3085 N N . LYS B 1 177 ? -15.5 27.766 11.633 1 91.31 177 LYS B N 1
ATOM 3086 C CA . LYS B 1 177 ? -15.484 27.828 13.094 1 91.31 177 LYS B CA 1
ATOM 3087 C C . LYS B 1 177 ? -14.078 27.594 13.641 1 91.31 177 LYS B C 1
ATOM 3089 O O . LYS B 1 177 ? -13.859 27.688 14.844 1 91.31 177 LYS B O 1
ATOM 3094 N N . ASN B 1 178 ? -13.156 27.25 12.805 1 91.81 178 ASN B N 1
ATOM 3095 C CA . ASN B 1 178 ? -11.766 26.984 13.156 1 91.81 178 ASN B CA 1
ATOM 3096 C C . ASN B 1 178 ? -11.648 25.828 14.148 1 91.81 178 ASN B C 1
ATOM 3098 O O . ASN B 1 178 ? -10.805 25.875 15.047 1 91.81 178 ASN B O 1
ATOM 3102 N N . ASP B 1 179 ? -12.461 24.859 14.023 1 94.38 179 ASP B N 1
ATOM 3103 C CA . ASP B 1 179 ? -12.398 23.75 14.977 1 94.38 179 ASP B CA 1
ATOM 3104 C C . ASP B 1 179 ? -12.117 22.438 14.266 1 94.38 179 ASP B C 1
ATOM 3106 O O . ASP B 1 179 ? -11.852 21.422 14.914 1 94.38 179 ASP B O 1
ATOM 3110 N N . LYS B 1 180 ? -12.273 22.5 12.93 1 96.94 180 LYS B N 1
ATOM 3111 C CA . LYS B 1 180 ? -12.008 21.297 12.148 1 96.94 180 LYS B CA 1
ATOM 3112 C C . LYS B 1 180 ? -11.094 21.609 10.961 1 96.94 180 LYS B C 1
ATOM 3114 O O . LYS B 1 180 ? -11.094 22.734 10.453 1 96.94 180 LYS B O 1
ATOM 3119 N N . ILE B 1 181 ? -10.383 20.578 10.531 1 97.56 181 ILE B N 1
ATOM 3120 C CA . ILE B 1 181 ? -9.562 20.688 9.328 1 97.56 181 ILE B CA 1
ATOM 3121 C C . ILE B 1 181 ? -10.422 20.422 8.094 1 97.56 181 ILE B C 1
ATOM 3123 O O . ILE B 1 181 ? -11.023 19.359 7.965 1 97.56 181 ILE B O 1
ATOM 3127 N N . ALA B 1 182 ? -10.422 21.359 7.199 1 96.19 182 ALA B N 1
ATOM 3128 C CA . ALA B 1 182 ? -11.211 21.234 5.977 1 96.19 182 ALA B CA 1
ATOM 3129 C C . ALA B 1 182 ? -10.344 20.781 4.805 1 96.19 182 ALA B C 1
ATOM 3131 O O . ALA B 1 182 ? -10.812 20.078 3.91 1 96.19 182 ALA B O 1
ATOM 3132 N N . VAL B 1 183 ? -9.172 21.188 4.793 1 95 183 VAL B N 1
ATOM 3133 C CA . VAL B 1 183 ? -8.234 20.828 3.732 1 95 183 VAL B CA 1
ATOM 3134 C C . VAL B 1 183 ? -6.871 20.5 4.336 1 95 183 VAL B C 1
ATOM 3136 O O . VAL B 1 183 ? -6.391 21.203 5.223 1 95 183 VAL B O 1
ATOM 3139 N N . HIS B 1 184 ? -6.355 19.438 3.891 1 97 184 HIS B N 1
ATOM 3140 C CA . HIS B 1 184 ? -4.996 19.031 4.227 1 97 184 HIS B CA 1
ATOM 3141 C C . HIS B 1 184 ? -4.148 18.859 2.973 1 97 184 HIS B C 1
ATOM 3143 O O . HIS B 1 184 ? -4.434 17.984 2.15 1 97 184 HIS B O 1
ATOM 3149 N N . THR B 1 185 ? -3.107 19.703 2.844 1 94.25 185 THR B N 1
ATOM 3150 C CA . THR B 1 185 ? -2.209 19.625 1.696 1 94.25 185 THR B CA 1
ATOM 3151 C C . THR B 1 185 ? -0.823 19.156 2.127 1 94.25 185 THR B C 1
ATOM 3153 O O . THR B 1 185 ? -0.249 19.688 3.078 1 94.25 185 THR B O 1
ATOM 3156 N N . ILE B 1 186 ? -0.37 18.156 1.479 1 94.31 186 ILE B N 1
ATOM 3157 C CA . ILE B 1 186 ? 1.001 17.688 1.644 1 94.31 186 ILE B CA 1
ATOM 3158 C C . ILE B 1 186 ? 1.829 18.062 0.419 1 94.31 186 ILE B C 1
ATOM 3160 O O . ILE B 1 186 ? 1.504 17.672 -0.705 1 94.31 186 ILE B O 1
ATOM 3164 N N . ASP B 1 187 ? 2.906 18.844 0.649 1 92.62 187 ASP B N 1
ATOM 3165 C CA . ASP B 1 187 ? 3.666 19.312 -0.51 1 92.62 187 ASP B CA 1
ATOM 3166 C C . ASP B 1 187 ? 5.137 19.516 -0.157 1 92.62 187 ASP B C 1
ATOM 3168 O O . ASP B 1 187 ? 5.543 19.297 0.988 1 92.62 187 ASP B O 1
ATOM 3172 N N . ASP B 1 188 ? 5.938 19.797 -1.195 1 92.44 188 ASP B N 1
ATOM 3173 C CA . ASP B 1 188 ? 7.355 20.109 -1.062 1 92.44 188 ASP B CA 1
ATOM 3174 C C . ASP B 1 188 ? 8.094 19.016 -0.304 1 92.44 188 ASP B C 1
ATOM 3176 O O . ASP B 1 188 ? 8.859 19.297 0.619 1 92.44 188 ASP B O 1
ATOM 3180 N N . CYS B 1 189 ? 7.758 17.844 -0.625 1 91.19 189 CYS B N 1
ATOM 3181 C CA . CYS B 1 189 ? 8.398 16.703 0.015 1 91.19 189 CYS B CA 1
ATOM 3182 C C . CYS B 1 189 ? 9.727 16.375 -0.66 1 91.19 189 CYS B C 1
ATOM 3184 O O . CYS B 1 189 ? 9.82 16.375 -1.889 1 91.19 189 CYS B O 1
ATOM 3186 N N . GLU B 1 190 ? 10.727 16.125 0.147 1 88.81 190 GLU B N 1
ATOM 3187 C CA . GLU B 1 190 ? 12.055 15.75 -0.345 1 88.81 190 GLU B CA 1
ATOM 3188 C C . GLU B 1 190 ? 12.617 14.57 0.439 1 88.81 190 GLU B C 1
ATOM 3190 O O . GLU B 1 190 ? 12.32 14.406 1.624 1 88.81 190 GLU B O 1
ATOM 3195 N N . ILE B 1 191 ? 13.406 13.789 -0.249 1 88.5 191 ILE B N 1
ATOM 3196 C CA . ILE B 1 191 ? 14.141 12.68 0.362 1 88.5 191 ILE B CA 1
ATOM 3197 C C . ILE B 1 191 ? 15.633 12.992 0.37 1 88.5 191 ILE B C 1
ATOM 3199 O O . ILE B 1 191 ? 16.234 13.242 -0.681 1 88.5 191 ILE B O 1
ATOM 3203 N N . ILE B 1 192 ? 16.141 13 1.503 1 88.69 192 ILE B N 1
ATOM 3204 C CA . ILE B 1 192 ? 17.578 13.242 1.662 1 88.69 192 ILE B CA 1
ATOM 3205 C C . ILE B 1 192 ? 18.266 11.961 2.119 1 88.69 192 ILE B C 1
ATOM 3207 O O . ILE B 1 192 ? 17.891 11.375 3.137 1 88.69 192 ILE B O 1
ATOM 3211 N N . GLU B 1 193 ? 19.219 11.523 1.364 1 87.12 193 GLU B N 1
ATOM 3212 C CA . GLU B 1 193 ? 19.953 10.312 1.705 1 87.12 193 GLU B CA 1
ATOM 3213 C C . GLU B 1 193 ? 21.453 10.594 1.826 1 87.12 193 GLU B C 1
ATOM 3215 O O . GLU B 1 193 ? 22.031 11.281 0.987 1 87.12 193 GLU B O 1
ATOM 3220 N N . ASN B 1 194 ? 21.969 10.195 2.939 1 83.12 194 ASN B N 1
ATOM 3221 C CA . ASN B 1 194 ? 23.406 10.32 3.172 1 83.12 194 ASN B CA 1
ATOM 3222 C C . ASN B 1 194 ? 24.047 8.977 3.512 1 83.12 194 ASN B C 1
ATOM 3224 O O . ASN B 1 194 ? 23.484 8.195 4.285 1 83.12 194 ASN B O 1
ATOM 3228 N N . GLU B 1 195 ? 25.125 8.602 2.734 1 74.06 195 GLU B N 1
ATOM 3229 C CA . GLU B 1 195 ? 25.859 7.387 3.072 1 74.06 195 GLU B CA 1
ATOM 3230 C C . GLU B 1 195 ? 26.719 7.586 4.312 1 74.06 195 GLU B C 1
ATOM 3232 O O . GLU B 1 195 ? 27.375 8.617 4.461 1 74.06 195 GLU B O 1
ATOM 3237 N N . GLN B 1 196 ? 26.484 6.852 5.309 1 65.56 196 GLN B N 1
ATOM 3238 C CA . GLN B 1 196 ? 27.344 6.949 6.477 1 65.56 196 GLN B CA 1
ATOM 3239 C C . GLN B 1 196 ? 28.547 6.012 6.348 1 65.56 196 GLN B C 1
ATOM 3241 O O . GLN B 1 196 ? 28.406 4.879 5.883 1 65.56 196 GLN B O 1
ATOM 3246 N N . PRO B 1 197 ? 29.844 6.516 6.426 1 56.75 197 PRO B N 1
ATOM 3247 C CA . PRO B 1 197 ? 31.047 5.684 6.348 1 56.75 197 PRO B CA 1
ATOM 3248 C C . PRO B 1 197 ? 30.984 4.473 7.273 1 56.75 197 PRO B C 1
ATOM 3250 O O . PRO B 1 197 ? 30.406 4.551 8.359 1 56.75 197 PRO B O 1
ATOM 3253 N N . SER B 1 198 ? 30.984 3.326 6.73 1 53.31 198 SER B N 1
ATOM 3254 C CA . SER B 1 198 ? 31.156 2.156 7.586 1 53.31 198 SER B CA 1
ATOM 3255 C C . SER B 1 198 ? 32.25 2.389 8.625 1 53.31 198 SER B C 1
ATOM 3257 O O . SER B 1 198 ? 33.25 3.076 8.359 1 53.31 198 SER B O 1
ATOM 3259 N N . PRO B 1 199 ? 31.953 2.201 9.852 1 47.84 199 PRO B N 1
ATOM 3260 C CA . PRO B 1 199 ? 33.094 2.34 10.758 1 47.84 199 PRO B CA 1
ATOM 3261 C C . PRO B 1 199 ? 34.344 1.628 10.25 1 47.84 199 PRO B C 1
ATOM 3263 O O . PRO B 1 199 ? 34.25 0.505 9.742 1 47.84 199 PRO B O 1
ATOM 3266 N N . ASP B 1 200 ? 35.219 2.309 9.68 1 40.56 200 ASP B N 1
ATOM 3267 C CA . ASP B 1 200 ? 36.531 1.764 9.328 1 40.56 200 ASP B CA 1
ATOM 3268 C C . ASP B 1 200 ? 37.062 0.858 10.438 1 40.56 200 ASP B C 1
ATOM 3270 O O . ASP B 1 200 ? 37.281 1.312 11.555 1 40.56 200 ASP B O 1
ATOM 3274 N N . THR B 1 201 ? 36.688 -0.395 10.562 1 42.25 201 THR B N 1
ATOM 3275 C CA . THR B 1 201 ? 37.5 -1.303 11.375 1 42.25 201 THR B CA 1
ATOM 3276 C C . THR B 1 201 ? 38.969 -1.144 11.055 1 42.25 201 THR B C 1
ATOM 3278 O O . THR B 1 201 ? 39.719 -2.125 11.039 1 42.25 201 THR B O 1
ATOM 3281 N N . ASN B 1 202 ? 39.438 -0.127 10.398 1 33.75 202 ASN B N 1
ATOM 3282 C CA . ASN B 1 202 ? 40.844 -0.187 10.07 1 33.75 202 ASN B CA 1
ATOM 3283 C C . ASN B 1 202 ? 41.688 -0.448 11.312 1 33.75 202 ASN B C 1
ATOM 3285 O O . ASN B 1 202 ? 41.219 -0.363 12.438 1 33.75 202 ASN B O 1
ATOM 3289 N N . ASN B 1 203 ? 43.062 0.173 11.305 1 32.44 203 ASN B N 1
ATOM 3290 C CA . ASN B 1 203 ? 44.531 0.132 11.477 1 32.44 203 ASN B CA 1
ATOM 3291 C C . ASN B 1 203 ? 44.938 0.581 12.883 1 32.44 203 ASN B C 1
ATOM 3293 O O . ASN B 1 203 ? 45.25 1.753 13.094 1 32.44 203 ASN B O 1
ATOM 3297 N N . ILE B 1 204 ? 44.25 0.107 13.945 1 34.56 204 ILE B N 1
ATOM 3298 C CA . ILE B 1 204 ? 45 0.304 15.18 1 34.56 204 ILE B CA 1
ATOM 3299 C C . ILE B 1 204 ? 46.375 -0.369 15.055 1 34.56 204 ILE B C 1
ATOM 3301 O O . ILE B 1 204 ? 46.469 -1.599 15.086 1 34.56 204 ILE B O 1
ATOM 3305 N N . GLY B 1 205 ? 47.219 0.207 14.172 1 30.44 205 GLY B N 1
ATOM 3306 C CA . GLY B 1 205 ? 48.625 -0.112 14.141 1 30.44 205 GLY B CA 1
ATOM 3307 C C . GLY B 1 205 ? 49.281 -0.046 15.508 1 30.44 205 GLY B C 1
ATOM 3308 O O . GLY B 1 205 ? 49.125 0.938 16.234 1 30.44 205 GLY B O 1
ATOM 3309 N N . PHE B 1 206 ? 49.5 -1.236 16.203 1 31.81 206 PHE B N 1
ATOM 3310 C CA . PHE B 1 206 ? 50.344 -1.438 17.375 1 31.81 206 PHE B CA 1
ATOM 3311 C C . PHE B 1 206 ? 51.688 -0.773 17.203 1 31.81 206 PHE B C 1
ATOM 3313 O O . PHE B 1 206 ? 52.438 -1.085 16.266 1 31.81 206 PHE B O 1
ATOM 3320 N N . ALA B 1 207 ? 51.906 0.5 17.609 1 29.42 207 ALA B N 1
ATOM 3321 C CA . ALA B 1 207 ? 53.219 1.123 17.688 1 29.42 207 ALA B CA 1
ATOM 3322 C C . ALA B 1 207 ? 54.188 0.246 18.469 1 29.42 207 ALA B C 1
ATOM 3324 O O . ALA B 1 207 ? 53.844 -0.282 19.531 1 29.42 207 ALA B O 1
ATOM 3325 N N . PRO B 1 208 ? 55.25 -0.359 17.859 1 32.78 208 PRO B N 1
ATOM 3326 C CA . PRO B 1 208 ? 56.25 -1.119 18.578 1 32.78 208 PRO B CA 1
ATOM 3327 C C . PRO B 1 208 ? 56.812 -0.363 19.781 1 32.78 208 PRO B C 1
ATOM 3329 O O . PRO B 1 208 ? 56.75 0.868 19.828 1 32.78 208 PRO B O 1
ATOM 3332 N N . GLY B 1 209 ? 56.812 -0.964 21 1 29.44 209 GLY B N 1
ATOM 3333 C CA . GLY B 1 209 ? 57.469 -0.393 22.172 1 29.44 209 GLY B CA 1
ATOM 3334 C C . GLY B 1 209 ? 58.812 0.223 21.859 1 29.44 209 GLY B C 1
ATOM 3335 O O . GLY B 1 209 ? 59.625 -0.347 21.109 1 29.44 209 GLY B O 1
ATOM 3336 N N . ALA B 1 210 ? 59.062 1.569 22.078 1 20.97 210 ALA B N 1
ATOM 3337 C CA . ALA B 1 210 ? 60.438 2.09 22.203 1 20.97 210 ALA B CA 1
ATOM 3338 C C . ALA B 1 210 ? 61.156 1.465 23.406 1 20.97 210 ALA B C 1
ATOM 3340 O O . ALA B 1 210 ? 60.5 1.152 24.422 1 20.97 210 ALA B O 1
#

Organism: NCBI:txid460523